Protein AF-0000000072489160 (afdb_homodimer)

Solvent-accessible surface area (backbone atoms only — not comparable to full-atom values): 32104 Å² total; per-residue (Å²): 122,70,68,63,42,52,42,68,39,40,35,91,83,63,53,58,34,46,67,68,56,38,51,50,50,35,51,47,30,49,51,54,36,52,55,55,48,51,57,51,60,66,47,34,39,35,25,34,30,40,25,47,62,93,48,87,63,71,43,80,77,40,83,30,36,43,56,68,53,59,67,43,45,64,58,51,50,50,51,40,14,48,36,49,22,49,31,52,50,44,51,51,37,47,50,34,50,51,50,51,41,50,53,48,68,63,61,44,70,71,59,49,28,61,74,71,70,46,82,79,77,75,82,75,72,73,65,79,53,56,46,69,67,52,48,56,39,67,43,52,67,66,56,41,49,46,51,41,39,32,54,28,38,26,51,50,49,42,52,28,65,36,90,86,8,43,55,36,46,29,53,52,48,42,58,48,31,72,75,46,36,63,48,78,48,74,61,79,79,68,17,35,38,36,39,46,42,73,40,41,54,66,65,59,53,52,52,48,52,52,52,50,50,50,54,30,52,55,30,46,53,56,44,51,51,55,53,47,52,42,53,51,52,32,51,54,32,40,51,49,36,51,52,54,35,51,52,47,46,51,52,51,49,51,52,49,49,53,52,50,51,52,48,54,53,50,34,52,52,50,42,53,53,59,70,65,48,10,40,51,75,55,78,90,45,43,64,57,47,52,55,41,59,47,56,62,52,53,54,57,56,57,59,66,77,108,122,71,70,63,42,52,43,65,38,41,36,90,84,62,54,57,34,46,66,68,55,36,51,50,50,37,52,47,30,51,50,54,36,50,54,54,47,50,57,49,61,65,47,35,40,36,24,34,29,40,24,46,61,93,47,88,64,72,43,79,76,40,82,30,36,45,57,68,52,59,67,42,45,64,60,52,49,50,52,40,13,49,36,48,21,48,33,51,50,45,52,50,40,47,51,34,49,51,49,50,42,49,53,49,69,63,59,43,70,72,58,50,30,61,74,72,69,49,84,80,80,74,81,78,72,73,65,78,56,57,46,68,68,51,50,56,38,67,44,52,66,65,56,40,50,47,52,43,39,32,53,28,38,26,51,50,49,41,51,29,61,34,92,86,7,42,55,35,45,28,53,53,48,41,58,50,30,71,73,45,35,62,48,77,47,72,63,79,81,68,18,35,37,36,39,46,42,72,40,41,54,66,65,59,52,53,53,49,51,51,53,49,51,51,54,31,53,54,29,46,53,55,45,51,51,54,52,46,52,41,53,50,52,30,50,52,33,41,52,50,35,52,52,53,34,51,52,47,47,50,52,52,49,54,54,49,50,52,52,50,52,52,50,53,52,51,34,52,51,49,40,53,54,59,71,65,46,10,40,51,75,55,79,90,44,42,65,57,46,52,55,42,58,48,55,60,51,52,54,59,57,59,60,68,76,106

Foldseek 3Di:
DLLVVLCVQFDPVLDFAALVRLVVLLVLLVVLLVVLVVLVVPADADWDWDDDPPDPDIDTPDDHDDPVSVVCNVVSVVLNVLSVVSSVSSVSSSVSLVVQLVVLVPDDLVNVCVVVVHDQDDQDDFDDFADLVNVLVPDDPVVNVLLVVLVVLLVVLCQQLDPPHPLVVVLVVLVVCVVVQWDWDDDDPPIDIHGHDDPDDNVVSVVVSVVSVVSNVVSVVVNVVSVVVSVVRRVVRVVVRVVVSVVSNVVSVVVVVVSVVVSVVVSVVSSVVSSSTHGDDDPVSVVSSVVSVVVVVVVVVVVPPD/DLLVVLCVQFDPVLDFAALVRLVVLLVLLVVLLVVLVVLVVPADADWDWDDDPPDPDIDTPDDHDDPVSVVCNVVSVVLNVLSVVSSVSSVSSSVSLVVQLVVLVPDDLVNVCVVVVHDQDDQDDFDDFADLVNVLVPDDPVVNVLLVVLVVLLVVLCQQLDPPHPLVVVLVVLVVCVVVQWDWDDDDPPIDIHGHDDPDDNVVSVVVSVVSVVSNVVSVVVNVVVVVVSVVRRVVRVVVRVVVSVVSNVVSVVVVVVSVVVSVVVSVVSSVVSSSTHGDDDPVSVVSSVVSVVVVVVVVVVVPPD

Sequence (612 aa):
MFMKKDMIFFSPDGEGLTSTSANHIANMAKEMIRNLDSTIANLVFYTTEVSLIGVDSRNVLQQGATDADVLSVAGKLRIIAQAKSLIAWLREAIKARERLITEAESLTLEEYVKEKGITLEKEPEAGTPITEDDYYASLSLDERNRYYELETLAAVIGEEIHPGGHFAEARASLTERFSKPHDVKGDGRDTLIYTFIPSVSETIVEDTYFSLQKQYREAQARLNSIKYDCRKAVMESEVRVKTEYAEAIKRYNAERQLLEAELAKDIRKRVKEIADYRIVIPASLKNIYDDVSRLGKKNNDTGVNQMFMKKDMIFFSPDGEGLTSTSANHIANMAKEMIRNLDSTIANLVFYTTEVSLIGVDSRNVLQQGATDADVLSVAGKLRIIAQAKSLIAWLREAIKARERLITEAESLTLEEYVKEKGITLEKEPEAGTPITEDDYYASLSLDERNRYYELETLAAVIGEEIHPGGHFAEARASLTERFSKPHDVKGDGRDTLIYTFIPSVSETIVEDTYFSLQKQYREAQARLNSIKYDCRKAVMESEVRVKTEYAEAIKRYNAERQLLEAELAKDIRKRVKEIADYRIVIPASLKNIYDDVSRLGKKNNDTGVNQ

Secondary structure (DSSP, 8-state):
-HHHHHGGGEETTS-SB-HHHHHHHHHHHHHHHHHHHHHHHT--SEEEEEEETT----EEEEPPPPHHHHHHHHHHHHHHHHHHHHHHHHHHHHHHHHHHHHHHHT--HHHHHHHHTPPPPPPPPPP-PPPHHHHHHHS-HHHHHHHHHHHHHHHHHHHHHSTT-HHHHHHHHHHHHHH--EEEESSGGG-EEEEEEE-S-HHHHHHHHHHHHHHHHHHHHHHHHHHHHHHHHHHHHHHHHHHHHHHHHHHHHHHHHHHHHHHHHHHHHHHHHHHT-EE---GGGHHHHHHHHHHHHHHHHHTT--/-HHHHHGGGEETTS-SB-HHHHHHHHHHHHHHHHHHHHHHHT--SEEEEEEETT----EEEEPPPPHHHHHHHHHHHHHHHHHHHHHHHHHHHHHHHHHHHHHHHT--HHHHHHHHTPPPPPPPPPP-PPPHHHHHHHS-HHHHHHHHHHHHHHHHHHHHHSTT-HHHHHHHHHHHHHH--EEEESSGGG-EEEEEEE-S-HHHHHHHHHHHHHHHHHHHHHHHHHHHHHHHHHHHHHHHHHHHHHHHHHHHHHHHHHHHHHHHHHHHHHHHHHHT-EE---GGGHHHHHHHHHHHHHHHHHTT--

pLDDT: mean 91.75, std 10.58, range [28.89, 98.21]

Radius of gyration: 54.44 Å; Cα contacts (8 Å, |Δi|>4): 707; chains: 2; bounding box: 58×162×108 Å

Nearest PDB structures (foldseek):
  8cpz-assembly1_E  TM=3.009E-01  e=6.303E-01  Photorhabdus luminescens
  8cq0-assembly1_B  TM=3.040E-01  e=5.646E-01  Photorhabdus luminescens
  6rwb-assembly1_C  TM=3.199E-01  e=3.762E-01  Yersinia pseudotuberculosis
  8cpz-assembly1_E  TM=3.007E-01  e=6.187E-01  Photorhabdus luminescens
  8cq0-assembly1_B  TM=3.039E-01  e=5.540E-01  Photorhabdus luminescens

Organism: NCBI:txid1796646

Structure (mmCIF, N/CA/C/O backbone):
data_AF-0000000072489160-model_v1
#
loop_
_entity.id
_entity.type
_entity.pdbx_description
1 polymer 'Uncharacterized protein'
#
loop_
_atom_site.group_PDB
_atom_site.id
_atom_site.type_symbol
_atom_site.label_atom_id
_atom_site.label_alt_id
_atom_site.label_comp_id
_atom_site.label_asym_id
_atom_site.label_entity_id
_atom_site.label_seq_id
_atom_site.pdbx_PDB_ins_code
_atom_site.Cartn_x
_atom_site.Cartn_y
_atom_site.Cartn_z
_atom_site.occupancy
_atom_site.B_iso_or_equiv
_atom_site.auth_seq_id
_atom_site.auth_comp_id
_atom_site.auth_asym_id
_atom_site.auth_atom_id
_atom_site.pdbx_PDB_model_num
ATOM 1 N N . MET A 1 1 ? -1.872 -15.662 -19.871 1 40.85 1 MET A N 1
ATOM 2 C CA . MET A 1 1 ? -0.854 -16.496 -20.502 1 40.85 1 MET A CA 1
ATOM 3 C C . MET A 1 1 ? -1.117 -17.974 -20.232 1 40.85 1 MET A C 1
ATOM 5 O O . MET A 1 1 ? -0.872 -18.82 -21.093 1 40.85 1 MET A O 1
ATOM 9 N N . PHE A 1 2 ? -1.671 -18.251 -18.976 1 48.44 2 PHE A N 1
ATOM 10 C CA . PHE A 1 2 ? -1.85 -19.638 -18.563 1 48.44 2 PHE A CA 1
ATOM 11 C C . PHE A 1 2 ? -2.89 -20.332 -19.434 1 48.44 2 PHE A C 1
ATOM 13 O O . PHE A 1 2 ? -2.761 -21.52 -19.738 1 48.44 2 PHE A O 1
ATOM 20 N N . MET A 1 3 ? -3.957 -19.593 -19.894 1 58.55 3 MET A N 1
ATOM 21 C CA . MET A 1 3 ? -5.121 -20.184 -20.547 1 58.55 3 MET A CA 1
ATOM 22 C C . MET A 1 3 ? -4.717 -20.917 -21.822 1 58.55 3 MET A C 1
ATOM 24 O O . MET A 1 3 ? -5.261 -21.978 -22.132 1 58.55 3 MET A O 1
ATOM 28 N N . LYS A 1 4 ? -3.666 -20.444 -22.381 1 61.17 4 LYS A N 1
ATOM 29 C CA . LYS A 1 4 ? -3.413 -20.947 -23.729 1 61.17 4 LYS A CA 1
ATOM 30 C C . LYS A 1 4 ? -2.758 -22.325 -23.687 1 61.17 4 LYS A C 1
ATOM 32 O O . LYS A 1 4 ? -3.058 -23.185 -24.518 1 61.17 4 LYS A O 1
ATOM 37 N N . LYS A 1 5 ? -2.061 -22.55 -22.539 1 72.44 5 LYS A N 1
ATOM 38 C CA . LYS A 1 5 ? -1.253 -23.766 -22.517 1 72.44 5 LYS A CA 1
ATOM 39 C C . LYS A 1 5 ? -2.127 -25.003 -22.331 1 72.44 5 LYS A C 1
ATOM 41 O O . LYS A 1 5 ? -1.817 -26.074 -22.858 1 72.44 5 LYS A O 1
ATOM 46 N N . ASP A 1 6 ? -3.175 -24.777 -21.628 1 80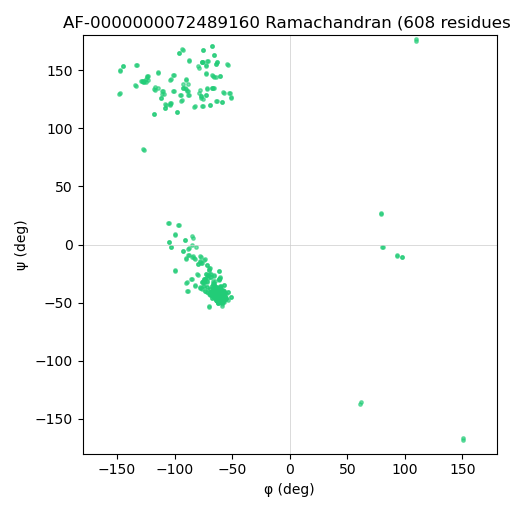.24 6 ASP A N 1
ATOM 47 C CA . ASP A 1 6 ? -4.052 -25.901 -21.314 1 80.24 6 ASP A CA 1
ATOM 48 C C . ASP A 1 6 ? -5.052 -26.149 -22.441 1 80.24 6 ASP A C 1
ATOM 50 O O . ASP A 1 6 ? -5.677 -27.21 -22.501 1 80.24 6 ASP A O 1
ATOM 54 N N . MET A 1 7 ? -4.972 -25.344 -23.451 1 87.12 7 MET A N 1
ATOM 55 C CA . MET A 1 7 ? -5.976 -25.426 -24.508 1 87.12 7 MET A CA 1
ATOM 56 C C . MET A 1 7 ? -5.607 -26.5 -25.526 1 87.12 7 MET A C 1
ATOM 58 O O . MET A 1 7 ? -6.442 -26.906 -26.337 1 87.12 7 MET A O 1
ATOM 62 N N . ILE A 1 8 ? -4.458 -27.009 -25.458 1 87.55 8 ILE A N 1
ATOM 63 C CA . ILE A 1 8 ? -3.973 -28.004 -26.408 1 87.55 8 ILE A CA 1
ATOM 64 C C . ILE A 1 8 ? -4.788 -29.288 -26.27 1 87.55 8 ILE A C 1
ATOM 66 O O . ILE A 1 8 ? -4.868 -30.084 -27.209 1 87.55 8 ILE A O 1
ATOM 70 N N . PHE A 1 9 ? -5.349 -29.549 -25.103 1 92.87 9 PHE A N 1
ATOM 71 C CA . PHE A 1 9 ? -6.076 -30.78 -24.818 1 92.87 9 PHE A CA 1
ATOM 72 C C . PHE A 1 9 ? -7.47 -30.74 -25.434 1 92.87 9 PHE A C 1
ATOM 74 O O . PHE A 1 9 ? -8.164 -31.757 -25.477 1 92.87 9 PHE A O 1
ATOM 81 N N . PHE A 1 10 ? -7.848 -29.54 -25.911 1 91.86 10 PHE A N 1
ATOM 82 C CA . PHE A 1 10 ? -9.252 -29.377 -26.27 1 91.86 10 PHE A CA 1
ATOM 83 C C . PHE A 1 10 ? -9.392 -28.943 -27.724 1 91.86 10 PHE A C 1
ATOM 85 O O . PHE A 1 10 ? -8.507 -28.279 -28.267 1 91.86 10 PHE A O 1
ATOM 92 N N . SER A 1 11 ? -10.435 -29.517 -28.372 1 83.3 11 SER A N 1
ATOM 93 C CA . SER A 1 11 ? -10.71 -29.207 -29.771 1 83.3 11 SER A CA 1
ATOM 94 C C . SER A 1 11 ? -11.623 -27.992 -29.899 1 83.3 11 SER A C 1
ATOM 96 O O . SER A 1 11 ? -12.596 -27.859 -29.153 1 83.3 11 SER A O 1
ATOM 98 N N . PRO A 1 12 ? -11.227 -27.216 -30.844 1 72.72 12 PRO A N 1
ATOM 99 C CA . PRO A 1 12 ? -12.158 -26.117 -31.11 1 72.72 12 PRO A CA 1
ATOM 100 C C . PRO A 1 12 ? -13.451 -26.585 -31.773 1 72.72 12 PRO A C 1
ATOM 102 O O . PRO A 1 12 ? -14.471 -25.894 -31.703 1 72.72 12 PRO A O 1
ATOM 105 N N . ASP A 1 13 ? -13.363 -27.761 -32.512 1 73.49 13 ASP A N 1
ATOM 106 C CA . ASP A 1 13 ? -14.443 -28.206 -33.387 1 73.49 13 ASP A CA 1
ATOM 107 C C . ASP A 1 13 ? -15.489 -29 -32.608 1 73.49 13 ASP A C 1
ATOM 109 O O . ASP A 1 13 ? -16.468 -29.479 -33.184 1 73.49 13 ASP A O 1
ATOM 113 N N . GLY A 1 14 ? -15.447 -29.099 -31.351 1 72.04 14 GLY A N 1
ATOM 114 C CA . GLY A 1 14 ? -16.467 -29.719 -30.521 1 72.04 14 GLY A CA 1
ATOM 115 C C . GLY A 1 14 ? -16.38 -31.233 -30.499 1 72.04 14 GLY A C 1
ATOM 116 O O . GLY A 1 14 ? -17.218 -31.899 -29.887 1 72.04 14 GLY A O 1
ATOM 117 N N . GLU A 1 15 ? -15.475 -31.76 -31.226 1 85.4 15 GLU A N 1
ATOM 118 C CA . GLU A 1 15 ? -15.346 -33.214 -31.213 1 85.4 15 GLU A CA 1
ATOM 119 C C . GLU A 1 15 ? -14.396 -33.675 -30.111 1 85.4 15 GLU A C 1
ATOM 121 O O . GLU A 1 15 ? -13.397 -33.01 -29.829 1 85.4 15 GLU A O 1
ATOM 126 N N . GLY A 1 16 ? -14.82 -34.676 -29.315 1 90.94 16 GLY A N 1
ATOM 127 C CA . GLY A 1 16 ? -13.97 -35.212 -28.264 1 90.94 16 GLY A CA 1
ATOM 128 C C . GLY A 1 16 ? -14.753 -35.753 -27.082 1 90.94 16 GLY A C 1
ATOM 129 O O . GLY A 1 16 ? -15.943 -36.05 -27.203 1 90.94 16 GLY A O 1
ATOM 130 N N . LEU A 1 17 ? -14.06 -35.982 -26.056 1 95.48 17 LEU A N 1
ATOM 131 C CA . LEU A 1 17 ? -14.661 -36.625 -24.893 1 95.48 17 LEU A CA 1
ATOM 132 C C . LEU A 1 17 ? -14.993 -35.597 -23.816 1 95.48 17 LEU A C 1
ATOM 134 O O . LEU A 1 17 ? -14.313 -34.576 -23.695 1 95.48 17 LEU A O 1
ATOM 138 N N . THR A 1 18 ? -16.087 -35.875 -23.112 1 94.48 18 THR A N 1
ATOM 139 C CA . THR A 1 18 ? -16.332 -35.144 -21.874 1 94.48 18 THR A CA 1
ATOM 140 C C . THR A 1 18 ? -15.425 -35.653 -20.757 1 94.48 18 THR A C 1
ATOM 142 O O . THR A 1 18 ? -14.805 -36.711 -20.887 1 94.48 18 THR A O 1
ATOM 145 N N . SER A 1 19 ? -15.355 -34.926 -19.681 1 94.36 19 SER A N 1
ATOM 146 C CA . SER A 1 19 ? -14.558 -35.373 -18.543 1 94.36 19 SER A CA 1
ATOM 147 C C . SER A 1 19 ? -15.066 -36.704 -18 1 94.36 19 SER A C 1
ATOM 149 O O . SER A 1 19 ? -14.274 -37.573 -17.63 1 94.36 19 SER A O 1
ATOM 151 N N . THR A 1 20 ? -16.346 -36.846 -17.946 1 94.87 20 THR A N 1
ATOM 152 C CA . THR A 1 20 ? -16.946 -38.082 -17.456 1 94.87 20 THR A CA 1
ATOM 153 C C . THR A 1 20 ? -16.586 -39.255 -18.362 1 94.87 20 THR A C 1
ATOM 155 O O . THR A 1 20 ? -16.162 -40.309 -17.883 1 94.87 20 THR A O 1
ATOM 158 N N . SER A 1 21 ? -16.752 -39.044 -19.65 1 95.79 21 SER A N 1
ATOM 159 C CA . SER A 1 21 ? -16.4 -40.086 -20.61 1 95.79 21 SER A CA 1
ATOM 160 C C . SER A 1 21 ? -14.907 -40.393 -20.57 1 95.79 21 SER A C 1
ATOM 162 O O . SER A 1 21 ? -14.504 -41.554 -20.669 1 95.79 21 SER A O 1
ATOM 164 N N . ALA A 1 22 ? -14.126 -39.337 -20.458 1 97.08 22 ALA A N 1
ATOM 165 C CA . ALA A 1 22 ? -12.68 -39.52 -20.37 1 97.08 22 ALA A CA 1
ATOM 166 C C . ALA A 1 22 ? -12.306 -40.36 -19.153 1 97.08 22 ALA A C 1
ATOM 168 O O . ALA A 1 22 ? -11.457 -41.25 -19.242 1 97.08 22 ALA A O 1
ATOM 169 N N . ASN A 1 23 ? -12.886 -40.105 -18.048 1 96.56 23 ASN A N 1
ATOM 170 C CA . ASN A 1 23 ? -12.651 -40.888 -16.839 1 96.56 23 ASN A CA 1
ATOM 171 C C . ASN A 1 23 ? -13.068 -42.344 -17.025 1 96.56 23 ASN A C 1
ATOM 173 O O . ASN A 1 23 ? -12.368 -43.256 -16.581 1 96.56 23 ASN A O 1
ATOM 177 N N . HIS A 1 24 ? -14.188 -42.484 -17.638 1 97.1 24 HIS A N 1
ATOM 178 C CA . HIS A 1 24 ? -14.666 -43.833 -17.916 1 97.1 24 HIS A CA 1
ATOM 179 C C . HIS A 1 24 ? -13.672 -44.605 -18.777 1 97.1 24 HIS A C 1
ATOM 181 O O . HIS A 1 24 ? -13.326 -45.746 -18.462 1 97.1 24 HIS A O 1
ATOM 187 N N . ILE A 1 25 ? -13.234 -43.973 -19.793 1 97.7 25 ILE A N 1
ATOM 188 C CA . ILE A 1 25 ? -12.266 -44.591 -20.693 1 97.7 25 ILE A CA 1
ATOM 189 C C . ILE A 1 25 ? -10.984 -44.916 -19.93 1 97.7 25 ILE A C 1
ATOM 191 O O . ILE A 1 25 ? -10.411 -45.995 -20.096 1 97.7 25 ILE A O 1
ATOM 195 N N . ALA A 1 26 ? -10.506 -43.998 -19.14 1 97.57 26 ALA A N 1
ATOM 196 C CA . ALA A 1 26 ? -9.303 -44.224 -18.344 1 97.57 26 ALA A CA 1
ATOM 197 C C . ALA A 1 26 ? -9.464 -45.443 -17.44 1 97.57 26 ALA A C 1
ATOM 199 O O . ALA A 1 26 ? -8.543 -46.252 -17.308 1 97.57 26 ALA A O 1
ATOM 200 N N . ASN A 1 27 ? -10.607 -45.647 -16.847 1 96.61 27 ASN A N 1
ATOM 201 C CA . ASN A 1 27 ? -10.879 -46.786 -15.976 1 96.61 27 ASN A CA 1
ATOM 202 C C . ASN A 1 27 ? -10.908 -48.096 -16.76 1 96.61 27 ASN A C 1
ATOM 204 O O . ASN A 1 27 ? -10.408 -49.118 -16.287 1 96.61 27 ASN A O 1
ATOM 208 N N . MET A 1 28 ? -11.513 -48.039 -17.914 1 97.41 28 MET A N 1
ATOM 209 C CA . MET A 1 28 ? -11.527 -49.225 -18.766 1 97.41 28 MET A CA 1
ATOM 210 C C . MET A 1 28 ? -10.112 -49.61 -19.186 1 97.41 28 MET A C 1
ATOM 212 O O . MET A 1 28 ? -9.773 -50.794 -19.226 1 97.41 28 MET A O 1
ATOM 216 N N . ALA A 1 29 ? -9.362 -48.602 -19.486 1 98.04 29 ALA A N 1
ATOM 217 C CA . ALA A 1 29 ? -7.966 -48.859 -19.833 1 98.04 29 ALA A CA 1
ATOM 218 C C . ALA A 1 29 ? -7.221 -49.505 -18.669 1 98.04 29 ALA A C 1
ATOM 220 O O . ALA A 1 29 ? -6.399 -50.402 -18.871 1 98.04 29 ALA A O 1
ATOM 221 N N . LYS A 1 30 ? -7.446 -49.093 -17.468 1 97.26 30 LYS A N 1
ATOM 222 C CA . LYS A 1 30 ? -6.833 -49.677 -16.279 1 97.26 30 LYS A CA 1
ATOM 223 C C . LYS A 1 30 ? -7.181 -51.158 -16.152 1 97.26 30 LYS A C 1
ATOM 225 O O . LYS A 1 30 ? -6.33 -51.972 -15.789 1 97.26 30 LYS A O 1
ATOM 230 N N . GLU A 1 31 ? -8.413 -51.495 -16.432 1 96.09 31 GLU A N 1
ATOM 231 C CA . GLU A 1 31 ? -8.836 -52.892 -16.381 1 96.09 31 GLU A CA 1
ATOM 232 C C . GLU A 1 31 ? -8.113 -53.726 -17.434 1 96.09 31 GLU A C 1
ATOM 234 O O . GLU A 1 31 ? -7.694 -54.852 -17.161 1 96.09 31 GLU A O 1
ATOM 239 N N . MET A 1 32 ? -8.073 -53.155 -18.57 1 96.3 32 MET A N 1
ATOM 240 C CA . MET A 1 32 ? -7.329 -53.82 -19.635 1 96.3 32 MET A CA 1
ATOM 241 C C . MET A 1 32 ? -5.89 -54.088 -19.208 1 96.3 32 MET A C 1
ATOM 243 O O . MET A 1 32 ? -5.371 -55.187 -19.414 1 96.3 32 MET A O 1
ATOM 247 N N . ILE A 1 33 ? -5.259 -53.104 -18.612 1 97.63 33 ILE A N 1
ATOM 248 C CA . ILE A 1 33 ? -3.884 -53.222 -18.139 1 97.63 33 ILE A CA 1
ATOM 249 C C . ILE A 1 33 ? -3.795 -54.32 -17.081 1 97.63 33 ILE A C 1
ATOM 251 O O . ILE A 1 33 ? -2.882 -55.148 -17.112 1 97.63 33 ILE A O 1
ATOM 255 N N . ARG A 1 34 ? -4.695 -54.373 -16.15 1 96.31 34 ARG A N 1
ATOM 256 C CA . ARG A 1 34 ? -4.706 -55.371 -15.086 1 96.31 34 ARG A CA 1
ATOM 257 C C . ARG A 1 34 ? -4.732 -56.784 -15.66 1 96.31 34 ARG A C 1
ATOM 259 O O . ARG A 1 34 ? -4.007 -57.664 -15.19 1 96.31 34 ARG A O 1
ATOM 266 N N . ASN A 1 35 ? -5.542 -56.968 -16.646 1 94.66 35 ASN A N 1
ATOM 267 C CA . ASN A 1 35 ? -5.655 -58.277 -17.28 1 94.66 35 ASN A CA 1
ATOM 268 C C . ASN A 1 35 ? -4.347 -58.693 -17.946 1 94.66 35 ASN A C 1
ATOM 270 O O . ASN A 1 35 ? -3.877 -59.816 -17.754 1 94.66 35 ASN A O 1
ATOM 274 N N . LEU A 1 36 ? -3.782 -57.808 -18.653 1 95.98 36 LEU A N 1
ATOM 275 C CA . LEU A 1 36 ? -2.536 -58.102 -19.354 1 95.98 36 LEU A CA 1
ATOM 276 C C . LEU A 1 36 ? -1.388 -58.285 -18.368 1 95.98 36 LEU A C 1
ATOM 278 O O . LEU A 1 36 ? -0.562 -59.186 -18.531 1 95.98 36 LEU A O 1
ATOM 282 N N . ASP A 1 37 ? -1.411 -57.481 -17.358 1 94.73 37 ASP A N 1
ATOM 283 C CA . ASP A 1 37 ? -0.394 -57.584 -16.316 1 94.73 37 ASP A CA 1
ATOM 284 C C . ASP A 1 37 ? -0.467 -58.936 -15.61 1 94.73 37 ASP A C 1
ATOM 286 O O . ASP A 1 37 ? 0.563 -59.554 -15.332 1 94.73 37 ASP A O 1
ATOM 290 N N . SER A 1 38 ? -1.63 -59.381 -15.332 1 94.39 38 SER A N 1
ATOM 291 C CA . SER A 1 38 ? -1.825 -60.674 -14.685 1 94.39 38 SER A CA 1
ATOM 292 C C . SER A 1 38 ? -1.279 -61.81 -15.544 1 94.39 38 SER A C 1
ATOM 294 O O . SER A 1 38 ? -0.663 -62.745 -15.028 1 94.39 38 SER A O 1
ATOM 296 N N . THR A 1 39 ? -1.494 -61.715 -16.796 1 93.73 39 THR A N 1
ATOM 297 C CA . THR A 1 39 ? -0.999 -62.73 -17.72 1 93.73 39 THR A CA 1
ATOM 298 C C . THR A 1 39 ? 0.526 -62.789 -17.692 1 93.73 39 THR A C 1
ATOM 300 O O . THR A 1 39 ? 1.11 -63.874 -17.672 1 93.73 39 THR A O 1
ATOM 303 N N . ILE A 1 40 ? 1.108 -61.631 -17.619 1 94.15 40 ILE A N 1
ATOM 304 C CA . ILE A 1 40 ? 2.564 -61.552 -17.629 1 94.15 40 ILE A CA 1
ATOM 305 C C . ILE A 1 40 ? 3.114 -61.991 -16.274 1 94.15 40 ILE A C 1
ATOM 307 O O . ILE A 1 40 ? 4.115 -62.71 -16.207 1 94.15 40 ILE A O 1
ATOM 311 N N . ALA A 1 41 ? 2.462 -61.7 -15.24 1 92.99 41 ALA A N 1
ATOM 312 C CA . ALA A 1 41 ? 2.893 -62.013 -13.88 1 92.99 41 ALA A CA 1
ATOM 313 C C . ALA A 1 41 ? 2.864 -63.518 -13.628 1 92.99 41 ALA A C 1
ATOM 315 O O . ALA A 1 41 ? 3.614 -64.029 -12.793 1 92.99 41 ALA A O 1
ATOM 316 N N . ASN A 1 42 ? 2.044 -64.183 -14.349 1 91.27 42 ASN A N 1
ATOM 317 C CA . ASN A 1 42 ? 1.869 -65.614 -14.123 1 91.27 42 ASN A CA 1
ATOM 318 C C . ASN A 1 42 ? 2.665 -66.442 -15.128 1 91.27 42 ASN A C 1
ATOM 320 O O . ASN A 1 42 ? 2.491 -67.659 -15.212 1 91.27 42 ASN A O 1
ATOM 324 N N . LEU A 1 43 ? 3.454 -65.789 -15.838 1 91.62 43 LEU A N 1
ATOM 325 C CA . LEU A 1 43 ? 4.27 -66.478 -16.833 1 91.62 43 LEU A CA 1
ATOM 326 C C . LEU A 1 43 ? 5.331 -67.343 -16.162 1 91.62 43 LEU A C 1
ATOM 328 O O . LEU A 1 43 ? 6.112 -66.852 -15.344 1 91.62 43 LEU A O 1
ATOM 332 N N . VAL A 1 44 ? 5.277 -68.601 -16.417 1 94.07 44 VAL A N 1
ATOM 333 C CA . VAL A 1 44 ? 6.294 -69.552 -15.98 1 94.07 44 VAL A CA 1
ATOM 334 C C . VAL A 1 44 ? 6.838 -70.317 -17.185 1 94.07 44 VAL A C 1
ATOM 336 O O . VAL A 1 44 ? 6.077 -70.716 -18.069 1 94.07 44 VAL A O 1
ATOM 339 N N . PHE A 1 45 ? 8.131 -70.587 -17.278 1 95.88 45 PHE A N 1
ATOM 340 C CA . PHE A 1 45 ? 8.756 -71.121 -18.482 1 95.88 45 PHE A CA 1
ATOM 341 C C . PHE A 1 45 ? 9.069 -72.603 -18.318 1 95.88 45 PHE A C 1
ATOM 343 O O . PHE A 1 45 ? 9.975 -73.128 -18.968 1 95.88 45 PHE A O 1
ATOM 350 N N . TYR A 1 46 ? 8.41 -73.186 -17.357 1 95.1 46 TYR A N 1
ATOM 351 C CA . TYR A 1 46 ? 8.546 -74.624 -17.152 1 95.1 46 TYR A CA 1
ATOM 352 C C . TYR A 1 46 ? 7.244 -75.227 -16.639 1 95.1 46 TYR A C 1
ATOM 354 O O . TYR A 1 46 ? 6.432 -74.534 -16.022 1 95.1 46 TYR A O 1
ATOM 362 N N . THR A 1 47 ? 7.033 -76.468 -17.007 1 94.51 47 THR A N 1
ATOM 363 C CA . THR A 1 47 ? 5.911 -77.232 -16.472 1 94.51 47 THR A CA 1
ATOM 364 C C . THR A 1 47 ? 6.321 -77.979 -15.206 1 94.51 47 THR A C 1
ATOM 366 O O . THR A 1 47 ? 7.404 -78.564 -15.147 1 94.51 47 THR A O 1
ATOM 369 N N . THR A 1 48 ? 5.514 -77.887 -14.253 1 93.49 48 THR A N 1
ATOM 370 C CA . THR A 1 48 ? 5.784 -78.57 -12.993 1 93.49 48 THR A CA 1
ATOM 371 C C . THR A 1 48 ? 4.927 -79.826 -12.865 1 93.49 48 THR A C 1
ATOM 373 O O . THR A 1 48 ? 3.698 -79.755 -12.938 1 93.49 48 THR A O 1
ATOM 376 N N . GLU A 1 49 ? 5.559 -80.851 -12.726 1 93.65 49 GLU A N 1
ATOM 377 C CA . GLU A 1 49 ? 4.896 -82.129 -12.485 1 93.65 49 GLU A CA 1
ATOM 378 C C . GLU A 1 49 ? 5.231 -82.672 -11.099 1 93.65 49 GLU A C 1
ATOM 380 O O . GLU A 1 49 ? 6.309 -82.401 -10.564 1 93.65 49 GLU A O 1
ATOM 385 N N . VAL A 1 50 ? 4.268 -83.392 -10.508 1 92.85 50 VAL A N 1
ATOM 386 C CA . VAL A 1 50 ? 4.493 -83.967 -9.186 1 92.85 50 VAL A CA 1
ATOM 387 C C . VAL A 1 50 ? 4.176 -85.46 -9.21 1 92.85 50 VAL A C 1
ATOM 389 O O . VAL A 1 50 ? 3.242 -85.892 -9.89 1 92.85 50 VAL A O 1
ATOM 392 N N . SER A 1 51 ? 4.954 -86.191 -8.552 1 90.1 51 SER A N 1
ATOM 393 C CA . SER A 1 51 ? 4.756 -87.626 -8.382 1 90.1 51 SER A CA 1
ATOM 394 C C . SER A 1 51 ? 5.202 -88.087 -6.999 1 90.1 51 SER A C 1
ATOM 396 O O . SER A 1 51 ? 5.886 -87.351 -6.285 1 90.1 51 SER A O 1
ATOM 398 N N . LEU A 1 52 ? 4.544 -89.197 -6.584 1 88.38 52 LEU A N 1
ATOM 399 C CA . LEU A 1 52 ? 5.04 -89.852 -5.379 1 88.38 52 LEU A CA 1
ATOM 400 C C . LEU A 1 52 ? 6.27 -90.699 -5.689 1 88.38 52 LEU A C 1
ATOM 402 O O . LEU A 1 52 ? 6.386 -91.257 -6.783 1 88.38 52 LEU A O 1
ATOM 406 N N . ILE A 1 53 ? 7.04 -90.826 -4.718 1 82.61 53 ILE A N 1
ATOM 407 C CA . ILE A 1 53 ? 8.22 -91.662 -4.906 1 82.61 53 ILE A CA 1
ATOM 408 C C . ILE A 1 53 ? 7.794 -93.098 -5.201 1 82.61 53 ILE A C 1
ATOM 410 O O . ILE A 1 53 ? 6.94 -93.654 -4.506 1 82.61 53 ILE A O 1
ATOM 414 N N . GLY A 1 54 ? 8.239 -93.634 -6.323 1 79.18 54 GLY A N 1
ATOM 415 C CA . GLY A 1 54 ? 7.957 -95.02 -6.663 1 79.18 54 GLY A CA 1
ATOM 416 C C . GLY A 1 54 ? 6.718 -95.183 -7.523 1 79.18 54 GLY A C 1
ATOM 417 O O . GLY A 1 54 ? 6.358 -96.301 -7.897 1 79.18 54 GLY A O 1
ATOM 418 N N . VAL A 1 55 ? 5.996 -94.174 -7.667 1 81.7 55 VAL A N 1
ATOM 419 C CA . VAL A 1 55 ? 4.797 -94.236 -8.496 1 81.7 55 VAL A CA 1
ATOM 420 C C . VAL A 1 55 ? 5.085 -93.629 -9.868 1 81.7 55 VAL A C 1
ATOM 422 O O . VAL A 1 55 ? 5.688 -92.558 -9.965 1 81.7 55 VAL A O 1
ATOM 425 N N . ASP A 1 56 ? 4.735 -94.263 -10.995 1 78.57 56 ASP A N 1
ATOM 426 C CA . ASP A 1 56 ? 5.046 -93.83 -12.354 1 78.57 56 ASP A CA 1
ATOM 427 C C . ASP A 1 56 ? 4.084 -92.738 -12.816 1 78.57 56 ASP A C 1
ATOM 429 O O . ASP A 1 56 ? 4.399 -91.971 -13.728 1 78.57 56 ASP A O 1
ATOM 433 N N . SER A 1 57 ? 3.069 -92.634 -12.148 1 86.53 57 SER A N 1
ATOM 434 C CA . SER A 1 57 ? 2.085 -91.662 -12.611 1 86.53 57 SER A CA 1
ATOM 435 C C . SER A 1 57 ? 2.487 -90.242 -12.228 1 86.53 57 SER A C 1
ATOM 437 O O . SER A 1 57 ? 2.919 -89.997 -11.1 1 86.53 57 SER A O 1
ATOM 439 N N . ARG A 1 58 ? 2.486 -89.256 -13.164 1 88.13 58 ARG A N 1
ATOM 440 C CA . ARG A 1 58 ? 2.811 -87.849 -12.953 1 88.13 58 ARG A CA 1
ATOM 441 C C . ARG A 1 58 ? 1.59 -86.965 -13.183 1 88.13 58 ARG A C 1
ATOM 443 O O . ARG A 1 58 ? 0.818 -87.192 -14.117 1 88.13 58 ARG A O 1
ATOM 450 N N . ASN A 1 59 ? 1.426 -86.02 -12.211 1 92.61 59 ASN A N 1
ATOM 451 C CA . ASN A 1 59 ? 0.367 -85.026 -12.354 1 92.61 59 ASN A CA 1
ATOM 452 C C . ASN A 1 59 ? 0.935 -83.64 -12.646 1 92.61 59 ASN A C 1
ATOM 454 O O . ASN A 1 59 ? 1.885 -83.204 -11.993 1 92.61 59 ASN A O 1
ATOM 458 N N . VAL A 1 60 ? 0.35 -83.102 -13.677 1 92.43 60 VAL A N 1
ATOM 459 C CA . VAL A 1 60 ? 0.786 -81.751 -14.013 1 92.43 60 VAL A CA 1
ATOM 460 C C . VAL A 1 60 ? 0.193 -80.755 -13.018 1 92.43 60 VAL A C 1
ATOM 462 O O . VAL A 1 60 ? -1.028 -80.664 -12.873 1 92.43 60 VAL A O 1
ATOM 465 N N . LEU A 1 61 ? 1.073 -80.034 -12.284 1 91.41 61 LEU A N 1
ATOM 466 C CA . LEU A 1 61 ? 0.639 -79.036 -11.313 1 91.41 61 LEU A CA 1
ATOM 467 C C . LEU A 1 61 ? 0.476 -77.671 -11.972 1 91.41 61 LEU A C 1
ATOM 469 O O . LEU A 1 61 ? -0.436 -76.916 -11.629 1 91.41 61 LEU A O 1
ATOM 473 N N . GLN A 1 62 ? 1.368 -77.343 -12.853 1 91.13 62 GLN A N 1
ATOM 474 C CA . GLN A 1 62 ? 1.381 -76.053 -13.536 1 91.13 62 GLN A CA 1
ATOM 475 C C . GLN A 1 62 ? 1.943 -76.184 -14.948 1 91.13 62 GLN A C 1
ATOM 477 O O . GLN A 1 62 ? 3.008 -76.774 -15.146 1 91.13 62 GLN A O 1
ATOM 482 N N . GLN A 1 63 ? 1.1 -75.605 -15.821 1 92.77 63 GLN A N 1
ATOM 483 C CA . GLN A 1 63 ? 1.555 -75.623 -17.207 1 92.77 63 GLN A CA 1
ATOM 484 C C . GLN A 1 63 ? 2.429 -74.411 -17.515 1 92.77 63 GLN A C 1
ATOM 486 O O . GLN A 1 63 ? 2.057 -73.277 -17.206 1 92.77 63 GLN A O 1
ATOM 491 N N . GLY A 1 64 ? 3.588 -74.709 -18.078 1 93.68 64 GLY A N 1
ATOM 492 C CA . GLY A 1 64 ? 4.475 -73.629 -18.478 1 93.68 64 GLY A CA 1
ATOM 493 C C . GLY A 1 64 ? 4.028 -72.929 -19.748 1 93.68 64 GLY A C 1
ATOM 494 O O . GLY A 1 64 ? 3.231 -73.474 -20.515 1 93.68 64 GLY A O 1
ATOM 495 N N . ALA A 1 65 ? 4.505 -71.692 -19.848 1 94.96 65 ALA A N 1
ATOM 496 C CA . ALA A 1 65 ? 4.21 -70.903 -21.042 1 94.96 65 ALA A CA 1
ATOM 497 C C . ALA A 1 65 ? 4.824 -71.54 -22.285 1 94.96 65 ALA A C 1
ATOM 499 O O . ALA A 1 65 ? 5.744 -72.355 -22.183 1 94.96 65 ALA A O 1
ATOM 500 N N . THR A 1 66 ? 4.292 -71.28 -23.449 1 95.31 66 THR A N 1
ATOM 501 C CA . THR A 1 66 ? 4.834 -71.739 -24.724 1 95.31 66 THR A CA 1
ATOM 502 C C . THR A 1 66 ? 5.744 -70.679 -25.337 1 95.31 66 THR A C 1
ATOM 504 O O . THR A 1 66 ? 5.786 -69.541 -24.866 1 95.31 66 THR A O 1
ATOM 507 N N . ASP A 1 67 ? 6.506 -71.084 -26.403 1 95.8 67 ASP A N 1
ATOM 508 C CA . ASP A 1 67 ? 7.335 -70.127 -27.13 1 95.8 67 ASP A CA 1
ATOM 509 C C . ASP A 1 67 ? 6.493 -68.977 -27.678 1 95.8 67 ASP A C 1
ATOM 511 O O . ASP A 1 67 ? 6.935 -67.826 -27.686 1 95.8 67 ASP A O 1
ATOM 515 N N . ALA A 1 68 ? 5.309 -69.337 -28.045 1 95.18 68 ALA A N 1
ATOM 516 C CA . ALA A 1 68 ? 4.401 -68.323 -28.577 1 95.18 68 ALA A CA 1
ATOM 517 C C . ALA A 1 68 ? 4.021 -67.309 -27.502 1 95.18 68 ALA A C 1
ATOM 519 O O . ALA A 1 68 ? 3.896 -66.115 -27.782 1 95.18 68 ALA A O 1
ATOM 520 N N . ASP A 1 69 ? 3.934 -67.759 -26.297 1 95.19 69 ASP A N 1
ATOM 521 C CA . ASP A 1 69 ? 3.619 -66.878 -25.176 1 95.19 69 ASP A CA 1
ATOM 522 C C . ASP A 1 69 ? 4.755 -65.891 -24.918 1 95.19 69 ASP A C 1
ATOM 524 O O . ASP A 1 69 ? 4.513 -64.704 -24.687 1 95.19 69 ASP A O 1
ATOM 528 N N . VAL A 1 70 ? 5.939 -66.376 -24.959 1 96.26 70 VAL A N 1
ATOM 529 C CA . VAL A 1 70 ? 7.115 -65.55 -24.709 1 96.26 70 VAL A CA 1
ATOM 530 C C . VAL A 1 70 ? 7.244 -64.49 -25.8 1 96.26 70 VAL A C 1
ATOM 532 O O . VAL A 1 70 ? 7.472 -63.313 -25.507 1 96.26 70 VAL A O 1
ATOM 535 N N . LEU A 1 71 ? 6.979 -64.893 -27.029 1 95.24 71 LEU A N 1
ATOM 536 C CA . LEU A 1 71 ? 7.116 -63.985 -28.163 1 95.24 71 LEU A CA 1
ATOM 537 C C . LEU A 1 71 ? 6.044 -62.901 -28.124 1 95.24 71 LEU A C 1
ATOM 539 O O . LEU A 1 71 ? 6.233 -61.815 -28.677 1 95.24 71 LEU A O 1
ATOM 543 N N . SER A 1 72 ? 4.951 -63.135 -27.394 1 95.6 72 SER A N 1
ATOM 544 C CA . SER A 1 72 ? 3.838 -62.192 -27.356 1 95.6 72 SER A CA 1
ATOM 545 C C . SER A 1 72 ? 4.038 -61.144 -26.267 1 95.6 72 SER A C 1
ATOM 547 O O . SER A 1 72 ? 3.307 -60.153 -26.209 1 95.6 72 SER A O 1
ATOM 549 N N . VAL A 1 73 ? 5.054 -61.379 -25.445 1 96.46 73 VAL A N 1
ATOM 550 C CA . VAL A 1 73 ? 5.24 -60.525 -24.278 1 96.46 73 VAL A CA 1
ATOM 551 C C . VAL A 1 73 ? 5.524 -59.093 -24.725 1 96.46 73 VAL A C 1
ATOM 553 O O . VAL A 1 73 ? 4.95 -58.142 -24.188 1 96.46 73 VAL A O 1
ATOM 556 N N . ALA A 1 74 ? 6.345 -58.902 -25.725 1 95.36 74 ALA A N 1
ATOM 557 C CA . ALA A 1 74 ? 6.686 -57.568 -26.213 1 95.36 74 ALA A CA 1
ATOM 558 C C . ALA A 1 74 ? 5.44 -56.817 -26.673 1 95.36 74 ALA A C 1
ATOM 560 O O . ALA A 1 74 ? 5.282 -55.628 -26.386 1 95.36 74 ALA A O 1
ATOM 561 N N . GLY A 1 75 ? 4.614 -57.559 -27.41 1 95.82 75 GLY A N 1
ATOM 562 C CA . GLY A 1 75 ? 3.373 -56.963 -27.879 1 95.82 75 GLY A CA 1
ATOM 563 C C . GLY A 1 75 ? 2.438 -56.568 -26.751 1 95.82 75 GLY A C 1
ATOM 564 O O . GLY A 1 75 ? 1.82 -55.502 -26.794 1 95.82 75 GLY A O 1
ATOM 565 N N . LYS A 1 76 ? 2.355 -57.416 -25.758 1 97.25 76 LYS A N 1
ATOM 566 C CA . LYS A 1 76 ? 1.505 -57.122 -24.608 1 97.25 76 LYS A CA 1
ATOM 567 C C . LYS A 1 76 ? 2.013 -55.901 -23.846 1 97.25 76 LYS A C 1
ATOM 569 O O . LYS A 1 76 ? 1.226 -55.045 -23.439 1 97.25 76 LYS A O 1
ATOM 574 N N . LEU A 1 77 ? 3.287 -55.806 -23.664 1 97.97 77 LEU A N 1
ATOM 575 C CA . LEU A 1 77 ? 3.877 -54.671 -22.963 1 97.97 77 LEU A CA 1
ATOM 576 C C . LEU A 1 77 ? 3.636 -53.374 -23.728 1 97.97 77 LEU A C 1
ATOM 578 O O . LEU A 1 77 ? 3.411 -52.324 -23.123 1 97.97 77 LEU A O 1
ATOM 582 N N . ARG A 1 78 ? 3.671 -53.4 -25.032 1 96.63 78 ARG A N 1
ATOM 583 C CA . ARG A 1 78 ? 3.391 -52.224 -25.849 1 96.63 78 ARG A CA 1
ATOM 584 C C . ARG A 1 78 ? 1.955 -51.749 -25.65 1 96.63 78 ARG A C 1
ATOM 586 O O . ARG A 1 78 ? 1.703 -50.547 -25.542 1 96.63 78 ARG A O 1
ATOM 593 N N . ILE A 1 79 ? 1.059 -52.709 -25.58 1 97.17 79 ILE A N 1
ATOM 594 C CA . ILE A 1 79 ? -0.344 -52.37 -25.369 1 97.17 79 ILE A CA 1
ATOM 595 C C . ILE A 1 79 ? -0.52 -51.737 -23.99 1 97.17 79 ILE A C 1
ATOM 597 O O . ILE A 1 79 ? -1.23 -50.739 -23.845 1 97.17 79 ILE A O 1
ATOM 601 N N . ILE A 1 80 ? 0.123 -52.269 -23.02 1 98.01 80 ILE A N 1
ATOM 602 C CA . ILE A 1 80 ? 0.054 -51.727 -21.668 1 98.01 80 ILE A CA 1
ATOM 603 C C . ILE A 1 80 ? 0.59 -50.297 -21.658 1 98.01 80 ILE A C 1
ATOM 605 O O . ILE A 1 80 ? -0.027 -49.4 -21.078 1 98.01 80 ILE A O 1
ATOM 609 N N . ALA A 1 81 ? 1.715 -50.077 -22.302 1 98.02 81 ALA A N 1
ATOM 610 C CA . ALA A 1 81 ? 2.319 -48.749 -22.363 1 98.02 81 ALA A CA 1
ATOM 611 C C . ALA A 1 81 ? 1.384 -47.752 -23.041 1 98.02 81 ALA A C 1
ATOM 613 O O . ALA A 1 81 ? 1.237 -46.617 -22.58 1 98.02 81 ALA A O 1
ATOM 614 N N . GLN A 1 82 ? 0.76 -48.157 -24.147 1 97.75 82 GLN A N 1
ATOM 615 C CA . GLN A 1 82 ? -0.176 -47.293 -24.859 1 97.75 82 GLN A CA 1
ATOM 616 C C . GLN A 1 82 ? -1.383 -46.954 -23.989 1 97.75 82 GLN A C 1
ATOM 618 O O . GLN A 1 82 ? -1.832 -45.806 -23.961 1 97.75 82 GLN A O 1
ATOM 623 N N . ALA A 1 83 ? -1.862 -47.932 -23.333 1 98.21 83 ALA A N 1
ATOM 624 C CA . ALA A 1 83 ? -3.002 -47.704 -22.448 1 98.21 83 ALA A CA 1
ATOM 625 C C . ALA A 1 83 ? -2.639 -46.743 -21.32 1 98.21 83 ALA A C 1
ATOM 627 O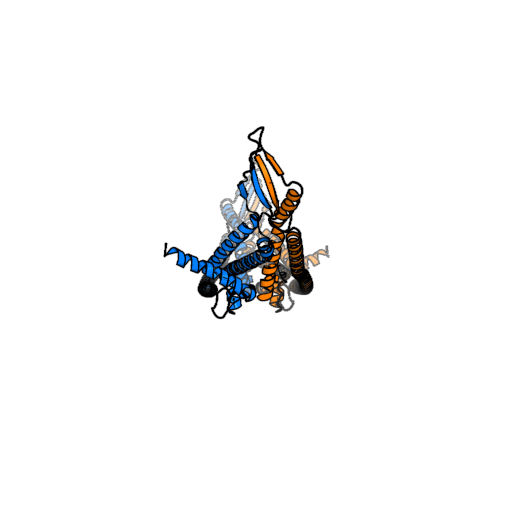 O . ALA A 1 83 ? -3.424 -45.858 -20.973 1 98.21 83 ALA A O 1
ATOM 628 N N . LYS A 1 84 ? -1.481 -46.92 -20.738 1 98.11 84 LYS A N 1
ATOM 629 C CA . LYS A 1 84 ? -1.027 -46.013 -19.687 1 98.11 84 LYS A CA 1
ATOM 630 C C . LYS A 1 84 ? -0.841 -44.597 -20.226 1 98.11 84 LYS A C 1
ATOM 632 O O . LYS A 1 84 ? -1.119 -43.62 -19.528 1 98.11 84 LYS A O 1
ATOM 637 N N . SER A 1 85 ? -0.317 -44.487 -21.439 1 97.96 85 SER A N 1
ATOM 638 C CA . SER A 1 85 ? -0.183 -43.18 -22.075 1 97.96 85 SER A CA 1
ATOM 639 C C . SER A 1 85 ? -1.544 -42.521 -22.275 1 97.96 85 SER A C 1
ATOM 641 O O . SER A 1 85 ? -1.694 -41.317 -22.057 1 97.96 85 SER A O 1
ATOM 643 N N . LEU A 1 86 ? -2.529 -43.281 -22.709 1 98.13 86 LEU A N 1
ATOM 644 C CA . LEU A 1 86 ? -3.891 -42.78 -22.862 1 98.13 86 LEU A CA 1
ATOM 645 C C . LEU A 1 86 ? -4.433 -42.265 -21.533 1 98.13 86 LEU A C 1
ATOM 647 O O . LEU A 1 86 ? -4.989 -41.166 -21.47 1 98.13 86 LEU A O 1
ATOM 651 N N . ILE A 1 87 ? -4.236 -43.064 -20.503 1 98.06 87 ILE A N 1
ATOM 652 C CA . ILE A 1 87 ? -4.679 -42.66 -19.173 1 98.06 87 ILE A CA 1
ATOM 653 C C . ILE A 1 87 ? -3.997 -41.353 -18.777 1 98.06 87 ILE A C 1
ATOM 655 O O . ILE A 1 87 ? -4.652 -40.424 -18.297 1 98.06 87 ILE A O 1
ATOM 659 N N . ALA A 1 88 ? -2.687 -41.297 -18.962 1 96.98 88 ALA A N 1
ATOM 660 C CA . ALA A 1 88 ? -1.93 -40.096 -18.621 1 96.98 88 ALA A CA 1
ATOM 661 C C . ALA A 1 88 ? -2.468 -38.878 -19.367 1 96.98 88 ALA A C 1
ATOM 663 O O . ALA A 1 88 ? -2.655 -37.812 -18.775 1 96.98 88 ALA A O 1
ATOM 664 N N . TRP A 1 89 ? -2.751 -39.032 -20.62 1 96.81 89 TRP A N 1
ATOM 665 C CA . TRP A 1 89 ? -3.269 -37.94 -21.438 1 96.81 89 TRP A CA 1
ATOM 666 C C . TRP A 1 89 ? -4.629 -37.475 -20.928 1 96.81 89 TRP A C 1
ATOM 668 O O . TRP A 1 89 ? -4.848 -36.278 -20.729 1 96.81 89 TRP A O 1
ATOM 678 N N . LEU A 1 90 ? -5.478 -38.435 -20.713 1 97.42 90 LEU A N 1
ATOM 679 C CA . LEU A 1 90 ? -6.836 -38.112 -20.291 1 97.42 90 LEU A CA 1
ATOM 680 C C . LEU A 1 90 ? -6.836 -37.465 -18.909 1 97.42 90 LEU A C 1
ATOM 682 O O . LEU A 1 90 ? -7.559 -36.494 -18.674 1 97.42 90 LEU A O 1
ATOM 686 N N . ARG A 1 91 ? -6.014 -37.978 -18.038 1 96.42 91 ARG A N 1
ATOM 687 C CA . ARG A 1 91 ? -5.944 -37.417 -16.692 1 96.42 91 ARG A CA 1
ATOM 688 C C . ARG A 1 91 ? -5.374 -36.003 -16.717 1 96.42 91 ARG A C 1
ATOM 690 O O . ARG A 1 91 ? -5.853 -35.123 -15.999 1 96.42 91 ARG A O 1
ATOM 697 N N . GLU A 1 92 ? -4.374 -35.766 -17.495 1 94.95 92 GLU A N 1
ATOM 698 C CA . GLU A 1 92 ? -3.809 -34.426 -17.625 1 94.95 92 GLU A CA 1
ATOM 699 C C . GLU A 1 92 ? -4.813 -33.462 -18.249 1 94.95 92 GLU A C 1
ATOM 701 O O . GLU A 1 92 ? -4.863 -32.286 -17.882 1 94.95 92 GLU A O 1
ATOM 706 N N . ALA A 1 93 ? -5.591 -33.949 -19.205 1 95.3 93 ALA A N 1
ATOM 707 C CA . ALA A 1 93 ? -6.623 -33.122 -19.825 1 95.3 93 ALA A CA 1
ATOM 708 C C . ALA A 1 93 ? -7.69 -32.723 -18.809 1 95.3 93 ALA A C 1
ATOM 710 O O . ALA A 1 93 ? -8.129 -31.571 -18.781 1 95.3 93 ALA A O 1
ATOM 711 N N . ILE A 1 94 ? -8.102 -33.633 -18.002 1 95.79 94 ILE A N 1
ATOM 712 C CA . ILE A 1 94 ? -9.102 -33.361 -16.976 1 95.79 94 ILE A CA 1
ATOM 713 C C . ILE A 1 94 ? -8.555 -32.34 -15.98 1 95.79 94 ILE A C 1
ATOM 715 O O . ILE A 1 94 ? -9.25 -31.391 -15.609 1 95.79 94 ILE A O 1
ATOM 719 N N . LYS A 1 95 ? -7.31 -32.582 -15.523 1 93.26 95 LYS A N 1
ATOM 720 C CA . LYS A 1 95 ? -6.661 -31.637 -14.619 1 93.26 95 LYS A CA 1
ATOM 721 C C . LYS A 1 95 ? -6.559 -30.252 -15.251 1 93.26 95 LYS A C 1
ATOM 723 O O . LYS A 1 95 ? -6.722 -29.239 -14.569 1 93.26 95 LYS A O 1
ATOM 728 N N . ALA A 1 96 ? -6.192 -30.226 -16.519 1 93.44 96 ALA A N 1
ATOM 729 C CA . ALA A 1 96 ? -6.085 -28.962 -17.243 1 93.44 96 ALA A CA 1
ATOM 730 C C . ALA A 1 96 ? -7.411 -28.207 -17.227 1 93.44 96 ALA A C 1
ATOM 732 O O . ALA A 1 96 ? -7.436 -26.988 -17.045 1 93.44 96 ALA A O 1
ATOM 733 N N . ARG A 1 97 ? -8.505 -28.898 -17.497 1 93.59 97 ARG A N 1
ATOM 734 C CA . ARG A 1 97 ? -9.818 -28.263 -17.442 1 93.59 97 ARG A CA 1
ATOM 735 C C . ARG A 1 97 ? -10.074 -27.654 -16.067 1 93.59 97 ARG A C 1
ATOM 737 O O . ARG A 1 97 ? -10.565 -26.528 -15.963 1 93.59 97 ARG A O 1
ATOM 744 N N . GLU A 1 98 ? -9.779 -28.422 -15.013 1 94.13 98 GLU A N 1
ATOM 745 C CA . GLU A 1 98 ? -9.962 -27.928 -13.652 1 94.13 98 GLU A CA 1
ATOM 746 C C . GLU A 1 98 ? -9.127 -26.676 -13.402 1 94.13 98 GLU A C 1
ATOM 748 O O . GLU A 1 98 ? -9.589 -25.734 -12.755 1 94.13 98 GLU A O 1
ATOM 753 N N . ARG A 1 99 ? -7.958 -26.718 -13.82 1 92.41 99 ARG A N 1
ATOM 754 C CA . ARG A 1 99 ? -7.089 -25.554 -13.68 1 92.41 99 ARG A CA 1
ATOM 755 C C . ARG A 1 99 ? -7.674 -24.345 -14.401 1 92.41 99 ARG A C 1
ATOM 757 O O . ARG A 1 99 ? -7.629 -23.226 -13.884 1 92.41 99 ARG A O 1
ATOM 764 N N . LEU A 1 100 ? -8.186 -24.551 -15.635 1 92.96 100 LEU A N 1
ATOM 765 C CA . LEU A 1 100 ? -8.794 -23.475 -16.409 1 92.96 100 LEU A CA 1
ATOM 766 C C . LEU A 1 100 ? -9.997 -22.891 -15.676 1 92.96 100 LEU A C 1
ATOM 768 O O . LEU A 1 100 ? -10.178 -21.672 -15.643 1 92.96 100 LEU A O 1
ATOM 772 N N . ILE A 1 101 ? -10.78 -23.749 -15.112 1 94.21 101 ILE A N 1
ATOM 773 C CA . ILE A 1 101 ? -11.956 -23.308 -14.369 1 94.21 101 ILE A CA 1
ATOM 774 C C . ILE A 1 101 ? -11.521 -22.5 -13.148 1 94.21 101 ILE A C 1
ATOM 776 O O . ILE A 1 101 ? -12.057 -21.42 -12.888 1 94.21 101 ILE A O 1
ATOM 780 N N . THR A 1 102 ? -10.549 -23.028 -12.449 1 93.94 102 THR A N 1
ATOM 781 C CA . THR A 1 102 ? -10.046 -22.341 -11.265 1 93.94 102 THR A CA 1
ATOM 782 C C . THR A 1 102 ? -9.478 -20.973 -11.634 1 93.94 102 THR A C 1
ATOM 784 O O . THR A 1 102 ? -9.685 -19.994 -10.914 1 93.94 102 THR A O 1
ATOM 787 N N . GLU A 1 103 ? -8.725 -20.888 -12.648 1 91.4 103 GLU A N 1
ATOM 788 C CA . GLU A 1 103 ? -8.17 -19.626 -13.128 1 91.4 103 GLU A CA 1
ATOM 789 C C . GLU A 1 103 ? -9.276 -18.629 -13.466 1 91.4 103 GLU A C 1
ATOM 791 O O . GLU A 1 103 ? -9.174 -17.446 -13.135 1 91.4 103 GLU A O 1
ATOM 796 N N . ALA A 1 104 ? -10.303 -19.106 -14.174 1 93.13 104 ALA A N 1
ATOM 797 C CA . ALA A 1 104 ? -11.436 -18.248 -14.511 1 93.13 104 ALA A CA 1
ATOM 798 C C . ALA A 1 104 ? -12.134 -17.742 -13.251 1 93.13 104 ALA A C 1
ATOM 800 O O . ALA A 1 104 ? -12.5 -16.567 -13.166 1 93.13 104 ALA A O 1
ATOM 801 N N . GLU A 1 105 ? -12.251 -18.622 -12.303 1 94.12 105 GLU A N 1
ATOM 802 C CA . GLU A 1 105 ? -12.951 -18.285 -11.067 1 94.12 105 GLU A CA 1
ATOM 803 C C . GLU A 1 105 ? -12.12 -17.34 -10.203 1 94.12 105 GLU A C 1
ATOM 805 O O . GLU A 1 105 ? -12.662 -16.63 -9.353 1 94.12 105 GLU A O 1
ATOM 810 N N . SER A 1 106 ? -10.858 -17.364 -10.358 1 93.81 106 SER A N 1
ATOM 811 C CA . SER A 1 106 ? -9.958 -16.583 -9.514 1 93.81 106 SER A CA 1
ATOM 812 C C . SER A 1 106 ? -9.689 -15.209 -10.117 1 93.81 106 SER A C 1
ATOM 814 O O . SER A 1 106 ? -8.852 -14.457 -9.612 1 93.81 106 SER A O 1
ATOM 816 N N . LEU A 1 107 ? -10.325 -14.902 -11.191 1 93.23 107 LEU A N 1
ATOM 817 C CA . LEU A 1 107 ? -10.159 -13.605 -11.839 1 93.23 107 LEU A CA 1
ATOM 818 C C . LEU A 1 107 ? -10.53 -12.471 -10.888 1 93.23 107 LEU A C 1
ATOM 820 O O . LEU A 1 107 ? -11.636 -12.448 -10.344 1 93.23 107 LEU A O 1
ATOM 824 N N . THR A 1 108 ? -9.572 -11.581 -10.681 1 93.89 108 THR A N 1
ATOM 825 C CA . THR A 1 108 ? -9.81 -10.46 -9.778 1 93.89 108 THR A CA 1
ATOM 826 C C . THR A 1 108 ? -10.444 -9.29 -10.525 1 93.89 108 THR A C 1
ATOM 828 O O . THR A 1 108 ? -10.389 -9.228 -11.755 1 93.89 108 THR A O 1
ATOM 831 N N . LEU A 1 109 ? -11.069 -8.467 -9.773 1 94.16 109 LEU A N 1
ATOM 832 C CA . LEU A 1 109 ? -11.681 -7.284 -10.367 1 94.16 109 LEU A CA 1
ATOM 833 C C . LEU A 1 109 ? -10.642 -6.444 -11.102 1 94.16 109 LEU A C 1
ATOM 835 O O . LEU A 1 109 ? -10.92 -5.903 -12.174 1 94.16 109 LEU A O 1
ATOM 839 N N . GLU A 1 110 ? -9.425 -6.263 -10.526 1 91.75 110 GLU A N 1
ATOM 840 C CA . GLU A 1 110 ? -8.343 -5.498 -11.138 1 91.75 110 GLU A CA 1
ATOM 841 C C . GLU A 1 110 ? -7.955 -6.079 -12.494 1 91.75 110 GLU A C 1
ATOM 843 O O . GLU A 1 110 ? -7.768 -5.339 -13.462 1 91.75 110 GLU A O 1
ATOM 848 N N . GLU A 1 111 ? -7.837 -7.368 -12.544 1 92.79 111 GLU A N 1
ATOM 849 C CA . GLU A 1 111 ? -7.497 -8.036 -13.797 1 92.79 111 GLU A CA 1
ATOM 850 C C . GLU A 1 111 ? -8.617 -7.886 -14.823 1 92.79 111 GLU A C 1
ATOM 852 O O . GLU A 1 111 ? -8.354 -7.683 -16.01 1 92.79 111 GLU A O 1
ATOM 857 N N . TYR A 1 112 ? -9.838 -8.004 -14.414 1 94.02 112 TYR A N 1
ATOM 858 C CA . TYR A 1 112 ? -11.012 -7.895 -15.273 1 94.02 112 TYR A CA 1
ATOM 859 C C . TYR A 1 112 ? -11.086 -6.519 -15.924 1 94.02 112 TYR A C 1
ATOM 861 O O . TYR A 1 112 ? -11.271 -6.409 -17.138 1 94.02 112 TYR A O 1
ATOM 869 N N . VAL A 1 113 ? -10.936 -5.5 -15.096 1 93.58 113 VAL A N 1
ATOM 870 C CA . VAL A 1 113 ? -11.062 -4.145 -15.621 1 93.58 113 VAL A CA 1
ATOM 871 C C . VAL A 1 113 ? -9.919 -3.86 -16.594 1 93.58 113 VAL A C 1
ATOM 873 O O . VAL A 1 113 ? -10.108 -3.167 -17.597 1 93.58 113 VAL A O 1
ATOM 876 N N . LYS A 1 114 ? -8.698 -4.336 -16.328 1 91.63 114 LYS A N 1
ATOM 877 C CA . LYS A 1 114 ? -7.578 -4.204 -17.255 1 91.63 114 LYS A CA 1
ATOM 878 C C . LYS A 1 114 ? -7.887 -4.876 -18.59 1 91.63 114 LYS A C 1
ATOM 880 O O . LYS A 1 114 ? -7.611 -4.314 -19.652 1 91.63 114 LYS A O 1
ATOM 885 N N . GLU A 1 115 ? -8.478 -6.064 -18.572 1 91.52 115 GLU A N 1
ATOM 886 C CA . GLU A 1 115 ? -8.855 -6.812 -19.767 1 91.52 115 GLU A CA 1
ATOM 887 C C . GLU A 1 115 ? -9.893 -6.052 -20.589 1 91.52 115 GLU A C 1
ATOM 889 O O . GLU A 1 115 ? -9.84 -6.055 -21.82 1 91.52 115 GLU A O 1
ATOM 894 N N . LYS A 1 116 ? -10.83 -5.383 -19.933 1 94.01 116 LYS A N 1
ATOM 895 C CA . LYS A 1 116 ? -11.931 -4.699 -20.606 1 94.01 116 LYS A CA 1
ATOM 896 C C . LYS A 1 116 ? -11.558 -3.259 -20.945 1 94.01 116 LYS A C 1
ATOM 898 O O . LYS A 1 116 ? -12.323 -2.554 -21.607 1 94.01 116 LYS A O 1
ATOM 903 N N . GLY A 1 117 ? -10.529 -2.793 -20.434 1 92.62 117 GLY A N 1
ATOM 904 C CA . GLY A 1 117 ? -10.12 -1.417 -20.667 1 92.62 117 GLY A CA 1
ATOM 905 C C . GLY A 1 117 ? -10.889 -0.415 -19.827 1 92.62 117 GLY A C 1
ATOM 906 O O . GLY A 1 117 ? -11.125 0.715 -20.26 1 92.62 117 GLY A O 1
ATOM 907 N N . ILE A 1 118 ? -11.361 -0.877 -18.714 1 91.08 118 ILE A N 1
ATOM 908 C CA . ILE A 1 118 ? -12.102 -0.008 -17.806 1 91.08 118 ILE A CA 1
ATOM 909 C C . ILE A 1 118 ? -11.157 0.563 -16.751 1 91.08 118 ILE A C 1
ATOM 911 O O . ILE A 1 118 ? -10.327 -0.161 -16.195 1 91.08 118 ILE A O 1
ATOM 915 N N . THR A 1 119 ? -11.174 1.796 -16.6 1 89.53 119 THR A N 1
ATOM 916 C CA . THR A 1 119 ? -10.378 2.415 -15.547 1 89.53 119 THR A CA 1
ATOM 917 C C . THR A 1 119 ? -11.113 2.362 -14.21 1 89.53 119 THR A C 1
ATOM 919 O O . THR A 1 119 ? -12.24 2.848 -14.096 1 89.53 119 THR A O 1
ATOM 922 N N . LEU A 1 120 ? -10.483 1.644 -13.211 1 86.58 120 LEU A N 1
ATOM 923 C CA . LEU A 1 120 ? -11.061 1.594 -11.873 1 86.58 120 LEU A CA 1
ATOM 924 C C . LEU A 1 120 ? -10.832 2.908 -11.132 1 86.58 120 LEU A C 1
ATOM 926 O O . LEU A 1 120 ? -9.698 3.383 -11.038 1 86.58 120 LEU A O 1
ATOM 930 N N . GLU A 1 121 ? -11.955 3.487 -10.656 1 87.17 121 GLU A N 1
ATOM 931 C CA . GLU A 1 121 ? -11.827 4.694 -9.845 1 87.17 121 GLU A CA 1
ATOM 932 C C . GLU A 1 121 ? -11.122 4.399 -8.524 1 87.17 121 GLU A C 1
ATOM 934 O O . GLU A 1 121 ? -11.304 3.327 -7.943 1 87.17 121 GLU A O 1
ATOM 939 N N . LYS A 1 122 ? -10.222 5.249 -8.207 1 90.81 122 LYS A N 1
ATOM 940 C CA . LYS A 1 122 ? -9.597 5.116 -6.895 1 90.81 122 LYS A CA 1
ATOM 941 C C . LYS A 1 122 ? -10.592 5.419 -5.778 1 90.81 122 LYS A C 1
ATOM 943 O O . LYS A 1 122 ? -11.504 6.23 -5.956 1 90.81 122 LYS A O 1
ATOM 948 N N . GLU A 1 123 ? -10.417 4.668 -4.621 1 92.16 123 GLU A N 1
ATOM 949 C CA . GLU A 1 123 ? -11.252 4.943 -3.456 1 92.16 123 GLU A CA 1
ATOM 950 C C . GLU A 1 123 ? -11.1 6.39 -2.997 1 92.16 123 GLU A C 1
ATOM 952 O O . GLU A 1 123 ? -9.981 6.892 -2.867 1 92.16 123 GLU A O 1
ATOM 957 N N . PRO A 1 124 ? -12.185 6.982 -2.801 1 94.12 124 PRO A N 1
ATOM 958 C CA . PRO A 1 124 ? -12.11 8.382 -2.377 1 94.12 124 PRO A CA 1
ATOM 959 C C . PRO A 1 124 ? -11.481 8.548 -0.995 1 94.12 124 PRO A C 1
ATOM 961 O O . PRO A 1 124 ? -11.614 7.666 -0.143 1 94.12 124 PRO A O 1
ATOM 964 N N . GLU A 1 125 ? -10.718 9.623 -0.837 1 93.03 125 GLU A N 1
ATOM 965 C CA . GLU A 1 125 ? -10.154 9.983 0.46 1 93.03 125 GLU A CA 1
ATOM 966 C C . GLU A 1 125 ? -10.922 11.139 1.095 1 93.03 125 GLU A C 1
ATOM 968 O O . GLU A 1 125 ? -11.352 12.062 0.4 1 93.03 125 GLU A O 1
ATOM 973 N N . ALA A 1 126 ? -11.032 10.969 2.419 1 92.84 126 ALA A N 1
ATOM 974 C CA . ALA A 1 126 ? -11.71 12.053 3.125 1 92.84 126 ALA A CA 1
ATOM 975 C C . ALA A 1 126 ? -10.882 13.334 3.088 1 92.84 126 ALA A C 1
ATOM 977 O O . ALA A 1 126 ? -9.658 13.295 3.236 1 92.84 126 ALA A O 1
ATOM 978 N N . GLY A 1 127 ? -11.564 14.447 2.787 1 93.26 127 GLY A N 1
ATOM 979 C CA . GLY A 1 127 ? -10.894 15.735 2.874 1 93.26 127 GLY A CA 1
ATOM 980 C C . GLY A 1 127 ? -10.53 16.123 4.294 1 93.26 127 GLY A C 1
ATOM 981 O O . GLY A 1 127 ? -10.841 15.397 5.241 1 93.26 127 GLY A O 1
ATOM 982 N N . THR A 1 128 ? -9.753 17.18 4.399 1 92.58 128 THR A N 1
ATOM 983 C CA . THR A 1 128 ? -9.373 17.709 5.704 1 92.58 128 THR A CA 1
ATOM 984 C C . THR A 1 128 ? -10.093 19.025 5.985 1 92.58 128 THR A C 1
ATOM 986 O O . THR A 1 128 ? -9.974 19.98 5.215 1 92.58 128 THR A O 1
ATOM 989 N N . PRO A 1 129 ? -10.839 18.961 7.074 1 94.97 129 PRO A N 1
ATOM 990 C CA . PRO A 1 129 ? -11.474 20.231 7.434 1 94.97 129 PRO A CA 1
ATOM 991 C C . PRO A 1 129 ? -10.46 21.321 7.773 1 94.97 129 PRO A C 1
ATOM 993 O O . PRO A 1 129 ? -9.325 21.018 8.151 1 94.97 129 PRO A O 1
ATOM 996 N N . ILE A 1 130 ? -10.953 22.591 7.62 1 94.77 130 ILE A N 1
ATOM 997 C CA . ILE A 1 130 ? -10.052 23.683 7.971 1 94.77 130 ILE A CA 1
ATOM 998 C C . ILE A 1 130 ? -9.903 23.762 9.488 1 94.77 130 ILE A C 1
ATOM 1000 O O . ILE A 1 130 ? -10.833 23.433 10.228 1 94.77 130 ILE A O 1
ATOM 1004 N N . THR A 1 131 ? -8.767 24.143 9.983 1 93.16 131 THR A N 1
ATOM 1005 C CA . THR A 1 131 ? -8.5 24.356 11.402 1 93.16 131 THR A CA 1
ATOM 1006 C C . THR A 1 131 ? -8.652 25.83 11.765 1 93.16 131 THR A C 1
ATOM 1008 O O . THR A 1 131 ? -8.795 26.68 10.884 1 93.16 131 THR A O 1
ATOM 1011 N N . GLU A 1 132 ? -8.748 26.073 13.076 1 93.59 132 GLU A N 1
ATOM 1012 C CA . GLU A 1 132 ? -8.775 27.464 13.521 1 93.59 132 GLU A CA 1
ATOM 1013 C C . GLU A 1 132 ? -7.581 28.241 12.975 1 93.59 132 GLU A C 1
ATOM 1015 O O . GLU A 1 132 ? -7.724 29.387 12.543 1 93.59 132 GLU A O 1
ATOM 1020 N N . ASP A 1 133 ? -6.47 27.599 12.992 1 88.72 133 ASP A N 1
ATOM 1021 C CA . ASP A 1 133 ? -5.263 28.227 12.462 1 88.72 133 ASP A CA 1
ATOM 1022 C C . ASP A 1 133 ? -5.426 28.565 10.982 1 88.72 133 ASP A C 1
ATOM 1024 O O . ASP A 1 133 ? -4.985 29.624 10.53 1 88.72 133 ASP A O 1
ATOM 1028 N N . ASP A 1 134 ? -6.076 27.636 10.27 1 90.06 134 ASP A N 1
ATOM 1029 C CA . ASP A 1 134 ? -6.329 27.873 8.852 1 90.06 134 ASP A CA 1
ATOM 1030 C C . ASP A 1 134 ? -7.227 29.091 8.651 1 90.06 134 ASP A C 1
ATOM 1032 O O . ASP A 1 134 ? -7.033 29.863 7.709 1 90.06 134 ASP A O 1
ATOM 1036 N N . TYR A 1 135 ? -8.228 29.155 9.479 1 93.92 135 TYR A N 1
ATOM 1037 C CA . TYR A 1 135 ? -9.15 30.281 9.39 1 93.92 135 TYR A CA 1
ATOM 1038 C C . TYR A 1 135 ? -8.415 31.603 9.578 1 93.92 135 TYR A C 1
ATOM 1040 O O . TYR A 1 135 ? -8.522 32.504 8.743 1 93.92 135 TYR A O 1
ATOM 1048 N N . TYR A 1 136 ? -7.627 31.752 10.634 1 91.31 136 TYR A N 1
ATOM 1049 C CA . TYR A 1 136 ? -6.932 33.002 10.919 1 91.31 136 TYR A CA 1
ATOM 1050 C C . TYR A 1 136 ? -5.881 33.297 9.855 1 91.31 136 TYR A C 1
ATOM 1052 O O . TYR A 1 136 ? -5.626 34.459 9.531 1 91.31 136 TYR A O 1
ATOM 1060 N N . ALA A 1 137 ? -5.355 32.194 9.345 1 87.77 137 ALA A N 1
ATOM 1061 C CA . ALA A 1 137 ? -4.368 32.353 8.28 1 87.77 137 ALA A CA 1
ATOM 1062 C C . ALA A 1 137 ? -5.022 32.856 6.997 1 87.77 137 ALA A C 1
ATOM 1064 O O . ALA A 1 137 ? -4.348 33.408 6.124 1 87.77 137 ALA A O 1
ATOM 1065 N N . SER A 1 138 ? -6.311 32.659 6.85 1 90.37 138 SER A N 1
ATOM 1066 C CA . SER A 1 138 ? -7.02 33.072 5.644 1 90.37 138 SER A CA 1
ATOM 1067 C C . SER A 1 138 ? -7.411 34.545 5.71 1 90.37 138 SER A C 1
ATOM 1069 O O . SER A 1 138 ? -7.815 35.131 4.704 1 90.37 138 SER A O 1
ATOM 1071 N N . LEU A 1 139 ? -7.295 35.167 6.879 1 90.32 139 LEU A N 1
ATOM 1072 C CA . LEU A 1 139 ? -7.66 36.569 7.053 1 90.32 139 LEU A CA 1
ATOM 1073 C C . LEU A 1 139 ? -6.639 37.484 6.385 1 90.32 139 LEU A C 1
ATOM 1075 O O . LEU A 1 139 ? -5.484 37.096 6.193 1 90.32 139 LEU A O 1
ATOM 1079 N N . SER A 1 140 ? -7.103 38.692 5.999 1 89.78 140 SER A N 1
ATOM 1080 C CA . SER A 1 140 ? -6.195 39.7 5.463 1 89.78 140 SER A CA 1
ATOM 1081 C C . SER A 1 140 ? -5.207 40.174 6.523 1 89.78 140 SER A C 1
ATOM 1083 O O . SER A 1 140 ? -5.391 39.911 7.713 1 89.78 140 SER A O 1
ATOM 1085 N N . LEU A 1 141 ? -4.144 40.81 6.078 1 89.85 141 LEU A N 1
ATOM 1086 C CA . LEU A 1 141 ? -3.12 41.342 6.97 1 89.85 141 LEU A CA 1
ATOM 1087 C C . LEU A 1 141 ? -3.746 42.201 8.064 1 89.85 141 LEU A C 1
ATOM 1089 O O . LEU A 1 141 ? -3.471 42.002 9.249 1 89.85 141 LEU A O 1
ATOM 1093 N N . ASP A 1 142 ? -4.658 43.048 7.688 1 91.17 142 ASP A N 1
ATOM 1094 C CA . ASP A 1 142 ? -5.264 43.986 8.628 1 91.17 142 ASP A CA 1
ATOM 1095 C C . ASP A 1 142 ? -6.198 43.266 9.597 1 91.17 142 ASP A C 1
ATOM 1097 O O . ASP A 1 142 ? -6.223 43.576 10.79 1 91.17 142 ASP A O 1
ATOM 1101 N N . GLU A 1 143 ? -6.95 42.312 9.028 1 92.39 143 GLU A N 1
ATOM 1102 C CA . GLU A 1 143 ? -7.895 41.584 9.869 1 92.39 143 GLU A CA 1
ATOM 1103 C C . GLU A 1 143 ? -7.168 40.709 10.887 1 92.39 143 GLU A C 1
ATOM 1105 O O . GLU A 1 143 ? -7.582 40.619 12.044 1 92.39 143 GLU A O 1
ATOM 1110 N N . ARG A 1 144 ? -6.172 40.043 10.468 1 92.58 144 ARG A N 1
ATOM 1111 C CA . ARG A 1 144 ? -5.391 39.205 11.372 1 92.58 144 ARG A CA 1
ATOM 1112 C C . ARG A 1 144 ? -4.728 40.043 12.46 1 92.58 144 ARG A C 1
ATOM 1114 O O . ARG A 1 144 ? -4.741 39.667 13.634 1 92.58 144 ARG A O 1
ATOM 1121 N N . ASN A 1 145 ? -4.115 41.116 12.007 1 93.34 145 ASN A N 1
ATOM 1122 C CA . ASN A 1 145 ? -3.51 42.03 12.97 1 93.34 145 ASN A CA 1
ATOM 1123 C C . ASN A 1 145 ? -4.542 42.569 13.957 1 93.34 145 ASN A C 1
ATOM 1125 O O . ASN A 1 145 ? -4.258 42.697 15.149 1 93.34 145 ASN A O 1
ATOM 1129 N N . ARG A 1 146 ? -5.693 42.931 13.419 1 94.93 146 ARG A N 1
ATOM 1130 C CA . ARG A 1 146 ? -6.766 43.426 14.275 1 94.93 146 ARG A CA 1
ATOM 1131 C C . ARG A 1 146 ? -7.114 42.411 15.359 1 94.93 146 ARG A C 1
ATOM 1133 O O . ARG A 1 146 ? -7.401 42.784 16.498 1 94.93 146 ARG A O 1
ATOM 1140 N N . TYR A 1 147 ? -7.17 41.158 15.011 1 95.71 147 TYR A N 1
ATOM 1141 C CA . TYR A 1 147 ? -7.428 40.104 15.985 1 95.71 147 TYR A CA 1
ATOM 1142 C C . TYR A 1 147 ? -6.416 40.152 17.123 1 95.71 147 TYR A C 1
ATOM 1144 O O . TYR A 1 147 ? -6.791 40.134 18.298 1 95.71 147 TYR A O 1
ATOM 1152 N N . TYR A 1 148 ? -5.076 40.298 16.832 1 94.98 148 TYR A N 1
ATOM 1153 C CA . TYR A 1 148 ? -4.04 40.359 17.858 1 94.98 148 TYR A CA 1
ATOM 1154 C C . TYR A 1 148 ? -4.187 41.616 18.706 1 94.98 148 TYR A C 1
ATOM 1156 O O . TYR A 1 148 ? -4.009 41.574 19.926 1 94.98 148 TYR A O 1
ATOM 1164 N N . GLU A 1 149 ? -4.52 42.673 18.07 1 96.61 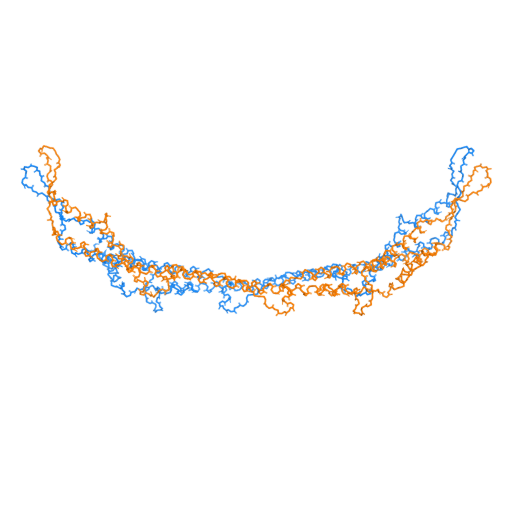149 GLU A N 1
ATOM 1165 C CA . GLU A 1 149 ? -4.698 43.94 18.773 1 96.61 149 GLU A CA 1
ATOM 1166 C C . GLU A 1 149 ? -5.831 43.851 19.791 1 96.61 149 GLU A C 1
ATOM 1168 O O . GLU A 1 149 ? -5.684 44.295 20.932 1 96.61 149 GLU A O 1
ATOM 1173 N N . LEU A 1 150 ? -6.907 43.277 19.301 1 97.18 150 LEU A N 1
ATOM 1174 C CA . LEU A 1 150 ? -8.059 43.147 20.187 1 97.18 150 LEU A CA 1
ATOM 1175 C C . LEU A 1 150 ? -7.757 42.187 21.333 1 97.18 150 LEU A C 1
ATOM 1177 O O . LEU A 1 150 ? -8.145 42.436 22.476 1 97.18 150 LEU A O 1
ATOM 1181 N N . GLU A 1 151 ? -7.08 41.076 21.019 1 96.61 151 GLU A N 1
ATOM 1182 C CA . GLU A 1 151 ? -6.721 40.096 22.039 1 96.61 151 GLU A CA 1
ATOM 1183 C C . GLU A 1 151 ? -5.839 40.719 23.117 1 96.61 151 GLU A C 1
ATOM 1185 O O . GLU A 1 151 ? -6.085 40.535 24.311 1 96.61 151 GLU A O 1
ATOM 1190 N N . THR A 1 152 ? -4.865 41.483 22.742 1 97.29 152 THR A N 1
ATOM 1191 C CA . THR A 1 152 ? -3.929 42.079 23.689 1 97.29 152 THR A CA 1
ATOM 1192 C C . THR A 1 152 ? -4.592 43.215 24.463 1 97.29 152 THR A C 1
ATOM 1194 O O . THR A 1 152 ? -4.366 43.369 25.665 1 97.29 152 THR A O 1
ATOM 1197 N N . LEU A 1 153 ? -5.394 44.01 23.768 1 97.53 153 LEU A N 1
ATOM 1198 C CA . LEU A 1 153 ? -6.097 45.101 24.434 1 97.53 153 LEU A CA 1
ATOM 1199 C C . LEU A 1 153 ? -7.018 44.569 25.526 1 97.53 153 LEU A C 1
ATOM 1201 O O . LEU A 1 153 ? -6.983 45.047 26.662 1 97.53 153 LEU A O 1
ATOM 1205 N N . ALA A 1 154 ? -7.815 43.583 25.15 1 97.62 154 ALA A N 1
ATOM 1206 C CA . ALA A 1 154 ? -8.723 42.979 26.122 1 97.62 154 ALA A CA 1
ATOM 1207 C C . ALA A 1 154 ? -7.953 42.384 27.297 1 97.62 154 ALA A C 1
ATOM 1209 O O . ALA A 1 154 ? -8.342 42.557 28.454 1 97.62 154 ALA A O 1
ATOM 1210 N N . ALA A 1 155 ? -6.877 41.72 27.027 1 96.91 155 ALA A N 1
ATOM 1211 C CA . ALA A 1 155 ? -6.091 41.067 28.07 1 96.91 155 ALA A CA 1
ATOM 1212 C C . ALA A 1 155 ? -5.455 42.094 29.003 1 96.91 155 ALA A C 1
ATOM 1214 O O . ALA A 1 155 ? -5.48 41.931 30.225 1 96.91 155 ALA A O 1
ATOM 1215 N N . VAL A 1 156 ? -4.924 43.188 28.481 1 97.77 156 VAL A N 1
ATOM 1216 C CA . VAL A 1 156 ? -4.192 44.189 29.249 1 97.77 156 VAL A CA 1
ATOM 1217 C C . VAL A 1 156 ? -5.154 44.947 30.16 1 97.77 156 VAL A C 1
ATOM 1219 O O . VAL A 1 156 ? -4.909 45.077 31.361 1 97.77 156 VAL A O 1
ATOM 1222 N N . ILE A 1 157 ? -6.228 45.501 29.619 1 97.91 157 ILE A N 1
ATOM 1223 C CA . ILE A 1 157 ? -7.19 46.252 30.418 1 97.91 157 ILE A CA 1
ATOM 1224 C C . ILE A 1 157 ? -7.842 45.328 31.444 1 97.91 157 ILE A C 1
ATOM 1226 O O . ILE A 1 157 ? -7.998 45.697 32.61 1 97.91 157 ILE A O 1
ATOM 1230 N N . GLY A 1 158 ? -8.195 44.122 30.978 1 96.93 158 GLY A N 1
ATOM 1231 C CA . GLY A 1 158 ? -8.809 43.156 31.875 1 96.93 158 GLY A CA 1
ATOM 1232 C C . GLY A 1 158 ? -7.949 42.831 33.082 1 96.93 158 GLY A C 1
ATOM 1233 O O . GLY A 1 158 ? -8.457 42.717 34.199 1 96.93 158 GLY A O 1
ATOM 1234 N N . GLU A 1 159 ? -6.688 42.697 32.891 1 95.97 159 GLU A N 1
ATOM 1235 C CA . GLU A 1 159 ? -5.752 42.376 33.965 1 95.97 159 GLU A CA 1
ATOM 1236 C C . GLU A 1 159 ? -5.749 43.462 35.037 1 95.97 159 GLU A C 1
ATOM 1238 O O . GLU A 1 159 ? -5.505 43.181 36.212 1 95.97 159 GLU A O 1
ATOM 1243 N N . GLU A 1 160 ? -6.027 44.75 34.717 1 96.89 160 GLU A N 1
ATOM 1244 C CA . GLU A 1 160 ? -5.945 45.883 35.634 1 96.89 160 GLU A CA 1
ATOM 1245 C C . GLU A 1 160 ? -7.271 46.106 36.355 1 96.89 160 GLU A C 1
ATOM 1247 O O . GLU A 1 160 ? -7.291 46.522 37.516 1 96.89 160 GLU A O 1
ATOM 1252 N N . ILE A 1 161 ? -8.381 45.827 35.711 1 96.54 161 ILE A N 1
ATOM 1253 C CA . ILE A 1 161 ? -9.664 46.236 36.275 1 96.54 161 ILE A CA 1
ATOM 1254 C C . ILE A 1 161 ? -10.319 45.05 36.979 1 96.54 161 ILE A C 1
ATOM 1256 O O . ILE A 1 161 ? -11.268 45.224 37.748 1 96.54 161 ILE A O 1
ATOM 1260 N N . HIS A 1 162 ? -9.949 43.81 36.617 1 95.73 162 HIS A N 1
ATOM 1261 C CA . HIS A 1 162 ? -10.5 42.642 37.295 1 95.73 162 HIS A CA 1
ATOM 1262 C C . HIS A 1 162 ? -9.952 42.518 38.713 1 95.73 162 HIS A C 1
ATOM 1264 O O . HIS A 1 162 ? -8.918 43.107 39.036 1 95.73 162 HIS A O 1
ATOM 1270 N N . PRO A 1 163 ? -10.689 41.821 39.519 1 93.2 163 PRO A N 1
ATOM 1271 C CA . PRO A 1 163 ? -10.177 41.6 40.873 1 93.2 163 PRO A CA 1
ATOM 1272 C C . PRO A 1 163 ? -8.76 41.03 40.883 1 93.2 163 PRO A C 1
ATOM 1274 O O . PRO A 1 163 ? -8.475 40.062 40.173 1 93.2 163 PRO A O 1
ATOM 1277 N N . GLY A 1 164 ? -7.937 41.695 41.679 1 91.9 164 GLY A N 1
ATOM 1278 C CA . GLY A 1 164 ? -6.544 41.281 41.734 1 91.9 164 GLY A CA 1
ATOM 1279 C C . GLY A 1 164 ? -5.638 42.116 40.849 1 91.9 164 GLY A C 1
ATOM 1280 O O . GLY A 1 164 ? -4.413 42 40.921 1 91.9 164 GLY A O 1
ATOM 1281 N N . GLY A 1 165 ? -6.264 42.956 39.989 1 94.48 165 GLY A N 1
ATOM 1282 C CA . GLY A 1 165 ? -5.491 43.877 39.171 1 94.48 165 GLY A CA 1
ATOM 1283 C C . GLY A 1 165 ? -4.985 45.081 39.944 1 94.48 165 GLY A C 1
ATOM 1284 O O . GLY A 1 165 ? -5.564 45.456 40.966 1 94.48 165 GLY A O 1
ATOM 1285 N N . HIS A 1 166 ? -4.02 45.658 39.496 1 95.27 166 HIS A N 1
ATOM 1286 C CA . HIS A 1 166 ? -3.364 46.726 40.241 1 95.27 166 HIS A CA 1
ATOM 1287 C C . HIS A 1 166 ? -4.283 47.933 40.4 1 95.27 166 HIS A C 1
ATOM 1289 O O . HIS A 1 166 ? -4.379 48.506 41.487 1 95.27 166 HIS A O 1
ATOM 1295 N N . PHE A 1 167 ? -4.949 48.27 39.302 1 96.56 167 PHE A N 1
ATOM 1296 C CA . PHE A 1 167 ? -5.824 49.434 39.368 1 96.56 167 PHE A CA 1
ATOM 1297 C C . PHE A 1 167 ? -7.033 49.154 40.252 1 96.56 167 PHE A C 1
ATOM 1299 O O . PHE A 1 167 ? -7.431 50.001 41.054 1 96.56 167 PHE A O 1
ATOM 1306 N N . ALA A 1 168 ? -7.569 48.039 40.08 1 95.2 168 ALA A N 1
ATOM 1307 C CA . ALA A 1 168 ? -8.709 47.632 40.898 1 95.2 168 ALA A CA 1
ATOM 1308 C C . ALA A 1 168 ? -8.34 47.605 42.379 1 95.2 168 ALA A C 1
ATOM 1310 O O . ALA A 1 168 ? -9.107 48.072 43.224 1 95.2 168 ALA A O 1
ATOM 1311 N N . GLU A 1 169 ? -7.198 47.127 42.731 1 95.24 169 GLU A N 1
ATOM 1312 C CA . GLU A 1 169 ? -6.751 47.044 44.119 1 95.24 169 GLU A CA 1
ATOM 1313 C C . GLU A 1 169 ? -6.476 48.43 44.694 1 95.24 169 GLU A C 1
ATOM 1315 O O . GLU A 1 169 ? -6.797 48.702 45.853 1 95.24 169 GLU A O 1
ATOM 1320 N N . ALA A 1 170 ? -5.843 49.245 43.895 1 95.92 170 ALA A N 1
ATOM 1321 C CA . ALA A 1 170 ? -5.6 50.618 44.33 1 95.92 170 ALA A CA 1
ATOM 1322 C C . ALA A 1 170 ? -6.912 51.346 44.607 1 95.92 170 ALA A C 1
ATOM 1324 O O . ALA A 1 170 ? -7.021 52.093 45.583 1 95.92 170 ALA A O 1
ATOM 1325 N N . ARG A 1 171 ? -7.853 51.109 43.729 1 94.98 171 ARG A N 1
ATOM 1326 C CA . ARG A 1 171 ? -9.18 51.693 43.89 1 94.98 171 ARG A CA 1
ATOM 1327 C C . ARG A 1 171 ? -9.84 51.206 45.176 1 94.98 171 ARG A C 1
ATOM 1329 O O . ARG A 1 171 ? -10.374 52.006 45.947 1 94.98 171 ARG A O 1
ATOM 1336 N N . ALA A 1 172 ? -9.789 49.96 45.457 1 93.95 172 ALA A N 1
ATOM 1337 C CA . ALA A 1 172 ? -10.365 49.379 46.666 1 93.95 172 ALA A CA 1
ATOM 1338 C C . ALA A 1 172 ? -9.676 49.919 47.916 1 93.95 172 ALA A C 1
ATOM 1340 O O . ALA A 1 172 ? -10.335 50.22 48.915 1 93.95 172 ALA A O 1
ATOM 1341 N N . SER A 1 173 ? -8.382 50.043 47.845 1 94.28 173 SER A N 1
ATOM 1342 C CA . SER A 1 173 ? -7.603 50.542 48.973 1 94.28 173 SER A CA 1
ATOM 1343 C C . SER A 1 173 ? -7.946 51.995 49.282 1 94.28 173 SER A C 1
ATOM 1345 O O . SER A 1 173 ? -7.972 52.398 50.447 1 94.28 173 SER A O 1
ATOM 1347 N N . LEU A 1 174 ? -8.17 52.749 48.234 1 95.05 174 LEU A N 1
ATOM 1348 C CA . LEU A 1 174 ? -8.557 54.143 48.422 1 95.05 174 LEU A CA 1
ATOM 1349 C C . LEU A 1 174 ? -9.85 54.245 49.223 1 95.05 174 LEU A C 1
ATOM 1351 O O . LEU A 1 174 ? -9.942 55.037 50.164 1 95.05 174 LEU A O 1
ATOM 1355 N N . THR A 1 175 ? -10.805 53.415 48.879 1 91.26 175 THR A N 1
ATOM 1356 C CA . THR A 1 175 ? -12.087 53.392 49.575 1 91.26 175 THR A CA 1
ATOM 1357 C C . THR A 1 175 ? -11.904 52.982 51.033 1 91.26 175 THR A C 1
ATOM 1359 O O . THR A 1 175 ? -12.523 53.56 51.929 1 91.26 175 THR A O 1
ATOM 1362 N N . GLU A 1 176 ? -11.041 52.057 51.214 1 92.37 176 GLU A N 1
ATOM 1363 C CA . GLU A 1 176 ? -10.762 51.578 52.565 1 92.37 176 GLU A CA 1
ATOM 1364 C C . GLU A 1 176 ? -10.111 52.666 53.413 1 92.37 176 GLU A C 1
ATOM 1366 O O . GLU A 1 176 ? -10.474 52.855 54.576 1 92.37 176 GLU A O 1
ATOM 1371 N N . ARG A 1 177 ? -9.201 53.425 52.893 1 91.96 177 ARG A N 1
ATOM 1372 C CA . ARG A 1 177 ? -8.439 54.433 53.624 1 91.96 177 ARG A CA 1
ATOM 1373 C C . ARG A 1 177 ? -9.298 55.657 53.924 1 91.96 177 ARG A C 1
ATOM 1375 O O . ARG A 1 177 ? -9.06 56.362 54.907 1 91.96 177 ARG A O 1
ATOM 1382 N N . PHE A 1 178 ? -10.251 55.908 53.062 1 89.8 178 PHE A N 1
ATOM 1383 C CA . PHE A 1 178 ? -11.217 56.955 53.373 1 89.8 178 PHE A CA 1
ATOM 1384 C C . PHE A 1 178 ? -11.974 56.629 54.655 1 89.8 178 PHE A C 1
ATOM 1386 O O . PHE A 1 178 ? -12.235 57.515 55.471 1 89.8 178 PHE A O 1
ATOM 1393 N N . SER A 1 179 ? -12.171 55.384 54.758 1 90.92 179 SER A N 1
ATOM 1394 C CA . SER A 1 179 ? -12.949 54.955 55.916 1 90.92 179 SER A CA 1
ATOM 1395 C C . SER A 1 179 ? -12.06 54.771 57.141 1 90.92 179 SER A C 1
ATOM 1397 O O . SER A 1 179 ? -12.517 54.927 58.275 1 90.92 179 SER A O 1
ATOM 1399 N N . LYS A 1 180 ? -10.846 54.433 56.889 1 92.66 180 LYS A N 1
ATOM 1400 C CA . LYS A 1 180 ? -9.87 54.216 57.953 1 92.66 180 LYS A CA 1
ATOM 1401 C C . LYS A 1 180 ? -8.608 55.041 57.717 1 92.66 180 LYS A C 1
ATOM 1403 O O . LYS A 1 180 ? -7.557 54.493 57.378 1 92.66 180 LYS A O 1
ATOM 1408 N N . PRO A 1 181 ? -8.627 56.245 58.068 1 93.11 181 PRO A N 1
ATOM 1409 C CA . PRO A 1 181 ? -7.532 57.148 57.707 1 93.11 181 PRO A CA 1
ATOM 1410 C C . PRO A 1 181 ? -6.291 56.947 58.575 1 93.11 181 PRO A C 1
ATOM 1412 O O . PRO A 1 181 ? -5.218 57.464 58.253 1 93.11 181 PRO A O 1
ATOM 1415 N N . HIS A 1 182 ? -6.465 56.225 59.757 1 92.81 182 HIS A N 1
ATOM 1416 C CA . HIS A 1 182 ? -5.33 56.032 60.653 1 92.81 182 HIS A CA 1
ATOM 1417 C C . HIS A 1 182 ? -5.151 54.559 61.005 1 92.81 182 HIS A C 1
ATOM 1419 O O . HIS A 1 182 ? -6.126 53.806 61.057 1 92.81 182 HIS A O 1
ATOM 1425 N N . ASP A 1 183 ? -3.918 54.172 61.05 1 91.59 183 ASP A N 1
ATOM 1426 C CA . ASP A 1 183 ? -3.557 52.87 61.601 1 91.59 183 ASP A CA 1
ATOM 1427 C C . ASP A 1 183 ? -2.494 53.009 62.688 1 91.59 183 ASP A C 1
ATOM 1429 O O . ASP A 1 183 ? -1.67 53.926 62.645 1 91.59 183 ASP A O 1
ATOM 1433 N N . VAL A 1 184 ? -2.576 52.265 63.773 1 90.83 184 VAL A N 1
ATOM 1434 C CA . VAL A 1 184 ? -1.65 52.358 64.897 1 90.83 184 VAL A CA 1
ATOM 1435 C C . VAL A 1 184 ? -0.898 51.038 65.058 1 90.83 184 VAL A C 1
ATOM 1437 O O . VAL A 1 184 ? -1.485 49.962 64.92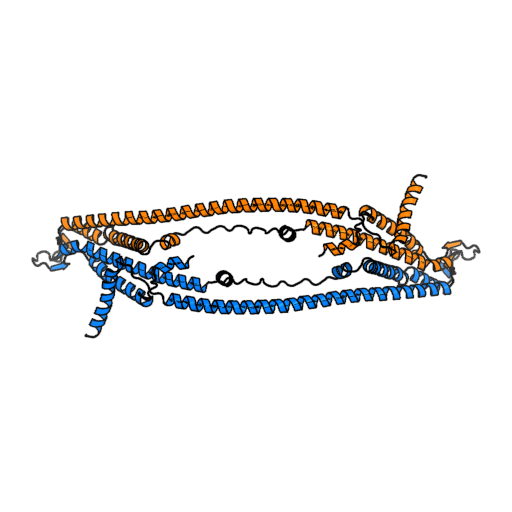1 1 90.83 184 VAL A O 1
ATOM 1440 N N . LYS A 1 185 ? 0.376 51.201 65.209 1 91.03 185 LYS A N 1
ATOM 1441 C CA . LYS A 1 185 ? 1.209 50.032 65.48 1 91.03 185 LYS A CA 1
ATOM 1442 C C . LYS A 1 185 ? 2.173 50.3 66.632 1 91.03 185 LYS A C 1
ATOM 1444 O O . LYS A 1 185 ? 2.828 51.343 66.671 1 91.03 185 LYS A O 1
ATOM 1449 N N . GLY A 1 186 ? 2.305 49.407 67.476 1 86.02 186 GLY A N 1
ATOM 1450 C CA . GLY A 1 186 ? 3.194 49.539 68.62 1 86.02 186 GLY A CA 1
ATOM 1451 C C . GLY A 1 186 ? 2.454 49.673 69.938 1 86.02 186 GLY A C 1
ATOM 1452 O O . GLY A 1 186 ? 1.239 49.475 69.997 1 86.02 186 GLY A O 1
ATOM 1453 N N . ASP A 1 187 ? 3.354 49.713 70.971 1 84.33 187 ASP A N 1
ATOM 1454 C CA . ASP A 1 187 ? 2.792 49.817 72.314 1 84.33 187 ASP A CA 1
ATOM 1455 C C . ASP A 1 187 ? 3.353 51.03 73.052 1 84.33 187 ASP A C 1
ATOM 1457 O O . ASP A 1 187 ? 4.535 51.354 72.916 1 84.33 187 ASP A O 1
ATOM 1461 N N . GLY A 1 188 ? 2.453 51.579 73.841 1 81.29 188 GLY A N 1
ATOM 1462 C CA . GLY A 1 188 ? 2.867 52.678 74.699 1 81.29 188 GLY A CA 1
ATOM 1463 C C . GLY A 1 188 ? 3.367 53.883 73.926 1 81.29 188 GLY A C 1
AT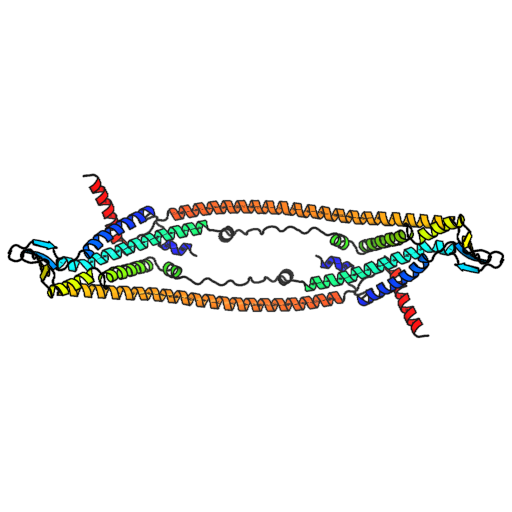OM 1464 O O . GLY A 1 188 ? 2.736 54.311 72.957 1 81.29 188 GLY A O 1
ATOM 1465 N N . ARG A 1 189 ? 4.533 54.475 74.403 1 84.42 189 ARG A N 1
ATOM 1466 C CA . ARG A 1 189 ? 5.092 55.702 73.844 1 84.42 189 ARG A CA 1
ATOM 1467 C C . ARG A 1 189 ? 5.759 55.435 72.499 1 84.42 189 ARG A C 1
ATOM 1469 O O . ARG A 1 189 ? 5.996 56.364 71.723 1 84.42 189 ARG A O 1
ATOM 1476 N N . ASP A 1 190 ? 5.966 54.242 72.21 1 84.43 190 ASP A N 1
ATOM 1477 C CA . ASP A 1 190 ? 6.643 53.859 70.975 1 84.43 190 ASP A CA 1
ATOM 1478 C C . ASP A 1 190 ? 5.635 53.509 69.882 1 84.43 190 ASP A C 1
ATOM 1480 O O . ASP A 1 190 ? 6.009 52.992 68.828 1 84.43 190 ASP A O 1
ATOM 1484 N N . THR A 1 191 ? 4.378 53.989 70.187 1 88.76 191 THR A N 1
ATOM 1485 C CA . THR A 1 191 ? 3.328 53.681 69.222 1 88.76 191 THR A CA 1
ATOM 1486 C C . THR A 1 191 ? 3.437 54.585 67.997 1 88.76 191 THR A C 1
ATOM 1488 O O . THR A 1 191 ? 3.513 55.809 68.128 1 88.76 191 THR A O 1
ATOM 1491 N N . LEU A 1 192 ? 3.458 53.885 66.735 1 91.82 192 LEU A N 1
ATOM 1492 C CA . LEU A 1 192 ? 3.471 54.606 65.467 1 91.82 192 LEU A CA 1
ATOM 1493 C C . LEU A 1 192 ? 2.054 54.809 64.943 1 91.82 192 LEU A C 1
ATOM 1495 O O . LEU A 1 192 ? 1.23 53.894 64.997 1 91.82 192 LEU A O 1
ATOM 1499 N N . ILE A 1 193 ? 1.777 56.024 64.5 1 91.99 193 ILE A N 1
ATOM 1500 C CA . ILE A 1 193 ? 0.503 56.339 63.865 1 91.99 193 ILE A CA 1
ATOM 1501 C C . ILE A 1 193 ? 0.711 56.547 62.366 1 91.99 193 ILE A C 1
ATOM 1503 O O . ILE A 1 193 ? 1.451 57.443 61.955 1 91.99 193 ILE A O 1
ATOM 1507 N N . TYR A 1 194 ? 0.035 55.647 61.658 1 93.31 194 TYR A N 1
ATOM 1508 C CA . TYR A 1 194 ? 0.015 55.803 60.208 1 93.31 194 TYR A CA 1
ATOM 1509 C C . TYR A 1 194 ? -1.218 56.578 59.76 1 93.31 194 TYR A C 1
ATOM 1511 O O . TYR A 1 194 ? -2.346 56.219 60.107 1 93.31 194 TYR A O 1
ATOM 1519 N N . THR A 1 195 ? -0.999 57.677 59.033 1 94.05 195 THR A N 1
ATOM 1520 C CA . THR A 1 195 ? -2.089 58.487 58.5 1 94.05 195 THR A CA 1
ATOM 1521 C C . THR A 1 195 ? -2.14 58.39 56.978 1 94.05 195 THR A C 1
ATOM 1523 O O . THR A 1 195 ? -1.134 58.616 56.302 1 94.05 195 THR A O 1
ATOM 1526 N N . PHE A 1 196 ? -3.287 58.031 56.47 1 93.93 196 PHE A N 1
ATOM 1527 C CA . PHE A 1 196 ? -3.513 57.897 55.036 1 93.93 196 PHE A CA 1
ATOM 1528 C C . PHE A 1 196 ? -4.303 59.084 54.499 1 93.93 196 PHE A C 1
ATOM 1530 O O . PHE A 1 196 ? -5.435 59.327 54.923 1 93.93 196 PHE A O 1
ATOM 1537 N N . ILE A 1 197 ? -3.695 59.787 53.56 1 94 197 ILE A N 1
ATOM 1538 C CA . ILE A 1 197 ? -4.33 60.975 53.001 1 94 197 ILE A CA 1
ATOM 1539 C C . ILE A 1 197 ? -4.579 60.772 51.508 1 94 197 ILE A C 1
ATOM 1541 O O . ILE A 1 197 ? -3.636 60.735 50.714 1 94 197 ILE A O 1
ATOM 1545 N N . PRO A 1 198 ? -5.875 60.677 51.144 1 93.51 198 PRO A N 1
ATOM 1546 C CA . PRO A 1 198 ? -6.151 60.54 49.712 1 93.51 198 PRO A CA 1
ATOM 1547 C C . PRO A 1 198 ? -5.44 61.597 48.87 1 93.51 198 PRO A C 1
ATOM 1549 O O . PRO A 1 198 ? -5.48 62.785 49.201 1 93.51 198 PRO A O 1
ATOM 1552 N N . SER A 1 199 ? -4.736 61.091 47.91 1 94.87 199 SER A N 1
ATOM 1553 C CA . SER A 1 199 ? -3.955 62.003 47.081 1 94.87 199 SER A CA 1
ATOM 1554 C C . SER A 1 199 ? -4.623 62.231 45.729 1 94.87 199 SER A C 1
ATOM 1556 O O . SER A 1 199 ? -4.113 62.986 44.898 1 94.87 199 SER A O 1
ATOM 1558 N N . VAL A 1 200 ? -5.776 61.55 45.492 1 95.8 200 VAL A N 1
ATOM 1559 C CA . VAL A 1 200 ? -6.496 61.655 44.227 1 95.8 200 VAL A CA 1
ATOM 1560 C C . VAL A 1 200 ? -7.985 61.863 44.496 1 95.8 200 VAL A C 1
ATOM 1562 O O . VAL A 1 200 ? -8.48 61.526 45.574 1 95.8 200 VAL A O 1
ATOM 1565 N N . SER A 1 201 ? -8.618 62.484 43.517 1 94.75 201 SER A N 1
ATOM 1566 C CA . SER A 1 201 ? -10.068 62.631 43.59 1 94.75 201 SER A CA 1
ATOM 1567 C C . SER A 1 201 ? -10.771 61.298 43.356 1 94.75 201 SER A C 1
ATOM 1569 O O . SER A 1 201 ? -10.487 60.603 42.378 1 94.75 201 SER A O 1
ATOM 1571 N N . GLU A 1 202 ? -11.719 61.038 44.185 1 92.77 202 GLU A N 1
ATOM 1572 C CA . GLU A 1 202 ? -12.495 59.81 44.034 1 92.77 202 GLU A CA 1
ATOM 1573 C C . GLU A 1 202 ? -13.243 59.79 42.704 1 92.77 202 GLU A C 1
ATOM 1575 O O . GLU A 1 202 ? -13.348 58.743 42.061 1 92.77 202 GLU A O 1
ATOM 1580 N N . THR A 1 203 ? -13.709 60.91 42.378 1 95.1 203 THR A N 1
ATOM 1581 C CA . THR A 1 203 ? -14.472 61.017 41.14 1 95.1 203 THR A CA 1
ATOM 1582 C C . THR A 1 203 ? -13.6 60.676 39.936 1 95.1 203 THR A C 1
ATOM 1584 O O . THR A 1 203 ? -14.041 59.977 39.021 1 95.1 203 THR A O 1
ATOM 1587 N N . ILE A 1 204 ? -12.356 61.067 39.977 1 96.05 204 ILE A N 1
ATOM 1588 C CA . ILE A 1 204 ? -11.44 60.822 38.869 1 96.05 204 ILE A CA 1
ATOM 1589 C C . ILE A 1 204 ? -11.093 59.336 38.804 1 96.05 204 ILE A C 1
ATOM 1591 O O . ILE A 1 204 ? -11.041 58.752 37.719 1 96.05 204 ILE A O 1
ATOM 1595 N N . VAL A 1 205 ? -10.962 58.721 39.954 1 96.46 205 VAL A N 1
ATOM 1596 C CA . VAL A 1 205 ? -10.644 57.298 40.018 1 96.46 205 VAL A CA 1
ATOM 1597 C C . VAL A 1 205 ? -11.822 56.481 39.493 1 96.46 205 VAL A C 1
ATOM 1599 O O . VAL A 1 205 ? -11.643 55.585 38.664 1 96.46 205 VAL A O 1
ATOM 1602 N N . GLU A 1 206 ? -13.012 56.808 39.926 1 96.39 206 GLU A N 1
ATOM 1603 C CA . GLU A 1 206 ? -14.208 56.088 39.498 1 96.39 206 GLU A CA 1
ATOM 1604 C C . GLU A 1 206 ? -14.456 56.269 38.004 1 96.39 206 GLU A C 1
ATOM 1606 O O . GLU A 1 206 ? -14.772 55.306 37.301 1 96.39 206 GLU A O 1
ATOM 1611 N N . ASP A 1 207 ? -14.284 57.487 37.56 1 96.51 207 ASP A N 1
ATOM 1612 C CA . ASP A 1 207 ? -14.49 57.757 36.14 1 96.51 207 ASP A CA 1
ATOM 1613 C C . ASP A 1 207 ? -13.483 56.992 35.284 1 96.51 207 ASP A C 1
ATOM 1615 O O . ASP A 1 207 ? -13.836 56.457 34.231 1 96.51 207 ASP A O 1
ATOM 1619 N N . THR A 1 208 ? -12.271 56.959 35.753 1 97.06 208 THR A N 1
ATOM 1620 C CA . THR A 1 208 ? -11.241 56.229 35.022 1 97.06 208 THR A CA 1
ATOM 1621 C C . THR A 1 208 ? -11.537 54.732 35.019 1 97.06 208 THR A C 1
ATOM 1623 O O . THR A 1 208 ? -11.439 54.077 33.98 1 97.06 208 THR A O 1
ATOM 1626 N N . TYR A 1 209 ? -11.983 54.182 36.124 1 96.83 209 TYR A N 1
ATOM 1627 C CA . TYR A 1 209 ? -12.318 52.767 36.236 1 96.83 209 TYR A CA 1
ATOM 1628 C C . TYR A 1 209 ? -13.445 52.396 35.281 1 96.83 209 TYR A C 1
ATOM 1630 O O . TYR A 1 209 ? -13.349 51.406 34.551 1 96.83 209 TYR A O 1
ATOM 1638 N N . PHE A 1 210 ? -14.448 53.167 35.211 1 96.93 210 PHE A N 1
ATOM 1639 C CA . PHE A 1 210 ? -15.603 52.844 34.381 1 96.93 210 PHE A CA 1
ATOM 1640 C C . PHE A 1 210 ? -15.283 53.051 32.905 1 96.93 210 PHE A C 1
ATOM 1642 O O . PHE A 1 210 ? -15.79 52.326 32.047 1 96.93 210 PHE A O 1
ATOM 1649 N N . SER A 1 211 ? -14.434 54.025 32.629 1 97.3 211 SER A N 1
ATOM 1650 C CA . SER A 1 211 ? -13.96 54.191 31.259 1 97.3 211 SER A CA 1
ATOM 1651 C C . SER A 1 211 ? -13.184 52.964 30.79 1 97.3 211 SER A C 1
ATOM 1653 O O . SER A 1 211 ? -13.384 52.486 29.672 1 97.3 211 SER A O 1
ATOM 1655 N N . LEU A 1 212 ? -12.351 52.435 31.656 1 97.81 212 LEU A N 1
ATOM 1656 C CA . LEU A 1 212 ? -11.588 51.231 31.346 1 97.81 212 LEU A CA 1
ATOM 1657 C C . LEU A 1 212 ? -12.512 50.028 31.185 1 97.81 212 LEU A C 1
ATOM 1659 O O . LEU A 1 212 ? -12.316 49.206 30.287 1 97.81 212 LEU A O 1
ATOM 1663 N N . GLN A 1 213 ? -13.509 49.94 32.006 1 97.45 213 GLN A N 1
ATOM 1664 C CA . GLN A 1 213 ? -14.485 48.861 31.907 1 97.45 213 GLN A CA 1
ATOM 1665 C C . GLN A 1 213 ? -15.211 48.896 30.564 1 97.45 213 GLN A C 1
ATOM 1667 O O . GLN A 1 213 ? -15.435 47.854 29.946 1 97.45 213 GLN A O 1
ATOM 1672 N N . LYS A 1 214 ? -15.573 50.057 30.189 1 97.25 214 LYS A N 1
ATOM 1673 C CA . LYS A 1 214 ? -16.249 50.212 28.905 1 97.25 214 LYS A CA 1
ATOM 1674 C C . LYS A 1 214 ? -15.345 49.783 27.752 1 97.25 214 LYS A C 1
ATOM 1676 O O . LYS A 1 214 ? -15.778 49.057 26.855 1 97.25 214 LYS A O 1
ATOM 1681 N N . GLN A 1 215 ? -14.114 50.185 27.74 1 97.01 215 GLN A N 1
ATOM 1682 C CA . GLN A 1 215 ? -13.151 49.812 26.71 1 97.01 215 GLN A CA 1
ATOM 1683 C C . GLN A 1 215 ? -12.936 48.302 26.678 1 97.01 215 GLN A C 1
ATOM 1685 O O . GLN A 1 215 ? -12.848 47.704 25.603 1 97.01 215 GLN A O 1
ATOM 1690 N N . TYR A 1 216 ? -12.866 47.645 27.807 1 97.85 216 TYR A N 1
ATOM 1691 C CA . TYR A 1 216 ? -12.702 46.2 27.921 1 97.85 216 TYR A CA 1
ATOM 1692 C C . TYR A 1 216 ? -13.882 45.467 27.296 1 97.85 216 TYR A C 1
ATOM 1694 O O . TYR A 1 216 ? -13.696 44.545 26.497 1 97.85 216 TYR A O 1
ATOM 1702 N N . ARG A 1 217 ? -15.092 45.893 27.641 1 97.83 217 ARG A N 1
ATOM 1703 C CA . ARG A 1 217 ? -16.3 45.248 27.137 1 97.83 217 ARG A CA 1
ATOM 1704 C C . ARG A 1 217 ? -16.396 45.373 25.621 1 97.83 217 ARG A C 1
ATOM 1706 O O . ARG A 1 217 ? -16.797 44.428 24.939 1 97.83 217 ARG A O 1
ATOM 1713 N N . GLU A 1 218 ? -16.042 46.489 25.115 1 97.5 218 GLU A N 1
ATOM 1714 C CA . GLU A 1 218 ? -16.066 46.703 23.671 1 97.5 218 GLU A CA 1
ATOM 1715 C C . GLU A 1 218 ? -15.045 45.817 22.964 1 97.5 218 GLU A C 1
ATOM 1717 O O . GLU A 1 218 ? -15.361 45.176 21.959 1 97.5 218 GLU A O 1
ATOM 1722 N N . ALA A 1 219 ? -13.853 45.729 23.473 1 97.34 219 ALA A N 1
ATOM 1723 C CA . ALA A 1 219 ? -12.807 44.885 22.9 1 97.34 219 ALA A CA 1
ATOM 1724 C C . ALA A 1 219 ? -13.198 43.411 22.959 1 97.34 219 ALA A C 1
ATOM 1726 O O . ALA A 1 219 ? -13.029 42.678 21.982 1 97.34 219 ALA A O 1
ATOM 1727 N N . GLN A 1 220 ? -13.794 42.943 24.02 1 97.6 220 GLN A N 1
ATOM 1728 C CA . GLN A 1 220 ? -14.21 41.557 24.205 1 97.6 220 GLN A CA 1
ATOM 1729 C C . GLN A 1 220 ? -15.339 41.188 23.246 1 97.6 220 GLN A C 1
ATOM 1731 O O . GLN A 1 220 ? -15.363 40.082 22.704 1 97.6 220 GLN A O 1
ATOM 1736 N N . ALA A 1 221 ? -16.22 42.109 23.116 1 97.62 221 ALA A N 1
ATOM 1737 C CA . ALA A 1 221 ? -17.338 41.856 22.21 1 97.62 221 ALA A CA 1
ATOM 1738 C C . ALA A 1 221 ? -16.848 41.644 20.781 1 97.62 221 ALA A C 1
ATOM 1740 O O . ALA A 1 221 ? -17.277 40.707 20.103 1 97.62 221 ALA A O 1
ATOM 1741 N N . ARG A 1 222 ? -15.974 42.472 20.287 1 97.68 222 ARG A N 1
ATOM 1742 C CA . ARG A 1 222 ? -15.413 42.355 18.945 1 97.68 222 ARG A CA 1
ATOM 1743 C C . ARG A 1 222 ? -14.585 41.082 18.806 1 97.68 222 ARG A C 1
ATOM 1745 O O . ARG A 1 222 ? -14.675 40.385 17.793 1 97.68 222 ARG A O 1
ATOM 1752 N N . LEU A 1 223 ? -13.834 40.772 19.79 1 97.47 223 LEU A N 1
ATOM 1753 C CA . LEU A 1 223 ? -13.026 39.557 19.799 1 97.47 223 LEU A CA 1
ATOM 1754 C C . LEU A 1 223 ? -13.911 38.316 19.738 1 97.47 223 LEU A C 1
ATOM 1756 O O . LEU A 1 223 ? -13.645 37.396 18.961 1 97.47 223 LEU A O 1
ATOM 1760 N N . ASN A 1 224 ? -14.928 38.218 20.521 1 96.96 224 ASN A N 1
ATOM 1761 C CA . ASN A 1 224 ? -15.855 37.092 20.549 1 96.96 224 ASN A CA 1
ATOM 1762 C C . ASN A 1 224 ? -16.549 36.904 19.203 1 96.96 224 ASN A C 1
ATOM 1764 O O . ASN A 1 224 ? -16.821 35.774 18.793 1 96.96 224 ASN A O 1
ATOM 1768 N N . SER A 1 225 ? -16.829 38.036 18.585 1 97.46 225 SER A N 1
ATOM 1769 C CA . SER A 1 225 ? -17.424 37.952 17.256 1 97.46 225 SER A CA 1
ATOM 1770 C C . SER A 1 225 ? -16.484 37.264 16.272 1 97.46 225 SER A C 1
ATOM 1772 O O . SER A 1 225 ? -16.901 36.38 15.521 1 97.46 225 SER A O 1
ATOM 1774 N N . ILE A 1 226 ? -15.253 37.597 16.293 1 96.73 226 ILE A N 1
ATOM 1775 C CA . ILE A 1 226 ? -14.254 36.997 15.416 1 96.73 226 ILE A CA 1
ATOM 1776 C C . ILE A 1 226 ? -14.113 35.51 15.737 1 96.73 226 ILE A C 1
ATOM 1778 O O . ILE A 1 226 ? -14.063 34.675 14.83 1 96.73 226 ILE A O 1
ATOM 1782 N N . LYS A 1 227 ? -14.072 35.119 16.976 1 96.9 227 LYS A N 1
ATOM 1783 C CA . LYS A 1 227 ? -13.936 33.728 17.399 1 96.9 227 LYS A CA 1
ATOM 1784 C C . LYS A 1 227 ? -15.159 32.909 16.996 1 96.9 227 LYS A C 1
ATOM 1786 O O . LYS A 1 227 ? -15.038 31.73 16.657 1 96.9 227 LYS A O 1
ATOM 1791 N N . TYR A 1 228 ? -16.276 33.566 17.096 1 97.59 228 TYR A N 1
ATOM 1792 C CA . TYR A 1 228 ? -17.501 32.903 16.664 1 97.59 228 TYR A CA 1
ATOM 1793 C C . TYR A 1 228 ? -17.454 32.589 15.173 1 97.59 228 TYR A C 1
ATOM 1795 O O . TYR A 1 228 ? -17.801 31.482 14.754 1 97.59 228 TYR A O 1
ATOM 1803 N N . ASP A 1 229 ? -17.09 33.529 14.409 1 97.15 229 ASP A N 1
ATOM 1804 C CA . ASP A 1 229 ? -16.964 33.321 12.97 1 97.15 229 ASP A CA 1
ATOM 1805 C C . ASP A 1 229 ? -15.975 32.2 12.661 1 97.15 229 ASP A C 1
ATOM 1807 O O . ASP A 1 229 ? -16.2 31.4 11.751 1 97.15 229 ASP A O 1
ATOM 1811 N N . CYS A 1 230 ? -14.944 32.119 13.366 1 96.55 230 CYS A N 1
ATOM 1812 C CA . CYS A 1 230 ? -13.957 31.055 13.221 1 96.55 230 CYS A CA 1
ATOM 1813 C C . CYS A 1 230 ? -14.575 29.694 13.519 1 96.55 230 CYS A C 1
ATOM 1815 O O . CYS A 1 230 ? -14.498 28.78 12.696 1 96.55 230 CYS A O 1
A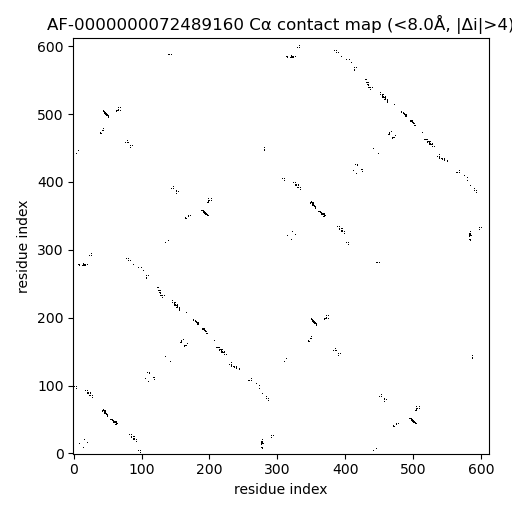TOM 1817 N N . ARG A 1 231 ? -15.26 29.552 14.632 1 97.13 231 ARG A N 1
ATOM 1818 C CA . ARG A 1 231 ? -15.881 28.291 15.023 1 97.13 231 ARG A CA 1
ATOM 1819 C C . ARG A 1 231 ? -16.92 27.851 13.997 1 97.13 231 ARG A C 1
ATOM 1821 O O . ARG A 1 231 ? -17 26.67 13.654 1 97.13 231 ARG A O 1
ATOM 1828 N N . LYS A 1 232 ? -17.646 28.818 13.592 1 97.59 232 LYS A N 1
ATOM 1829 C CA . LYS A 1 232 ? -18.668 28.526 12.592 1 97.59 232 LYS A CA 1
ATOM 1830 C C . LYS A 1 232 ? -18.041 28.021 11.295 1 97.59 232 LYS A C 1
ATOM 1832 O O . LYS A 1 232 ? -18.496 27.028 10.725 1 97.59 232 LYS A O 1
ATOM 1837 N N . ALA A 1 233 ? -17.053 28.674 10.85 1 97.19 233 ALA A N 1
ATOM 1838 C CA . ALA A 1 233 ? -16.369 28.28 9.621 1 97.19 233 ALA A CA 1
ATOM 1839 C C . ALA A 1 233 ? -15.783 26.876 9.745 1 97.19 233 ALA A C 1
ATOM 1841 O O . ALA A 1 233 ? -15.875 26.074 8.813 1 97.19 233 ALA A O 1
ATOM 1842 N N . VAL A 1 234 ? -15.213 26.516 10.823 1 96.98 234 VAL A N 1
ATOM 1843 C CA . VAL A 1 234 ? -14.61 25.209 11.066 1 96.98 234 VAL A CA 1
ATOM 1844 C C . VAL A 1 234 ? -15.693 24.133 11.07 1 96.98 234 VAL A C 1
ATOM 1846 O O . VAL A 1 234 ? -15.549 23.096 10.419 1 96.98 234 VAL A O 1
ATOM 1849 N N . MET A 1 235 ? -16.763 24.39 11.734 1 97.6 235 MET A N 1
ATOM 1850 C CA . MET A 1 235 ? -17.867 23.437 11.813 1 97.6 235 MET A CA 1
ATOM 1851 C C . MET A 1 235 ? -18.473 23.19 10.436 1 97.6 235 MET A C 1
ATOM 1853 O O . MET A 1 235 ? -18.742 22.045 10.068 1 97.6 235 MET A O 1
ATOM 1857 N N . GLU A 1 236 ? -18.701 24.259 9.769 1 97.28 236 GLU A N 1
ATOM 1858 C CA . GLU A 1 236 ? -19.262 24.13 8.427 1 97.28 236 GLU A CA 1
ATOM 1859 C C . GLU A 1 236 ? -18.332 23.336 7.514 1 97.28 236 GLU A C 1
ATOM 1861 O O . GLU A 1 236 ? -18.791 22.533 6.699 1 97.28 236 GLU A O 1
ATOM 1866 N N . SER A 1 237 ? -17.07 23.558 7.647 1 96.74 237 SER A N 1
ATOM 1867 C CA . SER A 1 237 ? -16.088 22.813 6.867 1 96.74 237 SER A CA 1
ATOM 1868 C C . SER A 1 237 ? -16.103 21.331 7.228 1 96.74 237 SER A C 1
ATOM 1870 O O . SER A 1 237 ? -16.017 20.471 6.349 1 96.74 237 SER A O 1
ATOM 1872 N N . GLU A 1 238 ? -16.223 21.005 8.445 1 96.79 238 GLU A N 1
ATOM 1873 C CA . GLU A 1 238 ? -16.301 19.622 8.907 1 96.79 238 GLU A CA 1
ATOM 1874 C C . GLU A 1 238 ? -17.512 18.909 8.312 1 96.79 238 GLU A C 1
ATOM 1876 O O . GLU A 1 238 ? -17.396 17.785 7.82 1 96.79 238 GLU A O 1
ATOM 1881 N N . VAL A 1 239 ? -18.583 19.558 8.402 1 97.43 239 VAL A N 1
ATOM 1882 C CA . VAL A 1 239 ? -19.819 18.983 7.883 1 97.43 239 VAL A CA 1
ATOM 1883 C C . VAL A 1 239 ? -19.702 18.784 6.373 1 97.43 239 VAL A C 1
ATOM 1885 O O . VAL A 1 239 ? -20.105 17.745 5.845 1 97.43 239 VAL A O 1
ATOM 1888 N N . ARG A 1 240 ? -19.195 19.834 5.764 1 97.21 240 ARG A N 1
ATOM 1889 C CA . ARG A 1 240 ? -19.04 19.762 4.315 1 97.21 240 ARG A CA 1
ATOM 1890 C C . ARG A 1 240 ? -18.155 18.585 3.917 1 97.21 240 ARG A C 1
ATOM 1892 O O . ARG A 1 240 ? -18.517 17.8 3.038 1 97.21 240 ARG A O 1
ATOM 1899 N N . VAL A 1 241 ? -17.008 18.403 4.495 1 96.25 241 VAL A N 1
ATOM 1900 C CA . VAL A 1 241 ? -16.056 17.339 4.195 1 96.25 241 VAL A CA 1
ATOM 1901 C C . VAL A 1 241 ? -16.707 15.979 4.435 1 96.25 241 VAL A C 1
ATOM 1903 O O . VAL A 1 241 ? -16.586 15.071 3.61 1 96.25 241 VAL A O 1
ATOM 1906 N N . LYS A 1 242 ? -17.378 15.82 5.524 1 96.56 242 LYS A N 1
ATOM 1907 C CA . LYS A 1 242 ? -18.04 14.563 5.862 1 96.56 242 LYS A CA 1
ATOM 1908 C C . LYS A 1 242 ? -19.114 14.214 4.836 1 96.56 242 LYS A C 1
ATOM 1910 O O . LYS A 1 242 ? -19.231 13.059 4.421 1 96.56 242 LYS A O 1
ATOM 1915 N N . THR A 1 243 ? -19.898 15.19 4.5 1 97.35 243 THR A N 1
ATOM 1916 C CA . THR A 1 243 ? -20.977 14.98 3.541 1 97.35 243 THR A CA 1
ATOM 1917 C C . THR A 1 243 ? -20.419 14.604 2.171 1 97.35 243 THR A C 1
ATOM 1919 O O . THR A 1 243 ? -20.89 13.655 1.542 1 97.35 243 THR A O 1
ATOM 1922 N N . GLU A 1 244 ? -19.439 15.396 1.763 1 96.86 244 GLU A N 1
ATOM 1923 C CA . GLU A 1 244 ? -18.817 15.124 0.471 1 96.86 244 GLU A CA 1
ATOM 1924 C C . GLU A 1 244 ? -18.19 13.733 0.443 1 96.86 244 GLU A C 1
ATOM 1926 O O . GLU A 1 244 ? -18.295 13.019 -0.557 1 96.86 244 GLU A O 1
ATOM 1931 N N . TYR A 1 245 ? -17.585 13.329 1.433 1 96.84 245 TYR A N 1
ATOM 1932 C CA . TYR A 1 245 ? -16.965 12.012 1.521 1 96.84 245 TYR A CA 1
ATOM 1933 C C . TYR A 1 245 ? -18.019 10.911 1.486 1 96.84 245 TYR A C 1
ATOM 1935 O O . TYR A 1 245 ? -17.846 9.899 0.802 1 96.84 245 TYR A O 1
ATOM 1943 N N . ALA A 1 246 ? -19.065 11.097 2.239 1 96.84 246 ALA A N 1
ATOM 1944 C CA . ALA A 1 246 ? -20.148 10.117 2.277 1 96.84 246 ALA A CA 1
ATOM 1945 C C . ALA A 1 246 ? -20.738 9.899 0.886 1 96.84 246 ALA A C 1
ATOM 1947 O O . ALA A 1 246 ? -21.003 8.762 0.49 1 96.84 246 ALA A O 1
ATOM 1948 N N . GLU A 1 247 ? -20.937 10.971 0.234 1 96.99 247 GLU A N 1
ATOM 1949 C CA . GLU A 1 247 ? -21.483 10.875 -1.117 1 96.99 247 GLU A CA 1
ATOM 1950 C C . GLU A 1 247 ? -20.494 10.204 -2.065 1 96.99 247 GLU A C 1
ATOM 1952 O O . GLU A 1 247 ? -20.88 9.362 -2.879 1 96.99 247 GLU A O 1
ATOM 1957 N N . ALA A 1 248 ? -19.262 10.605 -1.939 1 96.3 248 ALA A N 1
ATOM 1958 C CA . ALA A 1 248 ? -18.23 10.036 -2.802 1 96.3 248 ALA A CA 1
ATOM 1959 C C . ALA A 1 248 ? -18.084 8.535 -2.566 1 96.3 248 ALA A C 1
ATOM 1961 O O . ALA A 1 248 ? -17.983 7.758 -3.518 1 96.3 248 ALA A O 1
ATOM 1962 N N . ILE A 1 249 ? -18.111 8.089 -1.335 1 95.95 249 ILE A N 1
ATOM 1963 C CA . ILE A 1 249 ? -17.948 6.684 -0.977 1 95.95 249 ILE A CA 1
ATOM 1964 C C . ILE A 1 249 ? -19.159 5.886 -1.454 1 95.95 249 ILE A C 1
ATOM 1966 O O . ILE A 1 249 ? -19.022 4.745 -1.901 1 95.95 249 ILE A O 1
ATOM 1970 N N . LYS A 1 250 ? -20.305 6.441 -1.308 1 96.58 250 LYS A N 1
ATOM 1971 C CA . LYS A 1 250 ? -21.518 5.789 -1.793 1 96.58 250 LYS A CA 1
ATOM 1972 C C . LYS A 1 250 ? -21.444 5.538 -3.296 1 96.58 250 LYS A C 1
ATOM 1974 O O . LYS A 1 250 ? -21.762 4.443 -3.764 1 96.58 250 LYS A O 1
ATOM 1979 N N . ARG A 1 251 ? -21.091 6.549 -4.008 1 95.76 251 ARG A N 1
ATOM 1980 C CA . ARG A 1 251 ? -20.938 6.423 -5.453 1 95.76 251 ARG A CA 1
ATOM 1981 C C . ARG A 1 251 ? -19.878 5.384 -5.803 1 95.76 251 ARG A C 1
ATOM 1983 O O . ARG A 1 251 ? -20.091 4.543 -6.679 1 95.76 251 ARG A O 1
ATOM 1990 N N . TYR A 1 252 ? -18.777 5.463 -5.225 1 95.98 252 TYR A N 1
ATOM 1991 C CA . TYR A 1 252 ? -17.68 4.522 -5.423 1 95.98 252 TYR A CA 1
ATOM 1992 C C . TYR A 1 252 ? -18.14 3.09 -5.183 1 95.98 252 TYR A C 1
ATOM 1994 O O . TYR A 1 252 ? -17.885 2.204 -6.002 1 95.98 252 TYR A O 1
ATOM 2002 N N . ASN A 1 253 ? -18.845 2.826 -4.099 1 95.57 253 ASN A N 1
ATOM 2003 C CA . ASN A 1 253 ? -19.317 1.489 -3.754 1 95.57 253 ASN A CA 1
ATOM 2004 C C . ASN A 1 253 ? -20.343 0.98 -4.763 1 95.57 253 ASN A C 1
ATOM 2006 O O . ASN A 1 253 ? -20.351 -0.205 -5.102 1 95.57 253 ASN A O 1
ATOM 2010 N N . ALA A 1 254 ? -21.196 1.835 -5.128 1 96.07 254 ALA A N 1
ATOM 2011 C CA . ALA A 1 254 ? -22.196 1.45 -6.121 1 96.07 254 ALA A CA 1
ATOM 2012 C C . ALA A 1 254 ? -21.535 1.014 -7.425 1 96.07 254 ALA A C 1
ATOM 2014 O O . ALA A 1 254 ? -21.904 -0.01 -8.004 1 96.07 254 ALA A O 1
ATOM 2015 N N . GLU A 1 255 ? -20.579 1.811 -7.889 1 94.79 255 GLU A N 1
ATOM 2016 C CA . GLU A 1 255 ? -19.852 1.483 -9.111 1 94.79 255 GLU A CA 1
ATOM 2017 C C . GLU A 1 255 ? -19.089 0.169 -8.965 1 94.79 255 GLU A C 1
ATOM 2019 O O . GLU A 1 255 ? -19.084 -0.656 -9.88 1 94.79 255 GLU A O 1
ATOM 2024 N N . ARG A 1 256 ? -18.482 0.022 -7.851 1 95.02 256 ARG A N 1
ATOM 2025 C CA . ARG A 1 256 ? -17.736 -1.202 -7.575 1 95.02 256 ARG A CA 1
ATOM 2026 C C . ARG A 1 256 ? -18.655 -2.419 -7.589 1 95.02 256 ARG A C 1
ATOM 2028 O O . ARG A 1 256 ? -18.298 -3.467 -8.13 1 95.02 256 ARG A O 1
ATOM 2035 N N . GLN A 1 257 ? -19.768 -2.304 -7.001 1 96.02 257 GLN A N 1
ATOM 2036 C CA . GLN A 1 257 ? -20.734 -3.397 -6.953 1 96.02 257 GLN A CA 1
ATOM 2037 C C . GLN A 1 257 ? -21.2 -3.781 -8.355 1 96.02 257 GLN A C 1
ATOM 2039 O O . GLN A 1 257 ? -21.367 -4.964 -8.657 1 96.02 257 GLN A O 1
ATOM 2044 N N . LEU A 1 258 ? -21.479 -2.801 -9.104 1 96.25 258 LEU A N 1
ATOM 2045 C CA . LEU A 1 258 ? -21.887 -3.059 -10.481 1 96.25 258 LEU A CA 1
ATOM 2046 C C . LEU A 1 258 ? -20.801 -3.815 -11.238 1 96.25 258 LEU A C 1
ATOM 2048 O O . LEU A 1 258 ? -21.092 -4.769 -11.963 1 96.25 258 LEU A O 1
ATOM 2052 N N . LEU A 1 259 ? -19.558 -3.358 -11.124 1 96.03 259 LEU A N 1
ATOM 2053 C CA . LEU A 1 259 ? -18.442 -4.01 -11.8 1 96.03 259 LEU A CA 1
ATOM 2054 C C . LEU A 1 259 ? -18.268 -5.442 -11.305 1 96.03 259 LEU A C 1
ATOM 2056 O O . LEU A 1 259 ? -17.985 -6.346 -12.095 1 96.03 259 LEU A O 1
ATOM 2060 N N . GLU A 1 260 ? -18.449 -5.667 -10.013 1 96.43 260 GLU A N 1
ATOM 2061 C CA . GLU A 1 260 ? -18.353 -7.002 -9.43 1 96.43 260 GLU A CA 1
ATOM 2062 C C . GLU A 1 260 ? -19.439 -7.924 -9.979 1 96.43 260 GLU A C 1
ATOM 2064 O O . GLU A 1 260 ? -19.193 -9.108 -10.217 1 96.43 260 GLU A O 1
ATOM 2069 N N . ALA A 1 261 ? -20.601 -7.374 -10.121 1 96.96 261 ALA A N 1
ATOM 2070 C CA . ALA A 1 261 ? -21.695 -8.152 -10.698 1 96.96 261 ALA A CA 1
ATOM 2071 C C . ALA A 1 261 ? -21.38 -8.558 -12.135 1 96.96 261 ALA A C 1
ATOM 2073 O O . ALA A 1 261 ? -21.639 -9.695 -12.536 1 96.96 261 ALA A O 1
ATOM 2074 N N . GLU A 1 262 ? -20.878 -7.626 -12.897 1 96.83 262 GLU A N 1
ATOM 2075 C CA . GLU A 1 262 ? -20.488 -7.924 -14.272 1 96.83 262 GLU A CA 1
ATOM 2076 C C . GLU A 1 262 ? -19.38 -8.972 -14.317 1 96.83 262 GLU A C 1
ATOM 2078 O O . GLU A 1 262 ? -19.397 -9.865 -15.167 1 96.83 262 GLU A O 1
ATOM 2083 N N . LEU A 1 263 ? -18.405 -8.826 -13.442 1 96.82 263 LEU A N 1
ATOM 2084 C CA . LEU A 1 263 ? -17.337 -9.813 -13.328 1 96.82 263 LEU A CA 1
ATOM 2085 C C . LEU A 1 263 ? -17.906 -11.198 -13.041 1 96.82 263 LEU A C 1
ATOM 2087 O O . LEU A 1 263 ? -17.522 -12.177 -13.686 1 96.82 263 LEU A O 1
ATOM 2091 N N . ALA A 1 264 ? -18.822 -11.295 -12.078 1 97.09 264 ALA A N 1
ATOM 2092 C CA . ALA A 1 264 ? -19.432 -12.571 -11.716 1 97.09 264 ALA A CA 1
ATOM 2093 C C . ALA A 1 264 ? -20.138 -13.202 -12.913 1 97.09 264 ALA A C 1
ATOM 2095 O O . ALA A 1 264 ? -20.036 -14.411 -13.136 1 97.09 264 ALA A O 1
ATOM 2096 N N . LYS A 1 265 ? -20.873 -12.407 -13.65 1 97.21 265 LYS A N 1
ATOM 2097 C CA . LYS A 1 265 ? -21.555 -12.884 -14.85 1 97.21 265 LYS A CA 1
ATOM 2098 C C . LYS A 1 265 ? -20.556 -13.41 -15.877 1 97.21 265 LYS A C 1
ATOM 2100 O O . LYS A 1 265 ? -20.765 -14.473 -16.466 1 97.21 265 LYS A O 1
ATOM 2105 N N . ASP A 1 266 ? -19.531 -12.683 -16.086 1 96.35 266 ASP A N 1
ATOM 2106 C CA . ASP A 1 266 ? -18.51 -13.079 -17.051 1 96.35 266 ASP A CA 1
ATOM 2107 C C . ASP A 1 266 ? -17.819 -14.37 -16.621 1 96.35 266 ASP A C 1
ATOM 2109 O O . ASP A 1 266 ? -17.52 -15.228 -17.454 1 96.35 266 ASP A O 1
ATOM 2113 N N . ILE A 1 267 ? -17.509 -14.486 -15.324 1 96.74 267 ILE A N 1
ATOM 2114 C CA . ILE A 1 267 ? -16.887 -15.695 -14.796 1 96.74 267 ILE A CA 1
ATOM 2115 C C . ILE A 1 267 ? -17.792 -16.897 -15.058 1 96.74 267 ILE A C 1
ATOM 2117 O O . ILE A 1 267 ? -17.327 -17.942 -15.518 1 96.74 267 ILE A O 1
ATOM 2121 N N . ARG A 1 268 ? -19.119 -16.794 -14.806 1 97.23 268 ARG A N 1
ATOM 2122 C CA . ARG A 1 268 ? -20.068 -17.877 -15.045 1 97.23 268 ARG A CA 1
ATOM 2123 C C . ARG A 1 268 ? -20.078 -18.283 -16.515 1 97.23 268 ARG A C 1
ATOM 2125 O O . ARG A 1 268 ? -20.103 -19.473 -16.835 1 97.23 268 ARG A O 1
ATOM 2132 N N . LYS A 1 269 ? -20.074 -17.322 -17.342 1 96.71 269 LYS A N 1
ATOM 2133 C CA . LYS A 1 269 ? -20.056 -17.588 -18.778 1 96.71 269 LYS A CA 1
ATOM 2134 C C . LYS A 1 269 ? -18.783 -18.325 -19.183 1 96.71 269 LYS A C 1
ATOM 2136 O O . LYS A 1 269 ? -18.838 -19.311 -19.922 1 96.71 269 LYS A O 1
ATOM 2141 N N . ARG A 1 270 ? -17.635 -17.872 -18.721 1 95.05 270 ARG A N 1
ATOM 2142 C CA . ARG A 1 270 ? -16.353 -18.496 -19.033 1 95.05 270 ARG A CA 1
ATOM 2143 C C . ARG A 1 270 ? -16.3 -19.928 -18.511 1 95.05 270 ARG A C 1
ATOM 2145 O O . ARG A 1 270 ? -15.848 -20.834 -19.214 1 95.05 270 ARG A O 1
ATOM 2152 N N . VAL A 1 271 ? -16.741 -20.08 -17.274 1 95.11 271 VAL A N 1
ATOM 2153 C CA . VAL A 1 271 ? -16.722 -21.403 -16.657 1 95.11 271 VAL A CA 1
ATOM 2154 C C . VAL A 1 271 ? -17.604 -22.359 -17.457 1 95.11 271 VAL A C 1
ATOM 2156 O O . VAL A 1 271 ? -17.224 -23.507 -17.7 1 95.11 271 VAL A O 1
ATOM 2159 N N . LYS A 1 272 ? -18.786 -21.955 -17.924 1 94.98 272 LYS A N 1
ATOM 2160 C CA . LYS A 1 272 ? -19.683 -22.771 -18.737 1 94.98 272 LYS A CA 1
ATOM 2161 C C . LYS A 1 272 ? -19.031 -23.145 -20.066 1 94.98 272 LYS A C 1
ATOM 2163 O O . LYS A 1 272 ? -19.133 -24.29 -20.513 1 94.98 272 LYS A O 1
ATOM 2168 N N . GLU A 1 273 ? -18.392 -22.231 -20.66 1 93 273 GLU A N 1
ATOM 2169 C CA . GLU A 1 273 ? -17.692 -22.49 -21.915 1 93 273 GLU A CA 1
ATOM 2170 C C . GLU A 1 273 ? -16.613 -23.554 -21.737 1 93 273 GLU A C 1
ATOM 2172 O O . GLU A 1 273 ? -16.511 -24.483 -22.541 1 93 273 GLU A O 1
ATOM 2177 N N . ILE A 1 274 ? -15.793 -23.378 -20.686 1 92.7 274 ILE A N 1
ATOM 2178 C CA . ILE A 1 274 ? -14.705 -24.312 -20.417 1 92.7 274 ILE A CA 1
ATOM 2179 C C . ILE A 1 274 ? -15.275 -25.704 -20.148 1 92.7 274 ILE A C 1
ATOM 2181 O O . ILE A 1 274 ? -14.709 -26.708 -20.585 1 92.7 274 ILE A O 1
ATOM 2185 N N . ALA A 1 275 ? -16.396 -25.768 -19.414 1 91.09 275 ALA A N 1
ATOM 2186 C CA . ALA A 1 275 ? -17.043 -27.037 -19.091 1 91.09 275 ALA A CA 1
ATOM 2187 C C . ALA A 1 275 ? -17.489 -27.763 -20.358 1 91.09 275 ALA A C 1
ATOM 2189 O O . ALA A 1 275 ? -17.57 -28.993 -20.38 1 91.09 275 ALA A O 1
ATOM 2190 N N . ASP A 1 276 ? -17.675 -27 -21.46 1 91.26 276 ASP A N 1
ATOM 2191 C CA . ASP A 1 276 ? -18.191 -27.576 -22.698 1 91.26 276 ASP A CA 1
ATOM 2192 C C . ASP A 1 276 ? -17.052 -28.015 -23.616 1 91.26 276 ASP A C 1
ATOM 2194 O O . ASP A 1 276 ? -17.29 -28.605 -24.671 1 91.26 276 ASP A O 1
ATOM 2198 N N . TYR A 1 277 ? -15.85 -27.725 -23.237 1 92.27 277 TYR A N 1
ATOM 2199 C CA . TYR A 1 277 ? -14.713 -28.183 -24.027 1 92.27 277 TYR A CA 1
ATOM 2200 C C . TYR A 1 277 ? -14.679 -29.704 -24.103 1 92.27 277 TYR A C 1
ATOM 2202 O O . TYR A 1 277 ? -15.035 -30.389 -23.141 1 92.27 277 TYR A O 1
ATOM 2210 N N . ARG A 1 278 ? -14.235 -30.196 -25.276 1 95.2 278 ARG A N 1
ATOM 2211 C CA . ARG A 1 278 ? -14.113 -31.635 -25.487 1 95.2 278 ARG A CA 1
ATOM 2212 C C . ARG A 1 278 ? -12.649 -32.055 -25.569 1 95.2 278 ARG A C 1
ATOM 2214 O O . ARG A 1 278 ? -11.843 -31.391 -26.224 1 95.2 278 ARG A O 1
ATOM 2221 N N . ILE A 1 279 ? -12.311 -33.091 -24.839 1 95.85 279 ILE A N 1
ATOM 2222 C CA . ILE A 1 279 ? -10.94 -33.586 -24.786 1 95.85 279 ILE A CA 1
ATOM 2223 C C . ILE A 1 279 ? -10.596 -34.294 -26.095 1 95.85 279 ILE A C 1
ATOM 2225 O O . ILE A 1 279 ? -11.293 -35.223 -26.507 1 95.85 279 ILE A O 1
ATOM 2229 N N . VAL A 1 280 ? -9.514 -33.925 -26.691 1 94.58 280 VAL A N 1
ATOM 2230 C CA . VAL A 1 280 ? -9.089 -34.498 -27.964 1 94.58 280 VAL A CA 1
ATOM 2231 C C . VAL A 1 280 ? -8.207 -35.719 -27.712 1 94.58 280 VAL A C 1
ATOM 2233 O O . VAL A 1 280 ? -7.435 -35.748 -26.75 1 94.58 280 VAL A O 1
ATOM 2236 N N . ILE A 1 281 ? -8.406 -36.723 -28.573 1 94.92 281 ILE A N 1
ATOM 2237 C CA . ILE A 1 281 ? -7.534 -37.893 -28.552 1 94.92 281 ILE A CA 1
ATOM 2238 C C . ILE A 1 281 ? -6.458 -37.755 -29.626 1 94.92 281 ILE A C 1
ATOM 2240 O O . ILE A 1 281 ? -6.767 -37.678 -30.817 1 94.92 281 ILE A O 1
ATOM 2244 N N . PRO A 1 282 ? -5.206 -37.632 -29.21 1 93.96 282 PRO A N 1
ATOM 2245 C CA . PRO A 1 282 ? -4.133 -37.538 -30.203 1 93.96 282 PRO A CA 1
ATOM 2246 C C . PRO A 1 282 ? -4.153 -38.691 -31.205 1 93.96 282 PRO A C 1
ATOM 2248 O O . PRO A 1 282 ? -4.597 -39.794 -30.873 1 93.96 282 PRO A O 1
ATOM 2251 N N . ALA A 1 283 ? -3.613 -38.45 -32.371 1 93.5 283 ALA A N 1
ATOM 2252 C CA . ALA A 1 283 ? -3.628 -39.429 -33.455 1 93.5 283 ALA A CA 1
ATOM 2253 C C . ALA A 1 283 ? -2.92 -40.716 -33.042 1 93.5 283 ALA A C 1
ATOM 2255 O O . ALA A 1 283 ? -3.375 -41.815 -33.368 1 93.5 283 ALA A O 1
ATOM 2256 N N . SER A 1 284 ? -1.897 -40.594 -32.331 1 94.68 284 SER A N 1
ATOM 2257 C CA . SER A 1 284 ? -1.09 -41.75 -31.955 1 94.68 284 SER A CA 1
ATOM 2258 C C . SER A 1 284 ? -1.814 -42.621 -30.934 1 94.68 284 SER A C 1
ATOM 2260 O O . SER A 1 284 ? -1.447 -43.78 -30.728 1 94.68 284 SER A O 1
ATOM 2262 N N . LEU A 1 285 ? -2.847 -42.056 -30.279 1 96.5 285 LEU A N 1
ATOM 2263 C CA . LEU A 1 285 ? -3.547 -42.789 -29.23 1 96.5 285 LEU A CA 1
ATOM 2264 C C . LEU A 1 285 ? -4.901 -43.285 -29.725 1 96.5 285 LEU A C 1
ATOM 2266 O O . LEU A 1 285 ? -5.666 -43.88 -28.962 1 96.5 285 LEU A O 1
ATOM 2270 N N . LYS A 1 286 ? -5.243 -43.056 -30.955 1 95.95 286 LYS A N 1
ATOM 2271 C CA . LYS A 1 286 ? -6.565 -43.375 -31.485 1 95.95 286 LYS A CA 1
ATOM 2272 C C . LYS A 1 286 ? -6.813 -44.881 -31.473 1 95.95 286 LYS A C 1
ATOM 2274 O O . LYS A 1 286 ? -7.902 -45.333 -31.113 1 95.95 286 LYS A O 1
ATOM 2279 N N . ASN A 1 287 ? -5.794 -45.661 -31.86 1 95.99 287 ASN A N 1
ATOM 2280 C CA . ASN A 1 287 ? -5.954 -47.109 -31.928 1 95.99 287 ASN A CA 1
ATOM 2281 C C . ASN A 1 287 ? -6.267 -47.703 -30.558 1 95.99 287 ASN A C 1
ATOM 2283 O O . ASN A 1 287 ? -7.218 -48.475 -30.413 1 95.99 287 ASN A O 1
ATOM 2287 N N . ILE A 1 288 ? -5.433 -47.329 -29.557 1 97.32 288 ILE A N 1
ATOM 2288 C CA . ILE A 1 288 ? -5.652 -47.866 -28.218 1 97.32 288 ILE A CA 1
ATOM 2289 C C . ILE A 1 288 ? -6.979 -47.351 -27.667 1 97.32 288 ILE A C 1
ATOM 2291 O O . ILE A 1 288 ? -7.686 -48.072 -26.958 1 97.32 288 ILE A O 1
ATOM 2295 N N . TYR A 1 289 ? -7.335 -46.144 -27.996 1 97.11 289 TYR A N 1
ATOM 2296 C CA . TYR A 1 289 ? -8.622 -45.588 -27.593 1 97.11 289 TYR A CA 1
ATOM 2297 C C . TYR A 1 289 ? -9.773 -46.418 -28.147 1 97.11 289 TYR A C 1
ATOM 2299 O O . TYR A 1 289 ? -10.712 -46.752 -27.42 1 97.11 289 TYR A O 1
ATOM 2307 N N . ASP A 1 290 ? -9.7 -46.728 -29.402 1 96.15 290 ASP A N 1
ATOM 2308 C CA . ASP A 1 290 ? -10.748 -47.517 -30.042 1 96.15 290 ASP A CA 1
ATOM 2309 C C . ASP A 1 290 ? -10.854 -48.904 -29.413 1 96.15 290 ASP A C 1
ATOM 2311 O O . ASP A 1 290 ? -11.957 -49.403 -29.179 1 96.15 290 ASP A O 1
ATOM 2315 N N . ASP A 1 291 ? -9.767 -49.508 -29.16 1 95.77 291 ASP A N 1
ATOM 2316 C CA . ASP A 1 291 ? -9.744 -50.827 -28.535 1 95.77 291 ASP A CA 1
ATOM 2317 C C . ASP A 1 291 ? -10.402 -50.794 -27.157 1 95.77 291 ASP A C 1
ATOM 2319 O O . ASP A 1 291 ? -11.224 -51.655 -26.836 1 95.77 291 ASP A O 1
ATOM 2323 N N . VAL A 1 292 ? -10.06 -49.778 -26.376 1 95.96 292 VAL A N 1
ATOM 2324 C CA . VAL A 1 292 ? -10.58 -49.651 -25.018 1 95.96 292 VAL A CA 1
ATOM 2325 C C . VAL A 1 292 ? -12.073 -49.337 -25.063 1 95.96 292 VAL A C 1
ATOM 2327 O O . VAL A 1 292 ? -12.852 -49.879 -24.275 1 95.96 292 VAL A O 1
ATOM 2330 N N . SER A 1 293 ? -12.452 -48.442 -25.974 1 93.01 293 SER A N 1
ATOM 2331 C CA . SER A 1 293 ? -13.85 -48.041 -26.099 1 93.01 293 SER A CA 1
ATOM 2332 C C . SER A 1 293 ? -14.734 -49.227 -26.468 1 93.01 293 SER A C 1
ATOM 2334 O O . SER A 1 293 ? -15.905 -49.278 -26.085 1 93.01 293 SER A O 1
ATOM 2336 N N . ARG A 1 294 ? -14.175 -50.238 -27.21 1 91.13 294 ARG A N 1
ATOM 2337 C CA . ARG A 1 294 ? -14.91 -51.426 -27.635 1 91.13 294 ARG A CA 1
ATOM 2338 C C . ARG A 1 294 ? -15.096 -52.398 -26.475 1 91.13 294 ARG A C 1
ATOM 2340 O O . ARG A 1 294 ? -16.064 -53.161 -26.447 1 91.13 294 ARG A O 1
ATOM 2347 N N . LEU A 1 295 ? -14.209 -52.487 -25.561 1 85.91 295 LEU A N 1
ATOM 2348 C CA . LEU A 1 295 ? -14.335 -53.34 -24.384 1 85.91 295 LEU A CA 1
ATOM 2349 C C . LEU A 1 295 ? -15.572 -52.968 -23.573 1 85.91 295 LEU A C 1
ATOM 2351 O O . LEU A 1 295 ? -16.237 -53.841 -23.012 1 85.91 295 LEU A O 1
ATOM 2355 N N . GLY A 1 296 ? -15.855 -51.74 -23.438 1 65.61 296 GLY A N 1
ATOM 2356 C CA . GLY A 1 296 ? -17.004 -51.252 -22.692 1 65.61 296 GLY A CA 1
ATOM 2357 C C . GLY A 1 296 ? -18.329 -51.578 -23.357 1 65.61 296 GLY A C 1
ATOM 2358 O O . GLY A 1 296 ? -19.334 -51.795 -22.676 1 65.61 296 GLY A O 1
ATOM 2359 N N . LYS A 1 297 ? -18.431 -51.73 -24.697 1 65.64 297 LYS A N 1
ATOM 2360 C CA . LYS A 1 297 ? -19.665 -52.05 -25.408 1 65.64 297 LYS A CA 1
ATOM 2361 C C . LYS A 1 297 ? -19.943 -53.55 -25.381 1 65.64 297 LYS A C 1
ATOM 2363 O O . LYS A 1 297 ? -21.1 -53.971 -25.317 1 65.64 297 LYS A O 1
ATOM 2368 N N . LYS A 1 298 ? -18.921 -54.438 -25.429 1 60.33 298 LYS A N 1
ATOM 2369 C CA . LYS A 1 298 ? -19.144 -55.881 -25.391 1 60.33 298 LYS A CA 1
ATOM 2370 C C . LYS A 1 298 ? -19.682 -56.317 -24.031 1 60.33 298 LYS A C 1
ATOM 2372 O O . LYS A 1 298 ? -20.52 -57.218 -23.95 1 60.33 298 LYS A O 1
ATOM 2377 N N . ASN A 1 299 ? -19.204 -55.648 -23.002 1 52.51 299 ASN A N 1
ATOM 2378 C CA . ASN A 1 299 ? -19.706 -56.027 -21.685 1 52.51 299 ASN A CA 1
ATOM 2379 C C . ASN A 1 299 ? -21.136 -55.541 -21.469 1 52.51 299 ASN A C 1
ATOM 2381 O O . ASN A 1 299 ? -21.87 -56.101 -20.653 1 52.51 299 ASN A O 1
ATOM 2385 N N . ASN A 1 300 ? -21.432 -54.48 -22.1 1 52.38 300 ASN A N 1
ATOM 2386 C CA . ASN A 1 300 ? -22.836 -54.091 -22.016 1 52.38 300 ASN A CA 1
ATOM 2387 C C . ASN A 1 300 ? -23.727 -55.028 -22.826 1 52.38 300 ASN A C 1
ATOM 2389 O O . ASN A 1 300 ? -24.896 -55.223 -22.492 1 52.38 300 ASN A O 1
ATOM 2393 N N . ASP A 1 301 ? -23.231 -55.557 -23.916 1 48.3 301 ASP A N 1
ATOM 2394 C CA . ASP A 1 301 ? -24.043 -56.487 -24.695 1 48.3 301 ASP A CA 1
ATOM 2395 C C . ASP A 1 301 ? -24.104 -57.857 -24.023 1 48.3 301 ASP A C 1
ATOM 2397 O O . ASP A 1 301 ? -25.121 -58.548 -24.104 1 48.3 301 ASP A O 1
ATOM 2401 N N . THR A 1 302 ? -22.999 -58.294 -23.441 1 48.08 302 THR A N 1
ATOM 2402 C CA . THR A 1 302 ? -23.054 -59.62 -22.834 1 48.08 302 THR A CA 1
ATOM 2403 C C . THR A 1 302 ? -23.777 -59.57 -21.491 1 48.08 302 THR A C 1
ATOM 2405 O O . THR A 1 302 ? -24.06 -60.61 -20.893 1 48.08 302 THR A O 1
ATOM 2408 N N . GLY A 1 303 ? -23.993 -58.42 -20.881 1 42.11 303 GLY A N 1
ATOM 2409 C CA . GLY A 1 303 ? -24.771 -58.425 -19.653 1 42.11 303 GLY A CA 1
ATOM 2410 C C . GLY A 1 303 ? -26.245 -58.704 -19.881 1 42.11 303 GLY A C 1
ATOM 2411 O O . GLY A 1 303 ? -27.025 -58.764 -18.928 1 42.11 303 GLY A O 1
ATOM 2412 N N . VAL A 1 304 ? -26.855 -58.395 -20.979 1 45.52 304 VAL A N 1
ATOM 2413 C CA . VAL A 1 304 ? -28.296 -58.598 -21.082 1 45.52 304 VAL A CA 1
ATOM 2414 C C . VAL A 1 304 ? -28.595 -60.076 -21.321 1 45.52 304 VAL A C 1
ATOM 2416 O O . VAL A 1 304 ? -29.706 -60.543 -21.057 1 45.52 304 VAL A O 1
ATOM 2419 N N . ASN A 1 305 ? -27.732 -60.801 -22.148 1 35.56 305 ASN A N 1
ATOM 2420 C CA . ASN A 1 305 ? -28.325 -62.07 -22.557 1 35.56 305 ASN A CA 1
ATOM 2421 C C . ASN A 1 305 ? -28.035 -63.176 -21.546 1 35.56 305 ASN A C 1
ATOM 2423 O O . ASN A 1 305 ? -28.349 -64.342 -21.789 1 35.56 305 ASN A O 1
ATOM 2427 N N . GLN A 1 306 ? -27.23 -62.99 -20.408 1 29.11 306 GLN A N 1
ATOM 2428 C CA . GLN A 1 306 ? -27.473 -64.119 -19.516 1 29.11 306 GLN A CA 1
ATOM 2429 C C . GLN A 1 306 ? -28.638 -63.834 -18.573 1 29.11 306 GLN A C 1
ATOM 2431 O O . GLN A 1 306 ? -28.777 -62.717 -18.069 1 29.11 306 GLN A O 1
ATOM 2436 N N . MET B 1 1 ? -0.886 24.733 -0.592 1 40.25 1 MET B N 1
ATOM 2437 C CA . MET B 1 1 ? -1.931 25.592 -0.043 1 40.25 1 MET B CA 1
ATOM 2438 C C . MET B 1 1 ? -1.433 26.333 1.193 1 40.25 1 MET B C 1
ATOM 2440 O O . MET B 1 1 ? -1.771 27.5 1.401 1 40.25 1 MET B O 1
ATOM 2444 N N . PHE B 1 2 ? -0.582 25.583 2.035 1 47.51 2 PHE B N 1
ATOM 2445 C CA . PHE B 1 2 ? -0.139 26.162 3.298 1 47.51 2 PHE B CA 1
ATOM 2446 C C . PHE B 1 2 ? 0.756 27.371 3.054 1 47.51 2 PHE B C 1
ATOM 2448 O O . PHE B 1 2 ? 0.711 28.345 3.808 1 47.51 2 PHE B O 1
ATOM 2455 N N . MET B 1 3 ? 1.603 27.364 1.949 1 58.63 3 MET B N 1
ATOM 2456 C CA . MET B 1 3 ? 2.648 28.356 1.718 1 58.63 3 MET B CA 1
ATOM 2457 C C . MET B 1 3 ? 2.054 29.755 1.596 1 58.63 3 MET B C 1
ATOM 2459 O O . MET B 1 3 ? 2.635 30.726 2.084 1 58.63 3 MET B O 1
ATOM 2463 N N . LYS B 1 4 ? 0.854 29.78 1.133 1 60.88 4 LYS B N 1
ATOM 2464 C CA . LYS B 1 4 ? 0.358 31.103 0.768 1 60.88 4 LYS B CA 1
ATOM 2465 C C . LYS B 1 4 ? -0.105 31.876 1.999 1 60.88 4 LYS B C 1
ATOM 2467 O O . LYS B 1 4 ? 0.105 33.088 2.094 1 60.88 4 LYS B O 1
ATOM 2472 N N . LYS B 1 5 ? -0.509 31.077 3.033 1 73.43 5 LYS B N 1
ATOM 2473 C CA . LYS B 1 5 ? -1.135 31.757 4.163 1 73.43 5 LYS B CA 1
ATOM 2474 C C . LYS B 1 5 ? -0.092 32.454 5.031 1 73.43 5 LYS B C 1
ATOM 2476 O O . LYS B 1 5 ? -0.36 33.513 5.603 1 73.43 5 LYS B O 1
ATOM 2481 N N . ASP B 1 6 ? 1.053 31.835 5.065 1 80.42 6 ASP B N 1
ATOM 2482 C CA . ASP B 1 6 ? 2.117 32.381 5.902 1 80.42 6 ASP B CA 1
ATOM 2483 C C . ASP B 1 6 ? 2.844 33.521 5.192 1 80.42 6 ASP B C 1
ATOM 2485 O O . ASP B 1 6 ? 3.562 34.297 5.827 1 80.42 6 ASP B O 1
ATOM 2489 N N . MET B 1 7 ? 2.428 33.768 3.987 1 86.95 7 MET B N 1
ATOM 2490 C CA . MET B 1 7 ? 3.141 34.761 3.188 1 86.95 7 MET B CA 1
ATOM 2491 C C . MET B 1 7 ? 2.654 36.17 3.51 1 86.95 7 MET B C 1
ATOM 2493 O O . MET B 1 7 ? 3.302 37.153 3.145 1 86.95 7 MET B O 1
ATOM 2497 N N . ILE B 1 8 ? 1.625 36.284 4.235 1 87.37 8 ILE B N 1
ATOM 2498 C CA . ILE B 1 8 ? 1.033 37.575 4.567 1 87.37 8 ILE B CA 1
ATOM 2499 C C . ILE B 1 8 ? 1.996 38.376 5.44 1 87.37 8 ILE B C 1
ATOM 2501 O O . ILE B 1 8 ? 1.929 39.607 5.482 1 87.37 8 ILE B O 1
ATOM 2505 N N . PHE B 1 9 ? 2.866 37.696 6.182 1 92.66 9 PHE B N 1
ATOM 2506 C CA . PHE B 1 9 ? 3.779 38.337 7.12 1 92.66 9 PHE B CA 1
ATOM 2507 C C . PHE B 1 9 ? 4.96 38.961 6.386 1 92.66 9 PHE B C 1
ATOM 2509 O O . PHE B 1 9 ? 5.74 39.71 6.977 1 92.66 9 PHE B O 1
ATOM 2516 N N . PHE B 1 10 ? 5.048 38.631 5.083 1 91.85 10 PHE B N 1
ATOM 2517 C CA . PHE B 1 10 ? 6.288 38.98 4.398 1 91.85 10 PHE B CA 1
ATOM 2518 C C . PHE B 1 10 ? 6.005 39.843 3.174 1 91.85 10 PHE B C 1
ATOM 2520 O O . PHE B 1 10 ? 4.924 39.762 2.587 1 91.85 10 PHE B O 1
ATOM 2527 N N . SER B 1 11 ? 6.951 40.79 2.945 1 83.27 11 SER B N 1
ATOM 2528 C CA . SER B 1 11 ? 6.825 41.7 1.811 1 83.27 11 SER B CA 1
ATOM 2529 C C . SER B 1 11 ? 7.549 41.157 0.584 1 83.27 11 SER B C 1
ATOM 2531 O O . SER B 1 11 ? 8.663 40.639 0.692 1 83.27 11 SER B O 1
ATOM 2533 N N . PRO B 1 12 ? 6.846 41.341 -0.474 1 72.54 12 PRO B N 1
ATOM 2534 C CA . PRO B 1 12 ? 7.56 40.976 -1.7 1 72.54 12 PRO B CA 1
ATOM 2535 C C . PRO B 1 12 ? 8.682 41.953 -2.044 1 72.54 12 PRO B C 1
ATOM 2537 O O . PRO B 1 12 ? 9.609 41.601 -2.777 1 72.54 12 PRO B O 1
ATOM 2540 N N . ASP B 1 13 ? 8.517 43.253 -1.553 1 73.7 13 ASP B N 1
ATOM 2541 C CA . ASP B 1 13 ? 9.387 44.345 -1.98 1 73.7 13 ASP B CA 1
ATOM 2542 C C . ASP B 1 13 ? 10.678 44.369 -1.165 1 73.7 13 ASP B C 1
ATOM 2544 O O . ASP B 1 13 ? 11.534 45.232 -1.373 1 73.7 13 ASP B O 1
ATOM 2548 N N . GLY B 1 14 ? 10.943 43.464 -0.335 1 72.29 14 GLY B N 1
ATOM 2549 C CA . GLY B 1 14 ? 12.202 43.33 0.38 1 72.29 14 GLY B CA 1
ATOM 2550 C C . GLY B 1 14 ? 12.303 44.245 1.586 1 72.29 14 GLY B C 1
ATOM 2551 O O . GLY B 1 14 ? 13.338 44.287 2.255 1 72.29 14 GLY B O 1
ATOM 2552 N N . GLU B 1 15 ? 11.32 45.023 1.78 1 85.57 15 GLU B N 1
ATOM 2553 C CA . GLU B 1 15 ? 11.38 45.901 2.946 1 85.57 15 GLU B CA 1
ATOM 2554 C C . GLU B 1 15 ? 10.797 45.219 4.18 1 85.57 15 GLU B C 1
ATOM 2556 O O . GLU B 1 15 ? 9.824 44.469 4.081 1 85.57 15 GLU B O 1
ATOM 2561 N N . GLY B 1 16 ? 11.519 45.285 5.307 1 91.02 16 GLY B N 1
ATOM 2562 C CA . GLY B 1 16 ? 11.029 44.702 6.546 1 91.02 16 GLY B CA 1
ATOM 2563 C C . GLY B 1 16 ? 12.141 44.227 7.462 1 91.02 16 GLY B C 1
ATOM 2564 O O . GLY B 1 16 ? 13.291 44.647 7.321 1 91.02 16 GLY B O 1
ATOM 2565 N N . LEU B 1 17 ? 11.762 43.513 8.419 1 95.34 17 LEU B N 1
ATOM 2566 C CA . LEU B 1 17 ? 12.709 43.093 9.445 1 95.34 17 LEU B CA 1
ATOM 2567 C C . LEU B 1 17 ? 13.172 41.66 9.203 1 95.34 17 LEU B C 1
ATOM 2569 O O . LEU B 1 17 ? 12.426 40.846 8.655 1 95.34 17 LEU B O 1
ATOM 2573 N N . THR B 1 18 ? 14.419 41.422 9.552 1 94.43 18 THR B N 1
ATOM 2574 C CA . THR B 1 18 ? 14.875 40.04 9.653 1 94.43 18 THR B CA 1
ATOM 2575 C C . THR B 1 18 ? 14.347 39.388 10.927 1 94.43 18 THR B C 1
ATOM 2577 O O . THR B 1 18 ? 13.842 40.073 11.818 1 94.43 18 THR B O 1
ATOM 2580 N N . SER B 1 19 ? 14.468 38.101 11.028 1 94.27 19 SER B N 1
ATOM 2581 C CA . SER B 1 19 ? 14.042 37.406 12.238 1 94.27 19 SER B CA 1
ATOM 2582 C C . SER B 1 19 ? 14.827 37.883 13.455 1 94.27 19 SER B C 1
ATOM 2584 O O . SER B 1 19 ? 14.264 38.046 14.539 1 94.27 19 SER B O 1
ATOM 2586 N N . THR B 1 20 ? 16.088 38.073 13.277 1 94.71 20 THR B N 1
ATOM 2587 C CA . THR B 1 20 ? 16.939 38.542 14.365 1 94.71 20 THR B CA 1
ATOM 2588 C C . THR B 1 20 ? 16.508 39.931 14.828 1 94.71 20 THR B C 1
ATOM 2590 O O . THR B 1 20 ? 16.352 40.171 16.027 1 94.71 20 THR B O 1
ATOM 2593 N N . SER B 1 21 ? 16.32 40.812 13.867 1 95.71 21 SER B N 1
ATOM 2594 C CA . SER B 1 21 ? 15.871 42.161 14.195 1 95.71 21 SER B CA 1
ATOM 2595 C C . SER B 1 21 ? 14.482 42.144 14.825 1 95.71 21 SER B C 1
ATOM 2597 O O . SER B 1 21 ? 14.211 42.899 15.761 1 95.71 21 SER B O 1
ATOM 2599 N N . ALA B 1 22 ? 13.634 41.299 14.279 1 96.98 22 ALA B N 1
ATOM 2600 C CA . ALA B 1 22 ? 12.288 41.174 14.83 1 96.98 22 ALA B CA 1
ATOM 2601 C C . ALA B 1 22 ? 12.331 40.715 16.285 1 96.98 22 ALA B C 1
ATOM 2603 O O . ALA B 1 22 ? 11.597 41.236 17.129 1 96.98 22 ALA B O 1
ATOM 2604 N N . ASN B 1 23 ? 13.135 39.769 16.598 1 96.47 23 ASN B N 1
ATOM 2605 C CA . ASN B 1 23 ? 13.303 39.299 17.97 1 96.47 23 ASN B CA 1
ATOM 2606 C C . ASN B 1 23 ? 13.832 40.404 18.88 1 96.47 23 ASN B C 1
ATOM 2608 O O . ASN B 1 23 ? 13.383 40.543 20.019 1 96.47 23 ASN B O 1
ATOM 2612 N N . HIS B 1 24 ? 14.764 41.109 18.346 1 97.01 24 HIS B N 1
ATOM 2613 C CA . HIS B 1 24 ? 15.318 42.225 19.104 1 97.01 24 HIS B CA 1
ATOM 2614 C C . HIS B 1 24 ? 14.241 43.251 19.44 1 97.01 24 HIS B C 1
ATOM 2616 O O . HIS B 1 24 ? 14.128 43.685 20.589 1 97.01 24 HIS B O 1
ATOM 2622 N N . ILE B 1 25 ? 13.482 43.578 18.471 1 97.58 25 ILE B N 1
ATOM 2623 C CA . ILE B 1 25 ? 12.402 44.541 18.66 1 97.58 25 ILE B CA 1
ATOM 2624 C C . ILE B 1 25 ? 11.401 44.001 19.678 1 97.58 25 ILE B C 1
ATOM 2626 O O . ILE B 1 25 ? 10.937 44.736 20.553 1 97.58 25 ILE B O 1
ATOM 2630 N N . ALA B 1 26 ? 11.033 42.763 19.55 1 97.5 26 ALA B N 1
ATOM 2631 C CA . ALA B 1 26 ? 10.105 42.144 20.493 1 97.5 26 ALA B CA 1
ATOM 2632 C C . ALA B 1 26 ? 10.634 42.231 21.921 1 97.5 26 ALA B C 1
ATOM 2634 O O . ALA B 1 26 ? 9.879 42.521 22.853 1 97.5 26 ALA B O 1
ATOM 2635 N N . ASN B 1 27 ? 11.91 42.049 22.149 1 96.5 27 ASN B N 1
ATOM 2636 C CA . ASN B 1 27 ? 12.527 42.127 23.468 1 96.5 27 ASN B CA 1
ATOM 2637 C C . ASN B 1 27 ? 12.516 43.553 24.01 1 96.5 27 ASN B C 1
ATOM 2639 O O . ASN B 1 27 ? 12.283 43.768 25.201 1 96.5 27 ASN B O 1
ATOM 2643 N N . MET B 1 28 ? 12.794 44.473 23.128 1 97.32 28 MET B N 1
ATOM 2644 C CA . MET B 1 28 ? 12.734 45.873 23.536 1 97.32 28 MET B CA 1
ATOM 2645 C C . MET B 1 28 ? 11.317 46.262 23.942 1 97.32 28 MET B C 1
ATOM 2647 O O . MET B 1 28 ? 11.123 46.991 24.917 1 97.32 28 MET B O 1
ATOM 2651 N N . ALA B 1 29 ? 10.406 45.769 23.18 1 97.98 29 ALA B N 1
ATOM 2652 C CA . ALA B 1 29 ? 9.01 46.024 23.523 1 97.98 29 ALA B CA 1
ATOM 2653 C C . ALA B 1 29 ? 8.666 45.441 24.891 1 97.98 29 ALA B C 1
ATOM 2655 O O . ALA B 1 29 ? 7.936 46.058 25.67 1 97.98 29 ALA B O 1
ATOM 2656 N N . LYS B 1 30 ? 9.141 44.286 25.229 1 97.17 30 LYS B N 1
ATOM 2657 C CA . LYS B 1 30 ? 8.922 43.661 26.53 1 97.17 30 LYS B CA 1
ATOM 2658 C C . LYS B 1 30 ? 9.469 44.531 27.658 1 97.17 30 LYS B C 1
ATOM 2660 O O . LYS B 1 30 ? 8.843 44.657 28.712 1 97.17 30 LYS B O 1
ATOM 2665 N N . GLU B 1 31 ? 10.618 45.106 27.447 1 95.89 31 GLU B N 1
ATOM 2666 C CA . GLU B 1 31 ? 11.208 45.991 28.446 1 95.89 31 GLU B CA 1
ATOM 2667 C C . GLU B 1 31 ? 10.351 47.236 28.656 1 95.89 31 GLU B C 1
ATOM 2669 O O . GLU B 1 31 ? 10.162 47.682 29.789 1 95.89 31 GLU B O 1
ATOM 2674 N N . MET B 1 32 ? 9.951 47.746 27.564 1 96.12 32 MET B N 1
ATOM 2675 C CA . MET B 1 32 ? 9.05 48.893 27.642 1 96.12 32 MET B CA 1
ATOM 2676 C C . MET B 1 32 ? 7.809 48.554 28.462 1 96.12 32 MET B C 1
ATOM 2678 O O . MET B 1 32 ? 7.39 49.339 29.314 1 96.12 32 MET B O 1
ATOM 2682 N N . ILE B 1 33 ? 7.238 47.4 28.209 1 97.55 33 ILE B N 1
ATOM 2683 C CA . ILE B 1 33 ? 6.052 46.94 28.923 1 97.55 33 ILE B CA 1
ATOM 2684 C C . ILE B 1 33 ? 6.367 46.802 30.411 1 97.55 33 ILE B C 1
ATOM 2686 O O . ILE B 1 33 ? 5.581 47.228 31.26 1 97.55 33 ILE B O 1
ATOM 2690 N N . ARG B 1 34 ? 7.469 46.238 30.778 1 96.2 34 ARG B N 1
ATOM 2691 C CA . ARG B 1 34 ? 7.87 46.046 32.168 1 96.2 34 ARG B CA 1
ATOM 2692 C C . ARG B 1 34 ? 7.917 47.375 32.914 1 96.2 34 ARG B C 1
ATOM 2694 O O . ARG B 1 34 ? 7.452 47.472 34.051 1 96.2 34 ARG B O 1
ATOM 2701 N N . ASN B 1 35 ? 8.461 48.361 32.266 1 94.49 35 ASN B N 1
ATOM 2702 C CA . ASN B 1 35 ? 8.565 49.684 32.874 1 94.49 35 ASN B CA 1
ATOM 2703 C C . ASN B 1 35 ? 7.189 50.29 33.134 1 94.49 35 ASN B C 1
ATOM 2705 O O . ASN B 1 35 ? 6.923 50.79 34.228 1 94.49 35 ASN B O 1
ATOM 2709 N N . LEU B 1 36 ? 6.369 50.187 32.174 1 95.9 36 LEU B N 1
ATOM 2710 C CA . LEU B 1 36 ? 5.029 50.75 32.303 1 95.9 36 LEU B CA 1
ATOM 2711 C C . LEU B 1 36 ? 4.202 49.96 33.311 1 95.9 36 LEU B C 1
ATOM 2713 O O . LEU B 1 36 ? 3.475 50.545 34.118 1 95.9 36 LEU B O 1
ATOM 2717 N N . ASP B 1 37 ? 4.39 48.675 33.279 1 94.51 37 ASP B N 1
ATOM 2718 C CA . ASP B 1 37 ? 3.693 47.809 34.225 1 94.51 37 ASP B CA 1
ATOM 2719 C C . ASP B 1 37 ? 4.103 48.123 35.662 1 94.51 37 ASP B C 1
ATOM 2721 O O . ASP B 1 37 ? 3.261 48.153 36.561 1 94.51 37 ASP B O 1
ATOM 2725 N N . SER B 1 38 ? 5.344 48.341 35.872 1 94.24 38 SER B N 1
ATOM 2726 C CA . SER B 1 38 ? 5.851 48.678 37.199 1 94.24 38 SER B CA 1
ATOM 2727 C C . SER B 1 38 ? 5.241 49.98 37.709 1 94.24 38 SER B C 1
ATOM 2729 O O . SER B 1 38 ? 4.903 50.092 38.889 1 94.24 38 SER B O 1
ATOM 2731 N N . THR B 1 39 ? 5.107 50.912 36.85 1 93.66 39 THR B N 1
ATOM 2732 C CA . THR B 1 39 ? 4.514 52.193 37.217 1 93.66 39 THR B CA 1
ATOM 2733 C C . THR B 1 39 ? 3.065 52.011 37.659 1 93.66 39 THR B C 1
ATOM 2735 O O . THR B 1 39 ? 2.633 52.608 38.648 1 93.66 39 THR B O 1
ATOM 2738 N N . ILE B 1 40 ? 2.394 51.16 36.957 1 94.06 40 ILE B N 1
ATOM 2739 C CA . ILE B 1 40 ? 0.984 50.933 37.252 1 94.06 40 ILE B CA 1
ATOM 2740 C C . ILE B 1 40 ? 0.85 50.093 38.521 1 94.06 40 ILE B C 1
ATOM 2742 O O . ILE B 1 40 ? -0.007 50.364 39.364 1 94.06 40 ILE B O 1
ATOM 2746 N N . ALA B 1 41 ? 1.716 49.204 38.731 1 92.8 41 ALA B N 1
ATOM 2747 C CA . ALA B 1 41 ? 1.679 48.295 39.874 1 92.8 41 ALA B CA 1
ATOM 2748 C C . ALA B 1 41 ? 1.948 49.041 41.178 1 92.8 41 ALA B C 1
ATOM 2750 O O . ALA B 1 41 ? 1.496 48.621 42.245 1 92.8 41 ALA B O 1
ATOM 2751 N N . ASN B 1 42 ? 2.626 50.106 41.067 1 91.05 42 ASN B N 1
ATOM 2752 C CA . ASN B 1 42 ? 3.018 50.846 42.262 1 91.05 42 ASN B CA 1
ATOM 2753 C C . ASN B 1 42 ? 2.1 52.04 42.509 1 91.05 42 ASN B C 1
ATOM 2755 O O . ASN B 1 42 ? 2.393 52.889 43.353 1 91.05 42 ASN B O 1
ATOM 2759 N N . LEU B 1 43 ? 1.1 52.093 41.778 1 91.59 43 LEU B N 1
ATOM 2760 C CA . LEU B 1 43 ? 0.149 53.19 41.921 1 91.59 43 LEU B CA 1
ATOM 2761 C C . LEU B 1 43 ? -0.611 53.082 43.239 1 91.59 43 LEU B C 1
ATOM 2763 O O . LEU B 1 43 ? -1.221 52.049 43.526 1 91.59 43 LEU B O 1
ATOM 2767 N N . VAL B 1 44 ? -0.486 54.065 44.059 1 94.1 44 VAL B N 1
ATOM 2768 C CA . VAL B 1 44 ? -1.251 54.191 45.296 1 94.1 44 VAL B CA 1
ATOM 2769 C C . VAL B 1 44 ? -1.985 55.529 45.315 1 94.1 44 VAL B C 1
ATOM 2771 O O . VAL B 1 44 ? -1.436 56.552 44.9 1 94.1 44 VAL B O 1
ATOM 2774 N N . PHE B 1 45 ? -3.197 55.628 45.815 1 95.9 45 PHE B N 1
ATOM 2775 C CA . PHE B 1 45 ? -4.038 56.812 45.684 1 95.9 45 PHE B CA 1
ATOM 2776 C C . PHE B 1 45 ? -4.108 57.576 47.001 1 95.9 45 PHE B C 1
ATOM 2778 O O . PHE B 1 45 ? -5.078 58.291 47.259 1 95.9 45 PHE B O 1
ATOM 2785 N N . TYR B 1 46 ? -3.157 57.28 47.836 1 95.13 46 TYR B N 1
ATOM 2786 C CA . TYR B 1 46 ? -3.055 58.006 49.097 1 95.13 46 TYR B CA 1
ATOM 2787 C C . TYR B 1 46 ? -1.601 58.146 49.53 1 95.13 46 TYR B C 1
ATOM 2789 O O . TYR B 1 46 ? -0.752 57.338 49.146 1 95.13 46 TYR B O 1
ATOM 2797 N N . THR B 1 47 ? -1.345 59.225 50.229 1 94.53 47 THR B N 1
ATOM 2798 C CA . THR B 1 47 ? -0.04 59.424 50.85 1 94.53 47 THR B CA 1
ATOM 2799 C C . THR B 1 47 ? -0.026 58.865 52.27 1 94.53 47 THR B C 1
ATOM 2801 O O . THR B 1 47 ? -0.981 59.052 53.026 1 94.53 47 THR B O 1
ATOM 2804 N N . THR B 1 48 ? 0.982 58.183 52.551 1 93.51 48 THR B N 1
ATOM 2805 C CA . THR B 1 48 ? 1.121 57.607 53.884 1 93.51 48 THR B CA 1
ATOM 2806 C C . THR B 1 48 ? 2.131 58.396 54.712 1 93.51 48 THR B C 1
ATOM 2808 O O . THR B 1 48 ? 3.288 58.543 54.313 1 93.51 48 THR B O 1
ATOM 2811 N N . GLU B 1 49 ? 1.682 58.849 55.745 1 93.66 49 GLU B N 1
ATOM 2812 C CA . GLU B 1 49 ? 2.537 59.54 56.706 1 93.66 49 GLU B CA 1
ATOM 2813 C C . GLU B 1 49 ? 2.625 58.769 58.02 1 93.66 49 GLU B C 1
ATOM 2815 O O . GLU B 1 49 ? 1.692 58.053 58.389 1 93.66 49 GLU B O 1
ATOM 2820 N N . VAL B 1 50 ? 3.782 58.868 58.678 1 92.78 50 VAL B N 1
ATOM 2821 C CA . VAL B 1 50 ? 3.963 58.181 59.952 1 92.78 50 VAL B CA 1
ATOM 2822 C C . VAL B 1 50 ? 4.45 59.171 61.008 1 92.78 50 VAL B C 1
ATOM 2824 O O . VAL B 1 50 ? 5.238 60.071 60.709 1 92.78 50 VAL B O 1
ATOM 2827 N N . SER B 1 51 ? 3.951 59.028 62.138 1 90.19 51 SER B N 1
ATOM 2828 C CA . SER B 1 51 ? 4.364 59.819 63.293 1 90.19 51 SER B CA 1
ATOM 2829 C C . SER B 1 51 ? 4.33 58.989 64.572 1 90.19 51 SER B C 1
ATOM 2831 O O . SER B 1 51 ? 3.733 57.911 64.603 1 90.19 51 SER B O 1
ATOM 2833 N N . LEU B 1 52 ? 5.186 59.434 65.503 1 88.38 52 LEU B N 1
ATOM 2834 C CA . LEU B 1 52 ? 5.091 58.858 66.84 1 88.38 52 LEU B CA 1
ATOM 2835 C C . LEU B 1 52 ? 3.948 59.492 67.625 1 88.38 52 LEU B C 1
ATOM 2837 O O . LEU B 1 52 ? 3.646 60.674 67.444 1 88.38 52 LEU B O 1
ATOM 2841 N N . ILE B 1 53 ? 3.47 58.741 68.517 1 82.51 53 ILE B N 1
ATOM 2842 C CA . ILE B 1 53 ? 2.397 59.278 69.347 1 82.51 53 ILE B CA 1
ATOM 2843 C C . ILE B 1 53 ? 2.921 60.452 70.171 1 82.51 53 ILE B C 1
ATOM 2845 O O . ILE B 1 53 ? 3.983 60.359 70.791 1 82.51 53 ILE B O 1
ATOM 2849 N N . GLY B 1 54 ? 2.285 61.597 70.023 1 78.99 54 GLY B N 1
ATOM 2850 C CA . GLY B 1 54 ? 2.652 62.758 70.819 1 78.99 54 GLY B CA 1
ATOM 2851 C C . GLY B 1 54 ? 3.661 63.659 70.132 1 78.99 54 GLY B C 1
ATOM 2852 O O . GLY B 1 54 ? 4.064 64.684 70.685 1 78.99 54 GLY B O 1
ATOM 2853 N N . VAL B 1 55 ? 4.176 63.228 69.08 1 81.56 55 VAL B N 1
ATOM 2854 C CA . VAL B 1 55 ? 5.137 64.041 68.342 1 81.56 55 VAL B CA 1
ATOM 2855 C C . VAL B 1 55 ? 4.452 64.692 67.143 1 81.56 55 VAL B C 1
ATOM 2857 O O . VAL B 1 55 ? 3.707 64.034 66.413 1 81.56 55 VAL B O 1
ATOM 2860 N N . ASP B 1 56 ? 4.603 65.984 66.888 1 78.98 56 ASP B N 1
ATOM 2861 C CA . ASP B 1 56 ? 3.92 66.732 65.837 1 78.98 56 ASP B CA 1
ATOM 2862 C C . ASP B 1 56 ? 4.59 66.512 64.483 1 78.98 56 ASP B C 1
ATOM 2864 O O . ASP B 1 56 ? 3.984 66.759 63.438 1 78.98 56 ASP B O 1
ATOM 2868 N N . SER B 1 57 ? 5.705 66.056 64.558 1 86.23 57 SER B N 1
ATOM 2869 C CA . SER B 1 57 ? 6.412 65.918 63.289 1 86.23 57 SER B CA 1
ATOM 2870 C C . SER B 1 57 ? 5.928 64.695 62.517 1 86.23 57 SER B C 1
ATOM 2872 O O . SER B 1 57 ? 5.729 63.626 63.098 1 86.23 57 SER B O 1
ATOM 2874 N N . ARG B 1 58 ? 5.623 64.813 61.184 1 87.7 58 ARG B N 1
ATOM 2875 C CA . ARG B 1 58 ? 5.174 63.74 60.303 1 87.7 58 ARG B CA 1
ATOM 2876 C C . ARG B 1 58 ? 6.182 63.491 59.186 1 87.7 58 ARG B C 1
ATOM 2878 O O . ARG B 1 58 ? 6.743 64.436 58.627 1 87.7 58 ARG B O 1
ATOM 2885 N N . ASN B 1 59 ? 6.414 62.151 58.973 1 92.55 59 ASN B N 1
ATOM 2886 C CA . ASN B 1 59 ? 7.272 61.751 57.862 1 92.55 59 ASN B CA 1
ATOM 2887 C C . ASN B 1 59 ? 6.477 61.052 56.763 1 92.55 59 ASN B C 1
ATOM 2889 O O . ASN B 1 59 ? 5.664 60.169 57.044 1 92.55 59 ASN B O 1
ATOM 2893 N N . VAL B 1 60 ? 6.735 61.579 55.602 1 92.39 60 VAL B N 1
ATOM 2894 C CA . VAL B 1 60 ? 6.059 60.95 54.472 1 92.39 60 VAL B CA 1
ATOM 2895 C C . VAL B 1 60 ? 6.748 59.632 54.126 1 92.39 60 VAL B C 1
ATOM 2897 O O . VAL B 1 60 ? 7.944 59.609 53.825 1 92.39 60 VAL B O 1
ATOM 2900 N N . LEU B 1 61 ? 6.009 58.514 54.213 1 91.48 61 LEU B N 1
ATOM 2901 C CA . LEU B 1 61 ? 6.542 57.194 53.893 1 91.48 61 LEU B CA 1
ATOM 2902 C C . LEU B 1 61 ? 6.359 56.878 52.413 1 91.48 61 LEU B C 1
ATOM 2904 O O . LEU B 1 61 ? 7.222 56.249 51.796 1 91.48 61 LEU B O 1
ATOM 2908 N N . GLN B 1 62 ? 5.233 57.241 51.879 1 91.14 62 GLN B N 1
ATOM 2909 C CA . GLN B 1 62 ? 4.887 56.964 50.489 1 91.14 62 GLN B CA 1
ATOM 2910 C C . GLN B 1 62 ? 4.007 58.068 49.911 1 91.14 62 GLN B C 1
ATOM 2912 O O . GLN B 1 62 ? 3.021 58.472 50.532 1 91.14 62 GLN B O 1
ATOM 2917 N N . GLN B 1 63 ? 4.529 58.473 48.719 1 92.8 63 GLN B N 1
ATOM 2918 C CA . GLN B 1 63 ? 3.742 59.498 48.043 1 92.8 63 GLN B CA 1
ATOM 2919 C C . GLN B 1 63 ? 2.675 58.873 47.149 1 92.8 63 GLN B C 1
ATOM 2921 O O . GLN B 1 63 ? 2.969 57.975 46.357 1 92.8 63 GLN B O 1
ATOM 2926 N N . GLY B 1 64 ? 1.464 59.359 47.358 1 93.69 64 GLY B N 1
ATOM 2927 C CA . GLY B 1 64 ? 0.379 58.885 46.515 1 93.69 64 GLY B CA 1
ATOM 2928 C C . GLY B 1 64 ? 0.402 59.481 45.12 1 93.69 64 GLY B C 1
ATOM 2929 O O . GLY B 1 64 ? 1.04 60.51 44.89 1 93.69 64 GLY B O 1
ATOM 2930 N N . ALA B 1 65 ? -0.238 58.732 44.232 1 95.04 65 ALA B N 1
ATOM 2931 C CA . ALA B 1 65 ? -0.348 59.193 42.851 1 95.04 65 ALA B CA 1
ATOM 2932 C C . ALA B 1 65 ? -1.168 60.477 42.765 1 95.04 65 ALA B C 1
ATOM 2934 O O . ALA B 1 65 ? -1.929 60.798 43.681 1 95.04 65 ALA B O 1
ATOM 2935 N N . THR B 1 66 ? -0.972 61.287 41.752 1 95.33 66 THR B N 1
ATOM 2936 C CA . THR B 1 66 ? -1.756 62.49 41.49 1 95.33 66 THR B CA 1
ATOM 2937 C C . THR B 1 66 ? -2.913 62.186 40.543 1 95.33 66 THR B C 1
ATOM 2939 O O . THR B 1 66 ? -2.975 61.102 39.958 1 95.33 66 THR B O 1
ATOM 2942 N N . ASP B 1 67 ? -3.864 63.154 40.423 1 95.83 67 ASP B N 1
ATOM 2943 C CA . ASP B 1 67 ? -4.958 63.009 39.468 1 95.83 67 ASP B CA 1
ATOM 2944 C C . ASP B 1 67 ? -4.427 62.815 38.049 1 95.83 67 ASP B C 1
ATOM 2946 O O . ASP B 1 67 ? -4.993 62.047 37.268 1 95.83 67 ASP B O 1
ATOM 2950 N N . ALA B 1 68 ? -3.339 63.474 37.816 1 95.18 68 ALA B N 1
ATOM 2951 C CA . ALA B 1 68 ? -2.724 63.359 36.496 1 95.18 68 ALA B CA 1
ATOM 2952 C C . ALA B 1 68 ? -2.211 61.943 36.25 1 95.18 68 ALA B C 1
ATOM 2954 O O . ALA B 1 68 ? -2.306 61.426 35.135 1 95.18 68 ALA B O 1
ATOM 2955 N N . ASP B 1 69 ? -1.767 61.322 37.294 1 95.2 69 ASP B N 1
ATOM 2956 C CA . ASP B 1 69 ? -1.289 59.946 37.192 1 95.2 69 ASP B CA 1
ATOM 2957 C C . ASP B 1 69 ? -2.433 58.99 36.866 1 95.2 69 ASP B C 1
ATOM 2959 O O . ASP B 1 69 ? -2.284 58.098 36.028 1 95.2 69 ASP B O 1
ATOM 2963 N N . VAL B 1 70 ? -3.514 59.18 37.519 1 96.18 70 VAL B N 1
ATOM 2964 C CA . VAL B 1 70 ? -4.68 58.324 37.326 1 96.18 70 VAL B CA 1
ATOM 2965 C C . VAL B 1 70 ? -5.21 58.485 35.903 1 96.18 70 VAL B C 1
ATOM 2967 O O . VAL B 1 70 ? -5.508 57.496 35.23 1 96.18 70 VAL B O 1
ATOM 2970 N N . LEU B 1 71 ? -5.213 59.708 35.421 1 95.2 71 LEU B N 1
ATOM 2971 C CA . LEU B 1 71 ? -5.744 59.994 34.093 1 95.2 71 LEU B CA 1
ATOM 2972 C C . LEU B 1 71 ? -4.837 59.419 33.01 1 95.2 71 LEU B C 1
ATOM 2974 O O . LEU B 1 71 ? -5.292 59.137 31.899 1 95.2 71 LEU B O 1
ATOM 2978 N N . SER B 1 72 ? -3.566 59.145 33.343 1 95.52 72 SER B N 1
ATOM 2979 C CA . SER B 1 72 ? -2.603 58.663 32.359 1 95.52 72 SER B CA 1
ATOM 2980 C C . SER B 1 72 ? -2.649 57.143 32.239 1 95.52 72 SER B C 1
ATOM 2982 O O . SER B 1 72 ? -2.053 56.569 31.325 1 95.52 72 SER B O 1
ATOM 2984 N N . VAL B 1 73 ? -3.394 56.533 33.164 1 96.41 73 VAL B N 1
ATOM 2985 C CA . VAL B 1 73 ? -3.381 55.075 33.234 1 96.41 73 VAL B CA 1
ATOM 2986 C C . VAL B 1 73 ? -3.943 54.49 31.941 1 96.41 73 VAL B C 1
ATOM 2988 O O . VAL B 1 73 ? -3.375 53.55 31.379 1 96.41 73 VAL B O 1
ATOM 2991 N N . ALA B 1 74 ? -5.011 55.044 31.416 1 95.47 74 ALA B N 1
ATOM 2992 C CA . ALA B 1 74 ? -5.624 54.542 30.188 1 95.47 74 ALA B CA 1
ATOM 2993 C C . ALA B 1 74 ? -4.636 54.584 29.026 1 95.47 74 ALA B C 1
ATOM 2995 O O . ALA B 1 74 ? -4.556 53.639 28.237 1 95.47 74 ALA B O 1
ATOM 2996 N N . GLY B 1 75 ? -3.929 55.724 28.951 1 95.81 75 GLY B N 1
ATOM 2997 C CA . GLY B 1 75 ? -2.93 55.866 27.904 1 95.81 75 GLY B CA 1
ATOM 2998 C C . GLY B 1 75 ? -1.794 54.868 28.023 1 95.81 75 GLY B C 1
ATOM 2999 O O . GLY B 1 75 ? -1.337 54.316 27.02 1 95.81 75 GLY B O 1
ATOM 3000 N N . LYS B 1 76 ? -1.357 54.645 29.256 1 97.22 76 LYS B N 1
ATOM 3001 C CA . LYS B 1 76 ? -0.286 53.68 29.488 1 97.22 76 LYS B CA 1
ATOM 3002 C C . LYS B 1 76 ? -0.73 52.267 29.116 1 97.22 76 LYS B C 1
ATOM 3004 O O . LYS B 1 76 ? 0.026 51.517 28.495 1 97.22 76 LYS B O 1
ATOM 3009 N N . LEU B 1 77 ? -1.914 51.907 29.462 1 97.89 77 LEU B N 1
ATOM 3010 C CA . LEU B 1 77 ? -2.44 50.584 29.145 1 97.89 77 LEU B CA 1
ATOM 3011 C C . LEU B 1 77 ? -2.56 50.394 27.637 1 97.89 77 LEU B C 1
ATOM 3013 O O . LEU B 1 77 ? -2.318 49.299 27.124 1 97.89 77 LEU B O 1
ATOM 3017 N N . ARG B 1 78 ? -2.923 51.408 26.901 1 96.6 78 ARG B N 1
ATOM 3018 C CA . ARG B 1 78 ? -3.005 51.334 25.446 1 96.6 78 ARG B CA 1
ATOM 3019 C C . ARG B 1 78 ? -1.633 51.07 24.833 1 96.6 78 ARG B C 1
ATOM 3021 O O . ARG B 1 78 ? -1.506 50.27 23.904 1 96.6 78 ARG B O 1
ATOM 3028 N N . ILE B 1 79 ? -0.642 51.739 25.388 1 97.15 79 ILE B N 1
ATOM 3029 C CA . ILE B 1 79 ? 0.718 51.539 24.897 1 97.15 79 ILE B CA 1
ATOM 3030 C C . ILE B 1 79 ? 1.159 50.103 25.168 1 97.15 79 ILE B C 1
ATOM 3032 O O . ILE B 1 79 ? 1.753 49.456 24.302 1 97.15 79 ILE B O 1
ATOM 3036 N N . ILE B 1 80 ? 0.851 49.609 26.318 1 97.97 80 ILE B N 1
ATOM 3037 C CA . ILE B 1 80 ? 1.194 48.235 26.671 1 97.97 80 ILE B CA 1
ATOM 3038 C C . ILE B 1 80 ? 0.509 47.268 25.708 1 97.97 80 ILE B C 1
ATOM 3040 O O . ILE B 1 80 ? 1.138 46.337 25.2 1 97.97 80 ILE B O 1
ATOM 3044 N N . ALA B 1 81 ? -0.755 47.496 25.441 1 97.97 81 ALA B N 1
ATOM 3045 C CA . ALA B 1 81 ? -1.509 46.636 24.532 1 97.97 81 ALA B CA 1
ATOM 3046 C C . ALA B 1 81 ? -0.901 46.653 23.132 1 97.97 81 ALA B C 1
ATOM 3048 O O . ALA B 1 81 ? -0.777 45.607 22.49 1 97.97 81 ALA B O 1
ATOM 3049 N N . GLN B 1 82 ? -0.537 47.832 22.638 1 97.71 82 GLN B N 1
ATOM 3050 C CA . GLN B 1 82 ? 0.078 47.957 21.32 1 97.71 82 GLN B CA 1
ATOM 3051 C C . GLN B 1 82 ? 1.417 47.228 21.266 1 97.71 82 GLN B C 1
ATOM 3053 O O . GLN B 1 82 ? 1.721 46.549 20.283 1 97.71 82 GLN B O 1
ATOM 3058 N N . ALA B 1 83 ? 2.16 47.391 22.288 1 98.15 83 ALA B N 1
ATOM 3059 C CA . ALA B 1 83 ? 3.451 46.709 22.344 1 98.15 83 ALA B CA 1
ATOM 3060 C C . ALA B 1 83 ? 3.271 45.194 22.352 1 98.15 83 ALA B C 1
ATOM 3062 O O . ALA B 1 83 ? 4.006 44.471 21.676 1 98.15 83 ALA B O 1
ATOM 3063 N N . LYS B 1 84 ? 2.329 44.714 23.121 1 98.03 84 LYS B N 1
ATOM 3064 C CA . LYS B 1 84 ? 2.052 43.281 23.148 1 98.03 84 LYS B CA 1
ATOM 3065 C C . LYS B 1 84 ? 1.568 42.789 21.787 1 98.03 84 LYS B C 1
ATOM 3067 O O . LYS B 1 84 ? 1.894 41.675 21.372 1 98.03 84 LYS B O 1
ATOM 3072 N N . SER B 1 85 ? 0.752 43.582 21.131 1 97.86 85 SER B N 1
ATOM 3073 C CA . SER B 1 85 ? 0.305 43.237 19.785 1 97.86 85 SER B CA 1
ATOM 3074 C C . SER B 1 85 ? 1.482 43.147 18.819 1 97.86 85 SER B C 1
ATOM 3076 O O . SER B 1 85 ? 1.536 42.244 17.981 1 97.86 85 SER B O 1
ATOM 3078 N N . LEU B 1 86 ? 2.407 44.094 18.897 1 98.05 86 LEU B N 1
ATOM 3079 C CA . LEU B 1 86 ? 3.614 44.063 18.079 1 98.05 86 LEU B CA 1
ATOM 3080 C C . LEU B 1 86 ? 4.405 42.783 18.325 1 98.05 86 LEU B C 1
ATOM 3082 O O . LEU B 1 86 ? 4.819 42.111 17.377 1 98.05 86 LEU B O 1
ATOM 3086 N N . ILE B 1 87 ? 4.578 42.464 19.6 1 98.02 87 ILE B N 1
ATOM 3087 C CA . ILE B 1 87 ? 5.289 41.242 19.957 1 98.02 87 ILE B CA 1
ATOM 3088 C C . ILE B 1 87 ? 4.576 40.034 19.353 1 98.02 87 ILE B C 1
ATOM 3090 O O . ILE B 1 87 ? 5.213 39.162 18.758 1 98.02 87 ILE B O 1
ATOM 3094 N N . ALA B 1 88 ? 3.267 39.978 19.533 1 96.88 88 ALA B N 1
ATOM 3095 C CA . ALA B 1 88 ? 2.481 38.869 18.997 1 96.88 88 ALA B CA 1
ATOM 3096 C C . ALA B 1 88 ? 2.662 38.749 17.487 1 96.88 88 ALA B C 1
ATOM 3098 O O . ALA B 1 88 ? 2.863 37.65 16.965 1 96.88 88 ALA B O 1
ATOM 3099 N N . TRP B 1 89 ? 2.627 39.855 16.797 1 96.66 89 TRP B N 1
ATOM 3100 C CA . TRP B 1 89 ? 2.784 39.866 15.347 1 96.66 89 TRP B CA 1
ATOM 3101 C C . TRP B 1 89 ? 4.16 39.347 14.944 1 96.66 89 TRP B C 1
ATOM 3103 O O . TRP B 1 89 ? 4.272 38.473 14.08 1 96.66 89 TRP B O 1
ATOM 3113 N N . LEU B 1 90 ? 5.151 39.882 15.592 1 97.32 90 LEU B N 1
ATOM 3114 C CA . LEU B 1 90 ? 6.521 39.516 15.248 1 97.32 90 LEU B CA 1
ATOM 3115 C C . LEU B 1 90 ? 6.785 38.047 15.56 1 97.32 90 LEU B C 1
ATOM 3117 O O . LEU B 1 90 ? 7.417 37.344 14.768 1 97.32 90 LEU B O 1
ATOM 3121 N N . ARG B 1 91 ? 6.274 37.597 16.68 1 96.19 91 ARG B N 1
ATOM 3122 C CA . ARG B 1 91 ? 6.472 36.2 17.053 1 96.19 91 ARG B CA 1
ATOM 3123 C C . ARG B 1 91 ? 5.744 35.269 16.09 1 96.19 91 ARG B C 1
ATOM 3125 O O . ARG B 1 91 ? 6.274 34.223 15.709 1 96.19 91 ARG B O 1
ATOM 3132 N N . GLU B 1 92 ? 4.566 35.599 15.692 1 94.77 92 GLU B N 1
ATOM 3133 C CA . GLU B 1 92 ? 3.827 34.795 14.724 1 94.77 92 GLU B CA 1
ATOM 3134 C C . GLU B 1 92 ? 4.52 34.791 13.365 1 94.77 92 GLU B C 1
ATOM 3136 O O . GLU B 1 92 ? 4.516 33.778 12.662 1 94.77 92 GLU B O 1
ATOM 3141 N N . ALA B 1 93 ? 5.079 35.927 12.977 1 95.14 93 ALA B N 1
ATOM 3142 C CA . ALA B 1 93 ? 5.816 36.008 11.719 1 95.14 93 ALA B CA 1
ATOM 3143 C C . ALA B 1 93 ? 7.043 35.1 11.742 1 95.14 93 ALA B C 1
ATOM 3145 O O . ALA B 1 93 ? 7.331 34.41 10.761 1 95.14 93 ALA B O 1
ATOM 3146 N N . ILE B 1 94 ? 7.75 35.115 12.818 1 95.68 94 ILE B N 1
ATOM 3147 C CA . ILE B 1 94 ? 8.932 34.271 12.96 1 95.68 94 ILE B CA 1
ATOM 3148 C C . ILE B 1 94 ? 8.527 32.8 12.895 1 95.68 94 ILE B C 1
ATOM 3150 O O . ILE B 1 94 ? 9.169 32.004 12.206 1 95.68 94 ILE B O 1
ATOM 3154 N N . LYS B 1 95 ? 7.484 32.44 13.658 1 93.09 95 LYS B N 1
ATOM 3155 C CA . LYS B 1 95 ? 6.969 31.074 13.621 1 93.09 95 LYS B CA 1
ATOM 3156 C C . LYS B 1 95 ? 6.545 30.684 12.208 1 93.09 95 LYS B C 1
ATOM 3158 O O . LYS B 1 95 ? 6.749 29.545 11.785 1 93.09 95 LYS B O 1
ATOM 3163 N N . ALA B 1 96 ? 5.871 31.599 11.538 1 93.35 96 ALA B N 1
ATOM 3164 C CA . ALA B 1 96 ? 5.437 31.352 10.165 1 93.35 96 ALA B CA 1
ATOM 3165 C C . ALA B 1 96 ? 6.626 31.027 9.264 1 93.35 96 ALA B C 1
ATOM 3167 O O . ALA B 1 96 ? 6.549 30.124 8.427 1 93.35 96 ALA B O 1
ATOM 3168 N N . ARG B 1 97 ? 7.693 31.822 9.364 1 93.51 97 ARG B N 1
ATOM 3169 C CA . ARG B 1 97 ? 8.892 31.537 8.582 1 93.51 97 ARG B CA 1
ATOM 3170 C C . ARG B 1 97 ? 9.401 30.126 8.855 1 93.51 97 ARG B C 1
ATOM 3172 O O . ARG B 1 97 ? 9.762 29.4 7.926 1 93.51 97 ARG B O 1
ATOM 3179 N N . GLU B 1 98 ? 9.473 29.75 10.139 1 94 98 GLU B N 1
ATOM 3180 C CA . GLU B 1 98 ? 9.927 28.413 10.51 1 94 98 GLU B CA 1
ATOM 3181 C C . GLU B 1 98 ? 9.034 27.337 9.899 1 94 98 GLU B C 1
ATOM 3183 O O . GLU B 1 98 ? 9.525 26.304 9.438 1 94 98 GLU B O 1
ATOM 3188 N N . ARG B 1 99 ? 7.807 27.554 9.974 1 92.34 99 ARG B N 1
ATOM 3189 C CA . ARG B 1 99 ? 6.869 26.613 9.373 1 92.34 99 ARG B CA 1
ATOM 3190 C C . ARG B 1 99 ? 7.109 26.483 7.872 1 92.34 99 ARG B C 1
ATOM 3192 O O . ARG B 1 99 ? 7.065 25.38 7.324 1 92.34 99 ARG B O 1
ATOM 3199 N N . LEU B 1 100 ? 7.319 27.622 7.171 1 92.92 100 LEU B N 1
ATOM 3200 C CA . LEU B 1 100 ? 7.587 27.617 5.737 1 92.92 100 LEU B CA 1
ATOM 3201 C C . LEU B 1 100 ? 8.855 26.829 5.424 1 92.92 100 LEU B C 1
ATOM 3203 O O . LEU B 1 100 ? 8.891 26.06 4.46 1 92.92 100 LEU B O 1
ATOM 3207 N N . ILE B 1 101 ? 9.842 27.033 6.24 1 94.14 101 ILE B N 1
ATOM 3208 C CA . ILE B 1 101 ? 11.103 26.325 6.043 1 94.14 101 ILE B CA 1
ATOM 3209 C C . ILE B 1 101 ? 10.89 24.827 6.245 1 94.14 101 ILE B C 1
ATOM 3211 O O . ILE B 1 101 ? 11.34 24.015 5.433 1 94.14 101 ILE B O 1
ATOM 3215 N N . THR B 1 102 ? 10.195 24.497 7.298 1 93.84 102 THR B N 1
ATOM 3216 C CA . THR B 1 102 ? 9.923 23.093 7.585 1 93.84 102 THR B CA 1
ATOM 3217 C C . THR B 1 102 ? 9.123 22.454 6.453 1 93.84 102 THR B C 1
ATOM 3219 O O . THR B 1 102 ? 9.384 21.313 6.068 1 93.84 102 THR B O 1
ATOM 3222 N N . GLU B 1 103 ? 8.134 23.091 5.978 1 91.33 103 GLU B N 1
ATOM 3223 C CA . GLU B 1 103 ? 7.333 22.603 4.86 1 91.33 103 GLU B CA 1
ATOM 3224 C C . GLU B 1 103 ? 8.195 22.376 3.621 1 91.33 103 GLU B C 1
ATOM 3226 O O . GLU B 1 103 ? 8.041 21.369 2.927 1 91.33 103 GLU B O 1
ATOM 3231 N N . ALA B 1 104 ? 9.072 23.355 3.325 1 93.11 104 ALA B N 1
ATOM 3232 C CA . ALA B 1 104 ? 9.975 23.212 2.186 1 93.11 104 ALA B CA 1
ATOM 3233 C C . ALA B 1 104 ? 10.896 22.008 2.365 1 93.11 104 ALA B C 1
ATOM 3235 O O . ALA B 1 104 ? 11.124 21.248 1.421 1 93.11 104 ALA B O 1
ATOM 3236 N N . GLU B 1 105 ? 11.347 21.838 3.578 1 94.12 105 GLU B N 1
ATOM 3237 C CA . GLU B 1 105 ? 12.283 20.757 3.871 1 94.12 105 GLU B CA 1
ATOM 3238 C C . GLU B 1 105 ? 11.583 19.401 3.855 1 94.12 105 GLU B C 1
ATOM 3240 O O . GLU B 1 105 ? 12.228 18.366 3.671 1 94.12 105 GLU B O 1
ATOM 3245 N N . SER B 1 106 ? 10.331 19.376 4.094 1 93.71 106 SER B N 1
ATOM 3246 C CA . SER B 1 106 ? 9.58 18.13 4.207 1 93.71 106 SER B CA 1
ATOM 3247 C C . SER B 1 106 ? 9.013 17.701 2.858 1 93.71 106 SER B C 1
ATOM 3249 O O . SER B 1 106 ? 8.244 16.741 2.778 1 93.71 106 SER B O 1
ATOM 3251 N N . LEU B 1 107 ? 9.329 18.426 1.837 1 93.16 107 LEU B N 1
ATOM 3252 C CA . LEU B 1 107 ? 8.858 18.093 0.496 1 93.16 107 LEU B CA 1
ATOM 3253 C C . LEU B 1 107 ? 9.313 16.695 0.092 1 93.16 107 LEU B C 1
ATOM 3255 O O . LEU B 1 107 ? 10.508 16.394 0.119 1 93.16 107 LEU B O 1
ATOM 3259 N N . THR B 1 108 ? 8.33 15.862 -0.233 1 93.88 108 THR B N 1
ATOM 3260 C CA . THR B 1 108 ? 8.645 14.492 -0.622 1 93.88 108 THR B CA 1
ATOM 3261 C C . THR B 1 108 ? 8.928 14.407 -2.119 1 93.88 108 THR B C 1
ATOM 3263 O O . THR B 1 108 ? 8.561 15.307 -2.878 1 93.88 108 THR B O 1
ATOM 3266 N N . LEU B 1 109 ? 9.624 13.384 -2.47 1 94 109 LEU B N 1
ATOM 3267 C CA . LEU B 1 109 ? 9.921 13.169 -3.882 1 94 109 LEU B CA 1
ATOM 3268 C C . LEU B 1 109 ? 8.637 13.083 -4.7 1 94 109 LEU B C 1
ATOM 3270 O O . LEU B 1 109 ? 8.572 13.603 -5.817 1 94 109 LEU B O 1
ATOM 3274 N N . GLU B 1 110 ? 7.58 12.381 -4.198 1 91.58 110 GLU B N 1
ATOM 3275 C CA . GLU B 1 110 ? 6.294 12.244 -4.875 1 91.58 110 GLU B CA 1
ATOM 3276 C C . GLU B 1 110 ? 5.657 13.606 -5.133 1 91.58 110 GLU B C 1
ATOM 3278 O O . GLU B 1 110 ? 5.145 13.862 -6.225 1 91.58 110 GLU B O 1
ATOM 3283 N N . GLU B 1 111 ? 5.694 14.445 -4.142 1 92.69 111 GLU B N 1
ATOM 3284 C CA . GLU B 1 111 ? 5.139 15.788 -4.283 1 92.69 111 GLU B CA 1
ATOM 3285 C C . GLU B 1 111 ? 5.944 16.615 -5.281 1 92.69 111 GLU B C 1
ATOM 3287 O O . GLU B 1 111 ? 5.374 17.371 -6.071 1 92.69 111 GLU B O 1
ATOM 3292 N N . TYR B 1 112 ? 7.242 16.513 -5.247 1 93.81 112 TYR B N 1
ATOM 3293 C CA . TYR B 1 112 ? 8.144 17.246 -6.129 1 93.81 112 TYR B CA 1
ATOM 3294 C C . TYR B 1 112 ? 7.885 16.893 -7.589 1 93.81 112 TYR B C 1
ATOM 3296 O O . TYR B 1 112 ? 7.751 17.781 -8.434 1 93.81 112 TYR B O 1
ATOM 3304 N N . VAL B 1 113 ? 7.816 15.607 -7.848 1 93.32 113 VAL B N 1
ATOM 3305 C CA . VAL B 1 113 ? 7.643 15.175 -9.231 1 93.32 113 VAL B CA 1
ATOM 3306 C C . VAL B 1 113 ? 6.271 15.611 -9.74 1 93.32 113 VAL B C 1
ATOM 3308 O O . VAL B 1 113 ? 6.123 15.974 -10.91 1 93.32 113 VAL B O 1
ATOM 3311 N N . LYS B 1 114 ? 5.216 15.554 -8.929 1 91.5 114 LYS B N 1
ATOM 3312 C CA . LYS B 1 114 ? 3.894 16.052 -9.299 1 91.5 114 LYS B CA 1
ATOM 3313 C C . LYS B 1 114 ? 3.942 17.538 -9.641 1 91.5 114 LYS B C 1
ATOM 3315 O O . LYS B 1 114 ? 3.347 17.972 -10.63 1 91.5 114 LYS B O 1
ATOM 3320 N N . GLU B 1 115 ? 4.659 18.34 -8.855 1 91.33 115 GLU B N 1
ATOM 3321 C CA . GLU B 1 115 ? 4.815 19.775 -9.076 1 91.33 115 GLU B CA 1
ATOM 3322 C C . GLU B 1 115 ? 5.519 20.056 -10.4 1 91.33 115 GLU B C 1
ATOM 3324 O O . GLU B 1 115 ? 5.162 20.997 -11.112 1 91.33 115 GLU B O 1
ATOM 3329 N N . LYS B 1 116 ? 6.516 19.233 -10.774 1 93.92 116 LYS B N 1
ATOM 3330 C CA . LYS B 1 116 ? 7.326 19.457 -11.968 1 93.92 116 LYS B CA 1
ATOM 3331 C C . LYS B 1 116 ? 6.716 18.767 -13.184 1 93.92 116 LYS B C 1
ATOM 3333 O O . LYS B 1 116 ? 7.203 18.928 -14.305 1 93.92 116 LYS B O 1
ATOM 3338 N N . GLY B 1 117 ? 5.793 17.946 -12.977 1 92.64 117 GLY B N 1
ATOM 3339 C CA . GLY B 1 117 ? 5.177 17.212 -14.071 1 92.64 117 GLY B CA 1
ATOM 3340 C C . GLY B 1 117 ? 6.008 16.033 -14.54 1 92.64 117 GLY B C 1
ATOM 3341 O O . GLY B 1 117 ? 6.004 15.697 -15.726 1 92.64 117 GLY B O 1
ATOM 3342 N N . ILE B 1 118 ? 6.782 15.511 -13.647 1 91.05 118 ILE B N 1
ATOM 3343 C CA . ILE B 1 118 ? 7.619 14.359 -13.968 1 91.05 118 ILE B CA 1
ATOM 3344 C C . ILE B 1 118 ? 6.905 13.073 -13.56 1 91.05 118 ILE B C 1
ATOM 3346 O O . ILE B 1 118 ? 6.324 12.995 -12.474 1 91.05 118 ILE B O 1
ATOM 3350 N N . THR B 1 119 ? 6.81 12.185 -14.427 1 89.24 119 THR B N 1
ATOM 3351 C CA . THR B 1 119 ? 6.234 10.887 -14.096 1 89.24 119 THR B CA 1
ATOM 3352 C C . THR B 1 119 ? 7.276 9.985 -13.44 1 89.24 119 THR B C 1
ATOM 3354 O O . THR B 1 119 ? 8.335 9.729 -14.018 1 89.24 119 THR B O 1
ATOM 3357 N N . LEU B 1 120 ? 6.986 9.57 -12.15 1 86.12 120 LEU B N 1
ATOM 3358 C CA . LEU B 1 120 ? 7.878 8.647 -11.455 1 86.12 120 LEU B CA 1
ATOM 3359 C C . LEU B 1 120 ? 7.687 7.222 -11.962 1 86.12 120 LEU B C 1
ATOM 3361 O O . LEU B 1 120 ? 6.565 6.712 -11.986 1 86.12 120 LEU B O 1
ATOM 3365 N N . GLU B 1 121 ? 8.816 6.621 -12.374 1 86.71 121 GLU B N 1
ATOM 3366 C CA . GLU B 1 121 ? 8.751 5.225 -12.793 1 86.71 121 GLU B CA 1
ATOM 3367 C C . GLU B 1 121 ? 8.436 4.309 -11.614 1 86.71 121 GLU B C 1
ATOM 3369 O O . GLU B 1 121 ? 8.885 4.555 -10.493 1 86.71 121 GLU B O 1
ATOM 3374 N N . LYS B 1 122 ? 7.52 3.398 -11.842 1 90.05 122 LYS B N 1
ATOM 3375 C CA . LYS B 1 122 ? 7.271 2.396 -10.81 1 90.05 122 LYS B CA 1
ATOM 3376 C C . LYS B 1 122 ? 8.475 1.475 -10.636 1 90.05 122 LYS B C 1
ATOM 3378 O O . LYS B 1 122 ? 9.207 1.214 -11.593 1 90.05 122 LYS B O 1
ATOM 3383 N N . GLU B 1 123 ? 8.692 1.058 -9.328 1 92.04 123 GLU B N 1
ATOM 3384 C CA . GLU B 1 123 ? 9.754 0.091 -9.067 1 92.04 123 GLU B CA 1
ATOM 3385 C C . GLU B 1 123 ? 9.55 -1.186 -9.878 1 92.04 123 GLU B C 1
ATOM 3387 O O . GLU B 1 123 ? 8.45 -1.741 -9.905 1 92.04 123 GLU B O 1
ATOM 3392 N N . PRO B 1 124 ? 10.59 -1.562 -10.523 1 94.23 124 PRO B N 1
ATOM 3393 C CA . PRO B 1 124 ? 10.456 -2.774 -11.335 1 94.23 124 PRO B CA 1
ATOM 3394 C C . PRO B 1 124 ? 10.173 -4.018 -10.497 1 94.23 124 PRO B C 1
ATOM 3396 O O . PRO B 1 124 ? 10.619 -4.109 -9.35 1 94.23 124 PRO B O 1
ATOM 3399 N N . GLU B 1 125 ? 9.356 -4.908 -11.042 1 93.05 125 GLU B N 1
ATOM 3400 C CA . GLU B 1 125 ? 9.09 -6.201 -10.419 1 93.05 125 GLU B CA 1
ATOM 3401 C C . GLU B 1 125 ? 9.846 -7.321 -11.128 1 93.05 125 GLU B C 1
ATOM 3403 O O . GLU B 1 125 ? 9.973 -7.312 -12.354 1 93.05 125 GLU B O 1
ATOM 3408 N N . ALA B 1 126 ? 10.315 -8.226 -10.244 1 92.78 126 ALA B N 1
ATOM 3409 C CA . ALA B 1 126 ? 11.008 -9.366 -10.837 1 92.78 126 ALA B CA 1
ATOM 3410 C C . ALA B 1 126 ? 10.044 -10.239 -11.635 1 92.78 126 ALA B C 1
ATOM 3412 O O . ALA B 1 126 ? 8.912 -10.477 -11.207 1 92.78 126 ALA B O 1
ATOM 3413 N N . GLY B 1 127 ? 10.491 -10.622 -12.835 1 93.23 127 GLY B N 1
ATOM 3414 C CA . GLY B 1 127 ? 9.706 -11.571 -13.608 1 93.23 127 GLY B CA 1
ATOM 3415 C C . GLY B 1 127 ? 9.664 -12.955 -12.989 1 93.23 127 GLY B C 1
ATOM 3416 O O . GLY B 1 127 ? 10.285 -13.196 -11.952 1 93.23 127 GLY B O 1
ATOM 3417 N N . THR B 1 128 ? 8.816 -13.787 -13.556 1 92.72 128 THR B N 1
ATOM 3418 C CA . THR B 1 128 ? 8.711 -15.171 -13.106 1 92.72 128 THR B CA 1
ATOM 3419 C C . THR B 1 128 ? 9.312 -16.122 -14.138 1 92.72 128 THR B C 1
ATOM 3421 O O . THR B 1 128 ? 8.891 -16.136 -15.296 1 92.72 128 THR B O 1
ATOM 3424 N N . PRO B 1 129 ? 10.309 -16.84 -13.629 1 94.87 129 PRO B N 1
ATOM 3425 C CA . PRO B 1 129 ? 10.849 -17.835 -14.558 1 94.87 129 PRO B CA 1
ATOM 3426 C C . PRO B 1 129 ? 9.824 -18.9 -14.944 1 94.87 129 PRO B C 1
ATOM 3428 O O . PRO B 1 129 ? 8.866 -19.137 -14.204 1 94.87 129 PRO B O 1
ATOM 3431 N N . ILE B 1 130 ? 10.108 -19.521 -16.154 1 94.65 130 ILE B N 1
ATOM 3432 C CA . ILE B 1 130 ? 9.192 -20.581 -16.562 1 94.65 130 ILE B CA 1
ATOM 3433 C C . ILE B 1 130 ? 9.419 -21.82 -15.699 1 94.65 130 ILE B C 1
ATOM 3435 O O . ILE B 1 130 ? 10.539 -22.073 -15.248 1 94.65 130 ILE B O 1
ATOM 3439 N N . THR B 1 131 ? 8.401 -22.59 -15.416 1 93.26 131 THR B N 1
ATOM 3440 C CA . THR B 1 131 ? 8.476 -23.852 -14.687 1 93.26 131 THR B CA 1
ATOM 3441 C C . THR B 1 131 ? 8.534 -25.032 -15.653 1 93.26 131 THR B C 1
ATOM 3443 O O . THR B 1 131 ? 8.348 -24.863 -16.859 1 93.26 131 THR B O 1
ATOM 3446 N N . GLU B 1 132 ? 8.919 -26.182 -15.097 1 93.62 132 GLU B N 1
ATOM 3447 C CA . GLU B 1 132 ? 8.888 -27.389 -15.918 1 93.62 132 GLU B CA 1
ATOM 3448 C C . GLU B 1 132 ? 7.511 -27.597 -16.541 1 93.62 132 GLU B C 1
ATOM 3450 O O . GLU B 1 132 ? 7.403 -27.958 -17.715 1 93.62 132 GLU B O 1
ATOM 3455 N N . ASP B 1 133 ? 6.529 -27.343 -15.756 1 88.81 133 ASP B N 1
ATOM 3456 C CA . ASP B 1 133 ? 5.162 -27.47 -16.25 1 88.81 133 ASP B CA 1
ATOM 3457 C C . ASP B 1 133 ? 4.907 -26.517 -17.415 1 88.81 133 ASP B C 1
ATOM 3459 O O . ASP B 1 133 ? 4.235 -26.876 -18.384 1 88.81 133 ASP B O 1
ATOM 3463 N N . ASP B 1 134 ? 5.46 -25.314 -17.275 1 90.11 134 ASP B N 1
ATOM 3464 C CA . ASP B 1 134 ? 5.321 -24.337 -18.351 1 90.11 134 ASP B CA 1
ATOM 3465 C C . ASP B 1 134 ? 5.983 -24.836 -19.633 1 90.11 134 ASP B C 1
ATOM 3467 O O . ASP B 1 134 ? 5.464 -24.62 -20.731 1 90.11 134 ASP B O 1
ATOM 3471 N N . TYR B 1 135 ? 7.141 -25.401 -19.44 1 93.89 135 TYR B N 1
ATOM 3472 C CA . TYR B 1 135 ? 7.867 -25.924 -20.592 1 93.89 135 TYR B CA 1
ATOM 3473 C C . TYR B 1 135 ? 7.046 -26.982 -21.319 1 93.89 135 TYR B C 1
ATOM 3475 O O . TYR B 1 135 ? 6.829 -26.885 -22.529 1 93.89 135 TYR B O 1
ATOM 3483 N N . TYR B 1 136 ? 6.548 -27.999 -20.632 1 91.29 136 TYR B N 1
ATOM 3484 C CA . TYR B 1 136 ? 5.796 -29.084 -21.254 1 91.29 136 TYR B CA 1
ATOM 3485 C C . TYR B 1 136 ? 4.488 -28.572 -21.844 1 91.29 136 TYR B C 1
ATOM 3487 O O . TYR B 1 136 ? 4.02 -29.08 -22.866 1 91.29 136 TYR B O 1
ATOM 3495 N N . ALA B 1 137 ? 3.988 -27.543 -21.156 1 87.89 137 ALA B N 1
ATOM 3496 C CA . ALA B 1 137 ? 2.755 -26.939 -21.655 1 87.89 137 ALA B CA 1
ATOM 3497 C C . ALA B 1 137 ? 3.004 -26.181 -22.956 1 87.89 137 ALA B C 1
ATOM 3499 O O . ALA B 1 137 ? 2.071 -25.928 -23.722 1 87.89 137 ALA B O 1
ATOM 3500 N N . SER B 1 138 ? 4.224 -25.783 -23.205 1 90.38 138 SER B N 1
ATOM 3501 C CA . SER B 1 138 ? 4.557 -25.026 -24.408 1 90.38 138 SER B CA 1
ATOM 3502 C C . SER B 1 138 ? 4.762 -25.95 -25.603 1 90.38 138 SER B C 1
ATOM 3504 O O . SER B 1 138 ? 4.822 -25.491 -26.746 1 90.38 138 SER B O 1
ATOM 3506 N N . LEU B 1 139 ? 4.868 -27.26 -25.369 1 90.13 139 LEU B N 1
ATOM 3507 C CA . LEU B 1 139 ? 5.088 -28.225 -26.44 1 90.13 139 LEU B CA 1
ATOM 3508 C C . LEU B 1 139 ? 3.826 -28.407 -27.276 1 90.13 139 LEU B C 1
ATOM 3510 O O . LEU B 1 139 ? 2.719 -28.143 -26.802 1 90.13 139 LEU B O 1
ATOM 3514 N N . SER B 1 140 ? 4.029 -28.827 -28.557 1 89.86 140 SER B N 1
ATOM 3515 C CA . SER B 1 140 ? 2.895 -29.154 -29.415 1 89.86 140 SER B CA 1
ATOM 3516 C C . SER B 1 140 ? 2.15 -30.382 -28.902 1 89.86 140 SER B C 1
ATOM 3518 O O . SER B 1 140 ? 2.659 -31.111 -28.048 1 89.86 140 SER B O 1
ATOM 3520 N N . LEU B 1 141 ? 0.93 -30.564 -29.38 1 90.09 141 LEU B N 1
ATOM 3521 C CA . LEU B 1 141 ? 0.103 -31.704 -29 1 90.09 141 LEU B CA 1
ATOM 3522 C C . LEU B 1 141 ? 0.869 -33.012 -29.173 1 90.09 141 LEU B C 1
ATOM 3524 O O . LEU B 1 141 ? 0.928 -33.827 -28.25 1 90.09 141 LEU B O 1
ATOM 3528 N N . ASP B 1 142 ? 1.534 -33.156 -30.275 1 91.48 142 ASP B N 1
ATOM 3529 C CA . ASP B 1 142 ? 2.231 -34.399 -30.591 1 91.48 142 ASP B CA 1
ATOM 3530 C C . ASP B 1 142 ? 3.465 -34.576 -29.71 1 91.48 142 ASP B C 1
ATOM 3532 O O . ASP B 1 142 ? 3.753 -35.684 -29.252 1 91.48 142 ASP B O 1
ATOM 3536 N N . GLU B 1 143 ? 4.167 -33.448 -29.514 1 92.5 143 GLU B N 1
ATOM 3537 C CA . GLU B 1 143 ? 5.377 -33.52 -28.702 1 92.5 143 GLU B CA 1
ATOM 3538 C C . GLU B 1 143 ? 5.046 -33.835 -27.246 1 92.5 143 GLU B C 1
ATOM 3540 O O . GLU B 1 143 ? 5.746 -34.618 -26.599 1 92.5 143 GLU B O 1
ATOM 3545 N N . ARG B 1 144 ? 4.074 -33.218 -26.74 1 92.71 144 ARG B N 1
ATOM 3546 C CA . ARG B 1 144 ? 3.659 -33.477 -25.365 1 92.71 144 ARG B CA 1
ATOM 3547 C C . ARG B 1 144 ? 3.193 -34.92 -25.197 1 92.71 144 ARG B C 1
ATOM 3549 O O . ARG B 1 144 ? 3.551 -35.584 -24.221 1 92.71 144 ARG B O 1
ATOM 3556 N N . ASN B 1 145 ? 2.362 -35.321 -26.123 1 93.58 145 ASN B N 1
ATOM 3557 C CA . ASN B 1 145 ? 1.911 -36.708 -26.099 1 93.58 145 ASN B CA 1
ATOM 3558 C C . ASN B 1 145 ? 3.083 -37.68 -26.194 1 93.58 145 ASN B C 1
ATOM 3560 O O . ASN B 1 145 ? 3.097 -38.711 -25.52 1 93.58 145 ASN B O 1
ATOM 3564 N N . ARG B 1 146 ? 3.999 -37.362 -27.088 1 95.09 146 ARG B N 1
ATOM 3565 C CA . ARG B 1 146 ? 5.183 -38.201 -27.238 1 95.09 146 ARG B CA 1
ATOM 3566 C C . ARG B 1 146 ? 5.915 -38.357 -25.91 1 95.09 146 ARG B C 1
ATOM 3568 O O . ARG B 1 146 ? 6.435 -39.432 -25.603 1 95.09 146 ARG B O 1
ATOM 3575 N N . TYR B 1 147 ? 6.047 -37.297 -25.161 1 95.85 147 TYR B N 1
ATOM 3576 C CA . TYR B 1 147 ? 6.668 -37.356 -23.843 1 95.85 147 TYR B CA 1
ATOM 3577 C C . TYR B 1 147 ? 5.977 -38.387 -22.96 1 95.85 147 TYR B C 1
ATOM 3579 O O . TYR B 1 147 ? 6.635 -39.236 -22.354 1 95.85 147 TYR B O 1
ATOM 3587 N N . TYR B 1 148 ? 4.604 -38.414 -22.905 1 95.17 148 TYR B N 1
ATOM 3588 C CA . TYR B 1 148 ? 3.861 -39.369 -22.09 1 95.17 148 TYR B CA 1
ATOM 3589 C C . TYR B 1 148 ? 4.062 -40.792 -22.598 1 95.17 148 TYR B C 1
ATOM 3591 O O . TYR B 1 148 ? 4.208 -41.726 -21.806 1 95.17 148 TYR B O 1
ATOM 3599 N N . GLU B 1 149 ? 4.089 -40.925 -23.865 1 96.77 149 GLU B N 1
ATOM 3600 C CA . GLU B 1 149 ? 4.282 -42.238 -24.474 1 96.77 149 GLU B CA 1
ATOM 3601 C C . GLU B 1 149 ? 5.636 -42.829 -24.093 1 96.77 149 GLU B C 1
ATOM 3603 O O . GLU B 1 149 ? 5.726 -44.003 -23.727 1 96.77 149 GLU B O 1
ATOM 3608 N N . LEU B 1 150 ? 6.614 -41.961 -24.222 1 97.32 150 LEU B N 1
ATOM 3609 C CA . LEU B 1 150 ? 7.957 -42.424 -23.894 1 97.32 150 LEU B CA 1
ATOM 3610 C C . LEU B 1 150 ? 8.075 -42.742 -22.407 1 97.32 150 LEU B C 1
ATOM 3612 O O . LEU B 1 150 ? 8.703 -43.732 -22.027 1 97.32 150 LEU B O 1
ATOM 3616 N N . GLU B 1 151 ? 7.492 -41.892 -21.564 1 96.7 151 GLU B N 1
ATOM 3617 C CA . GLU B 1 151 ? 7.525 -42.107 -20.121 1 96.7 151 GLU B CA 1
ATOM 3618 C C . GLU B 1 151 ? 6.871 -43.434 -19.746 1 96.7 151 GLU B C 1
ATOM 3620 O O . GLU B 1 151 ? 7.433 -44.213 -18.973 1 96.7 151 GLU B O 1
ATOM 3625 N N . THR B 1 152 ? 5.743 -43.749 -20.309 1 97.43 152 THR B N 1
ATOM 3626 C CA . THR B 1 152 ? 5.01 -44.965 -19.975 1 97.43 152 THR B CA 1
ATOM 3627 C C . THR B 1 152 ? 5.7 -46.192 -20.567 1 97.43 152 THR B C 1
ATOM 3629 O O . THR B 1 152 ? 5.768 -47.242 -19.925 1 97.43 152 THR B O 1
ATOM 3632 N N . LEU B 1 153 ? 6.189 -46.047 -21.788 1 97.6 153 LEU B N 1
ATOM 3633 C CA . LEU B 1 153 ? 6.896 -47.157 -22.416 1 97.6 153 LEU B CA 1
ATOM 3634 C C . LEU B 1 153 ? 8.12 -47.555 -21.597 1 97.6 153 LEU B C 1
ATOM 3636 O O . LEU B 1 153 ? 8.311 -48.735 -21.292 1 97.6 153 LEU B O 1
ATOM 3640 N N . ALA B 1 154 ? 8.907 -46.553 -21.254 1 97.64 154 ALA B N 1
ATOM 3641 C CA . ALA B 1 154 ? 10.096 -46.815 -20.448 1 97.64 154 ALA B CA 1
ATOM 3642 C C . ALA B 1 154 ? 9.724 -47.441 -19.107 1 97.64 154 ALA B C 1
ATOM 3644 O O . ALA B 1 154 ? 10.367 -48.393 -18.659 1 97.64 154 ALA B O 1
ATOM 3645 N N . ALA B 1 155 ? 8.715 -46.951 -18.474 1 96.98 155 ALA B N 1
ATOM 3646 C CA . ALA B 1 155 ? 8.302 -47.439 -17.161 1 96.98 155 ALA B CA 1
ATOM 3647 C C . ALA B 1 155 ? 7.798 -48.877 -17.245 1 96.98 155 ALA B C 1
ATOM 3649 O O . ALA B 1 155 ? 8.152 -49.715 -16.412 1 96.98 155 ALA B O 1
ATOM 3650 N N . VAL B 1 156 ? 7.025 -49.226 -18.271 1 97.79 156 VAL B N 1
ATOM 3651 C CA . VAL B 1 156 ? 6.39 -50.533 -18.404 1 97.79 156 VAL B CA 1
ATOM 3652 C C . VAL B 1 156 ? 7.448 -51.595 -18.696 1 97.79 156 VAL B C 1
ATOM 3654 O O . VAL B 1 156 ? 7.499 -52.629 -18.027 1 97.79 156 VAL B O 1
ATOM 3657 N N . ILE B 1 157 ? 8.261 -51.404 -19.718 1 97.97 157 ILE B N 1
ATOM 3658 C CA . ILE B 1 157 ? 9.291 -52.375 -20.07 1 97.97 157 ILE B CA 1
ATOM 3659 C C . ILE B 1 157 ? 10.287 -52.512 -18.921 1 97.97 157 ILE B C 1
ATOM 3661 O O . ILE B 1 157 ? 10.676 -53.625 -18.558 1 97.97 157 ILE B O 1
ATOM 3665 N N . GLY B 1 158 ? 10.665 -51.358 -18.358 1 97 158 GLY B N 1
ATOM 3666 C CA . GLY B 1 158 ? 11.598 -51.372 -17.242 1 97 158 GLY B CA 1
ATOM 3667 C C . GLY B 1 158 ? 11.111 -52.199 -16.067 1 97 158 GLY B C 1
ATOM 3668 O O . GLY B 1 158 ? 11.888 -52.933 -15.453 1 97 158 GLY B O 1
ATOM 3669 N N . GLU B 1 159 ? 9.869 -52.103 -15.758 1 96.06 159 GLU B N 1
ATOM 3670 C CA . GLU B 1 159 ? 9.275 -52.838 -14.645 1 96.06 159 GLU B CA 1
ATOM 3671 C C . GLU B 1 159 ? 9.398 -54.345 -14.85 1 96.06 159 GLU B C 1
ATOM 3673 O O . GLU B 1 159 ? 9.489 -55.103 -13.883 1 96.06 159 GLU B O 1
ATOM 3678 N N . GLU B 1 160 ? 9.416 -54.877 -16.097 1 96.96 160 GLU B N 1
ATOM 3679 C CA . GLU B 1 160 ? 9.421 -56.303 -16.41 1 96.96 160 GLU B CA 1
ATOM 3680 C C . GLU B 1 160 ? 10.845 -56.845 -16.495 1 96.96 160 GLU B C 1
ATOM 3682 O O . GLU B 1 160 ? 11.099 -57.997 -16.134 1 96.96 160 GLU B O 1
ATOM 3687 N N . ILE B 1 161 ? 11.79 -56.054 -16.934 1 96.63 161 ILE B N 1
ATOM 3688 C CA . ILE B 1 161 ? 13.109 -56.596 -17.244 1 96.63 161 ILE B CA 1
ATOM 3689 C C . ILE B 1 161 ? 14.065 -56.322 -16.086 1 96.63 161 ILE B C 1
ATOM 3691 O O . ILE B 1 161 ? 15.145 -56.913 -16.012 1 96.63 161 ILE B O 1
ATOM 3695 N N . HIS B 1 162 ? 13.779 -55.319 -15.248 1 95.91 162 HIS B N 1
ATOM 3696 C CA . HIS B 1 162 ? 14.623 -55.049 -14.09 1 95.91 162 HIS B CA 1
ATOM 3697 C C . HIS B 1 162 ? 14.456 -56.126 -13.023 1 95.91 162 HIS B C 1
ATOM 3699 O O . HIS B 1 162 ? 13.465 -56.86 -13.026 1 95.91 162 HIS B O 1
ATOM 3705 N N . PRO B 1 163 ? 15.45 -56.229 -12.2 1 93.44 163 PRO B N 1
ATOM 3706 C CA . PRO B 1 163 ? 15.318 -57.191 -11.104 1 93.44 163 PRO B CA 1
ATOM 3707 C C . PRO B 1 163 ? 14.029 -57.004 -10.306 1 93.44 163 PRO B C 1
ATOM 3709 O O . PRO B 1 163 ? 13.697 -55.881 -9.917 1 93.44 163 PRO B O 1
ATOM 3712 N N . GLY B 1 164 ? 13.354 -58.124 -10.131 1 92.07 164 GLY B N 1
ATOM 3713 C CA . GLY B 1 164 ? 12.08 -58.066 -9.432 1 92.07 164 GLY B CA 1
ATOM 3714 C C . GLY B 1 164 ? 10.888 -58.015 -10.369 1 92.07 164 GLY B C 1
ATOM 3715 O O . GLY B 1 164 ? 9.742 -58.132 -9.93 1 92.07 164 GLY B O 1
ATOM 3716 N N . GLY B 1 165 ? 11.158 -57.804 -11.685 1 94.63 165 GLY B N 1
ATOM 3717 C CA . GLY B 1 165 ? 10.099 -57.841 -12.681 1 94.63 165 GLY B CA 1
ATOM 3718 C C . GLY B 1 165 ? 9.656 -59.249 -13.029 1 94.63 165 GLY B C 1
ATOM 3719 O O . GLY B 1 165 ? 10.418 -60.204 -12.864 1 94.63 165 GLY B O 1
ATOM 3720 N N . HIS B 1 166 ? 8.554 -59.371 -13.491 1 95.38 166 HIS B N 1
ATOM 3721 C CA . HIS B 1 166 ? 7.976 -60.691 -13.719 1 95.38 166 HIS B CA 1
ATOM 3722 C C . HIS B 1 166 ? 8.753 -61.456 -14.784 1 95.38 166 HIS B C 1
ATOM 3724 O O . HIS B 1 166 ? 9.052 -62.64 -14.611 1 95.38 166 HIS B O 1
ATOM 3730 N N . PHE B 1 167 ? 9.074 -60.749 -15.867 1 96.64 167 PHE B N 1
ATOM 3731 C CA . PHE B 1 167 ? 9.79 -61.421 -16.945 1 96.64 167 PHE B CA 1
ATOM 3732 C C . PHE B 1 167 ? 11.204 -61.787 -16.509 1 96.64 167 PHE B C 1
ATOM 3734 O O . PHE B 1 167 ? 11.676 -62.893 -16.78 1 96.64 167 PHE B O 1
ATOM 3741 N N . ALA B 1 168 ? 11.817 -60.883 -15.876 1 95.3 168 ALA B N 1
ATOM 3742 C CA . ALA B 1 168 ? 13.164 -61.125 -15.367 1 95.3 168 ALA B CA 1
ATOM 3743 C C . ALA B 1 168 ? 13.177 -62.295 -14.386 1 95.3 168 ALA B C 1
ATOM 3745 O O . ALA B 1 168 ? 14.059 -63.154 -14.447 1 95.3 168 ALA B O 1
ATOM 3746 N N . GLU B 1 169 ? 12.22 -62.412 -13.535 1 95.29 169 GLU B N 1
ATOM 3747 C CA . GLU B 1 169 ? 12.142 -63.483 -12.546 1 95.29 169 GLU B CA 1
ATOM 3748 C C . GLU B 1 169 ? 11.854 -64.827 -13.209 1 95.29 169 GLU B C 1
ATOM 3750 O O . GLU B 1 169 ? 12.418 -65.851 -12.819 1 95.29 169 GLU B O 1
ATOM 3755 N N . ALA B 1 170 ? 10.952 -64.808 -14.139 1 96.06 170 ALA B N 1
ATOM 3756 C CA . ALA B 1 170 ? 10.659 -66.031 -14.882 1 96.06 170 ALA B CA 1
ATOM 3757 C C . ALA B 1 170 ? 11.9 -66.542 -15.608 1 96.06 170 ALA B C 1
ATOM 3759 O O . ALA B 1 170 ? 12.159 -67.748 -15.634 1 96.06 170 ALA B O 1
ATOM 3760 N N . ARG B 1 171 ? 12.61 -65.599 -16.185 1 94.99 171 ARG B N 1
ATOM 3761 C CA . ARG B 1 171 ? 13.855 -65.927 -16.873 1 94.99 171 ARG B CA 1
ATOM 3762 C C . ARG B 1 171 ? 14.869 -66.533 -15.909 1 94.99 171 ARG B C 1
ATOM 3764 O O . ARG B 1 171 ? 15.472 -67.567 -16.204 1 94.99 171 ARG B O 1
ATOM 3771 N N . ALA B 1 172 ? 15.036 -65.97 -14.775 1 94.1 172 ALA B N 1
ATOM 3772 C CA . ALA B 1 172 ? 15.962 -66.47 -13.763 1 94.1 172 ALA B CA 1
ATOM 3773 C C . ALA B 1 172 ? 15.546 -67.855 -13.274 1 94.1 172 ALA B C 1
ATOM 3775 O O . ALA B 1 172 ? 16.39 -68.736 -13.096 1 94.1 172 ALA B O 1
ATOM 3776 N N . SER B 1 173 ? 14.274 -68.042 -13.094 1 94.36 173 SER B N 1
ATOM 3777 C CA . SER B 1 173 ? 13.746 -69.318 -12.622 1 94.36 173 SER B CA 1
ATOM 3778 C C . SER B 1 173 ? 13.976 -70.424 -13.645 1 94.36 173 SER B C 1
ATOM 3780 O O . SER B 1 173 ? 14.256 -71.568 -13.279 1 94.36 173 SER B O 1
ATOM 3782 N N . LEU B 1 174 ? 13.824 -70.056 -14.893 1 95.1 174 LEU B N 1
ATOM 3783 C CA . LEU B 1 174 ? 14.071 -71.027 -15.953 1 95.1 174 LEU B CA 1
ATOM 3784 C C . LEU B 1 174 ? 15.501 -71.552 -15.888 1 95.1 174 LEU B C 1
ATOM 3786 O O . LEU B 1 174 ? 15.727 -72.762 -15.951 1 95.1 174 LEU B O 1
ATOM 3790 N N . THR B 1 175 ? 16.443 -70.64 -15.697 1 91.3 175 THR B N 1
ATOM 3791 C CA . THR B 1 175 ? 17.852 -71.006 -15.594 1 91.3 175 THR B CA 1
ATOM 3792 C C . THR B 1 175 ? 18.091 -71.896 -14.378 1 91.3 175 THR B C 1
ATOM 3794 O O . THR B 1 175 ? 18.823 -72.885 -14.46 1 91.3 175 THR B O 1
ATOM 3797 N N . GLU B 1 176 ? 17.427 -71.552 -13.331 1 92.54 176 GLU B N 1
ATOM 3798 C CA . GLU B 1 176 ? 17.557 -72.325 -12.1 1 92.54 176 GLU B CA 1
ATOM 3799 C C . GLU B 1 176 ? 17.011 -73.74 -12.277 1 92.54 176 GLU B C 1
ATOM 3801 O O . GLU B 1 176 ? 17.638 -74.71 -11.847 1 92.54 176 GLU B O 1
ATOM 3806 N N . ARG B 1 177 ? 15.916 -73.941 -12.932 1 92.03 177 ARG B N 1
ATOM 3807 C CA . ARG B 1 177 ? 15.241 -75.227 -13.083 1 92.03 177 ARG B CA 1
ATOM 3808 C C . ARG B 1 177 ? 15.983 -76.123 -14.068 1 92.03 177 ARG B C 1
ATOM 3810 O O . ARG B 1 177 ? 15.922 -77.35 -13.967 1 92.03 177 ARG B O 1
ATOM 3817 N N . PHE B 1 178 ? 16.638 -75.493 -15.022 1 89.78 178 PHE B N 1
ATOM 3818 C CA . PHE B 1 178 ? 17.513 -76.273 -15.889 1 89.78 178 PHE B CA 1
ATOM 3819 C C . PHE B 1 178 ? 18.603 -76.964 -15.079 1 89.78 178 PHE B C 1
ATOM 3821 O O . PHE B 1 178 ? 18.94 -78.12 -15.341 1 89.78 178 PHE B O 1
ATOM 3828 N N . SER B 1 179 ? 18.984 -76.233 -14.117 1 90.85 179 SER B N 1
ATOM 3829 C CA . SER B 1 179 ? 20.077 -76.757 -13.304 1 90.85 179 SER B CA 1
ATOM 3830 C C . SER B 1 179 ? 19.558 -77.693 -12.217 1 90.85 179 SER B C 1
ATOM 3832 O O . SER B 1 179 ? 20.265 -78.606 -11.787 1 90.85 179 SER B O 1
ATOM 3834 N N . LYS B 1 180 ? 18.364 -77.43 -11.796 1 92.69 180 LYS B N 1
ATOM 3835 C CA . LYS B 1 180 ? 17.723 -78.231 -10.757 1 92.69 180 LYS B CA 1
ATOM 3836 C C . LYS B 1 180 ? 16.357 -78.734 -11.215 1 92.69 180 LYS B C 1
ATOM 3838 O O . LYS B 1 180 ? 15.323 -78.244 -10.757 1 92.69 180 LYS B O 1
ATOM 3843 N N . PRO B 1 181 ? 16.346 -79.767 -11.945 1 93 181 PRO B N 1
ATOM 3844 C CA . PRO B 1 181 ? 15.099 -80.203 -12.577 1 93 181 PRO B CA 1
ATOM 3845 C C . PRO B 1 181 ? 14.152 -80.894 -11.599 1 93 181 PRO B C 1
ATOM 3847 O O . PRO B 1 181 ? 12.978 -81.106 -11.916 1 93 181 PRO B O 1
ATOM 3850 N N . HIS B 1 182 ? 14.697 -81.308 -10.399 1 92.79 182 HIS B N 1
ATOM 3851 C CA . HIS B 1 182 ? 13.858 -82.015 -9.438 1 92.79 182 HIS B CA 1
ATOM 3852 C C . HIS B 1 182 ? 13.95 -81.379 -8.054 1 92.79 182 HIS B C 1
ATOM 3854 O O . HIS B 1 182 ? 14.99 -80.828 -7.687 1 92.79 182 HIS B O 1
ATOM 3860 N N . ASP B 1 183 ? 12.827 -81.33 -7.416 1 91.7 183 ASP B N 1
ATOM 3861 C CA . ASP B 1 183 ? 12.772 -80.979 -6 1 91.7 183 ASP B CA 1
ATOM 3862 C C . ASP B 1 183 ? 12.008 -82.032 -5.202 1 91.7 183 ASP B C 1
ATOM 3864 O O . ASP B 1 183 ? 11.097 -82.676 -5.726 1 91.7 183 ASP B O 1
ATOM 3868 N N . VAL B 1 184 ? 12.427 -82.38 -4.012 1 90.81 184 VAL B N 1
ATOM 3869 C CA . VAL B 1 184 ? 11.816 -83.42 -3.191 1 90.81 184 VAL B CA 1
ATOM 3870 C C . VAL B 1 184 ? 11.292 -82.813 -1.892 1 90.81 184 VAL B C 1
ATOM 3872 O O . VAL B 1 184 ? 11.95 -81.964 -1.287 1 90.81 184 VAL B O 1
ATOM 3875 N N . LYS B 1 185 ? 10.102 -83.201 -1.61 1 91.11 185 LYS B N 1
ATOM 3876 C CA . LYS B 1 185 ? 9.509 -82.782 -0.344 1 91.11 185 LYS B CA 1
ATOM 3877 C C . LYS B 1 185 ? 8.837 -83.956 0.364 1 91.11 185 LYS B C 1
ATOM 3879 O O . LYS B 1 185 ? 8.082 -84.709 -0.254 1 91.11 185 LYS B O 1
ATOM 3884 N N . GLY B 1 186 ? 9.025 -84.053 1.591 1 85.93 186 GLY B N 1
ATOM 3885 C CA . GLY B 1 186 ? 8.435 -85.125 2.378 1 85.93 186 GLY B CA 1
ATOM 3886 C C . GLY B 1 186 ? 9.453 -86.135 2.87 1 85.93 186 GLY B C 1
ATOM 3887 O O . GLY B 1 186 ? 10.661 -85.914 2.755 1 85.93 186 GLY B O 1
ATOM 3888 N N . ASP B 1 187 ? 8.865 -87.057 3.688 1 84.05 187 ASP B N 1
ATOM 3889 C CA . ASP B 1 187 ? 9.722 -88.093 4.257 1 84.05 187 ASP B CA 1
ATOM 3890 C C . ASP B 1 187 ? 9.213 -89.487 3.894 1 84.05 187 ASP B C 1
ATOM 3892 O O . ASP B 1 187 ? 8.004 -89.72 3.85 1 84.05 187 ASP B O 1
ATOM 3896 N N . GLY B 1 188 ? 10.194 -90.333 3.711 1 80.9 188 GLY B N 1
ATOM 3897 C CA . GLY B 1 188 ? 9.872 -91.732 3.476 1 80.9 188 GLY B CA 1
ATOM 3898 C C . GLY B 1 188 ? 9.048 -91.951 2.222 1 80.9 188 GLY B C 1
ATOM 3899 O O . GLY B 1 188 ? 9.348 -91.387 1.168 1 80.9 188 GLY B O 1
ATOM 3900 N N . ARG B 1 189 ? 7.976 -92.86 2.328 1 84.22 189 ARG B N 1
ATOM 3901 C CA . ARG B 1 189 ? 7.148 -93.268 1.198 1 84.22 189 ARG B CA 1
ATOM 3902 C C . ARG B 1 189 ? 6.204 -92.146 0.777 1 84.22 189 ARG B C 1
ATOM 3904 O O . ARG B 1 189 ? 5.67 -92.161 -0.333 1 84.22 189 ARG B O 1
ATOM 3911 N N . ASP B 1 190 ? 6.076 -91.164 1.564 1 84.36 190 ASP B N 1
ATOM 3912 C CA . ASP B 1 190 ? 5.167 -90.052 1.303 1 84.36 190 ASP B CA 1
ATOM 3913 C C . ASP B 1 190 ? 5.907 -88.874 0.674 1 84.36 190 ASP B C 1
ATOM 3915 O O . ASP B 1 190 ? 5.35 -87.782 0.543 1 84.36 190 ASP B O 1
ATOM 3919 N N . THR B 1 191 ? 7.14 -89.277 0.168 1 88.91 191 THR B N 1
ATOM 3920 C CA . THR B 1 191 ? 7.949 -88.219 -0.428 1 88.91 191 THR B CA 1
ATOM 3921 C C . THR B 1 191 ? 7.432 -87.861 -1.818 1 88.91 191 THR B C 1
ATOM 3923 O O . THR B 1 191 ? 7.24 -88.74 -2.661 1 88.91 191 THR B O 1
ATOM 3926 N N . LEU B 1 192 ? 7.181 -86.441 -2.027 1 91.82 192 LEU B N 1
ATOM 3927 C CA . LEU B 1 192 ? 6.764 -85.921 -3.324 1 91.82 192 LEU B CA 1
ATOM 3928 C C . LEU B 1 192 ? 7.97 -85.468 -4.141 1 91.82 192 LEU B C 1
ATOM 3930 O O . LEU B 1 192 ? 8.882 -84.831 -3.609 1 91.82 192 LEU B O 1
ATOM 3934 N N . ILE B 1 193 ? 7.993 -85.848 -5.408 1 92.04 193 ILE B N 1
ATOM 3935 C CA . ILE B 1 193 ? 9.02 -85.4 -6.342 1 92.04 193 ILE B CA 1
ATOM 3936 C C . ILE B 1 193 ? 8.42 -84.404 -7.331 1 92.04 193 ILE B C 1
ATOM 3938 O O . ILE B 1 193 ? 7.486 -84.735 -8.066 1 92.04 193 ILE B O 1
ATOM 3942 N N . TYR B 1 194 ? 9.005 -83.219 -7.22 1 93.33 194 TYR B N 1
ATOM 3943 C CA . TYR B 1 194 ? 8.643 -82.197 -8.195 1 93.33 194 TYR B CA 1
ATOM 3944 C C . TYR B 1 194 ? 9.623 -82.186 -9.362 1 93.33 194 TYR B C 1
ATOM 3946 O O . TYR B 1 194 ? 10.835 -82.087 -9.162 1 93.33 194 TYR B O 1
ATOM 3954 N N . THR B 1 195 ? 9.09 -82.344 -10.577 1 94.12 195 THR B N 1
ATOM 3955 C CA . THR B 1 195 ? 9.906 -82.308 -11.785 1 94.12 195 THR B CA 1
ATOM 3956 C C . THR B 1 195 ? 9.589 -81.067 -12.615 1 94.12 195 THR B C 1
ATOM 3958 O O . THR B 1 195 ? 8.426 -80.8 -12.924 1 94.12 195 THR B O 1
ATOM 3961 N N . PHE B 1 196 ? 10.601 -80.31 -12.925 1 93.8 196 PHE B N 1
ATOM 3962 C CA . PHE B 1 196 ? 10.48 -79.092 -13.718 1 93.8 196 PHE B CA 1
ATOM 3963 C C . PHE B 1 196 ? 10.962 -79.325 -15.144 1 93.8 196 PHE B C 1
ATOM 3965 O O . PHE B 1 196 ? 12.126 -79.666 -15.364 1 93.8 196 PHE B O 1
ATOM 3972 N N . ILE B 1 197 ? 10.064 -79.109 -16.081 1 93.95 197 ILE B N 1
ATOM 3973 C CA . ILE B 1 197 ? 10.39 -79.343 -17.484 1 93.95 197 ILE B CA 1
ATOM 3974 C C . ILE B 1 197 ? 10.275 -78.036 -18.265 1 93.95 197 ILE B C 1
ATOM 3976 O O . ILE B 1 197 ? 9.173 -77.518 -18.462 1 93.95 197 ILE B O 1
ATOM 3980 N N . PRO B 1 198 ? 11.424 -77.532 -18.738 1 93.42 198 PRO B N 1
ATOM 3981 C CA . PRO B 1 198 ? 11.344 -76.309 -19.54 1 93.42 198 PRO B CA 1
ATOM 3982 C C . PRO B 1 198 ? 10.317 -76.409 -20.666 1 93.42 198 PRO B C 1
ATOM 3984 O 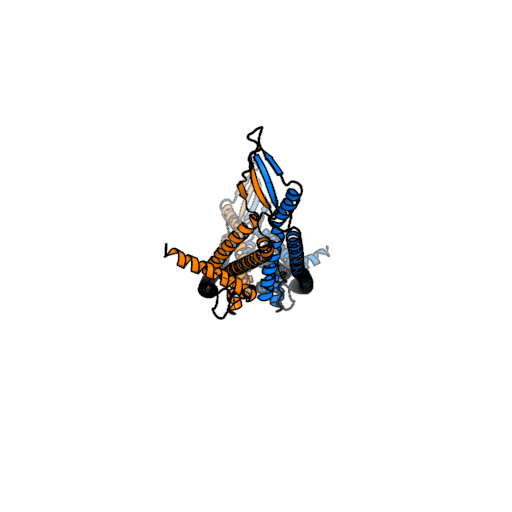O . PRO B 1 198 ? 10.296 -77.399 -21.402 1 93.42 198 PRO B O 1
ATOM 3987 N N . SER B 1 199 ? 9.462 -75.451 -20.651 1 94.93 199 SER B N 1
ATOM 3988 C CA . SER B 1 199 ? 8.39 -75.479 -21.641 1 94.93 199 SER B CA 1
ATOM 3989 C C . SER B 1 199 ? 8.662 -74.499 -22.777 1 94.93 199 SER B C 1
ATOM 3991 O O . SER B 1 199 ? 7.866 -74.387 -23.712 1 94.93 199 SER B O 1
ATOM 3993 N N . VAL B 1 200 ? 9.791 -73.738 -22.687 1 95.86 200 VAL B N 1
ATOM 3994 C CA . VAL B 1 200 ? 10.151 -72.741 -23.69 1 95.86 200 VAL B CA 1
ATOM 3995 C C . VAL B 1 200 ? 11.622 -72.898 -24.07 1 95.86 200 VAL B C 1
ATOM 3997 O O . VAL B 1 200 ? 12.411 -73.458 -23.305 1 95.86 200 VAL B O 1
ATOM 4000 N N . SER B 1 201 ? 11.911 -72.456 -25.285 1 94.74 201 SER B N 1
ATOM 4001 C CA . SER B 1 201 ? 13.303 -72.427 -25.723 1 94.74 201 SER B CA 1
ATOM 4002 C C . SER B 1 201 ? 14.084 -71.329 -25.01 1 94.74 201 SER B C 1
ATOM 4004 O O . SER B 1 201 ? 13.655 -70.174 -24.98 1 94.74 201 SER B O 1
ATOM 4006 N N . GLU B 1 202 ? 15.235 -71.694 -24.556 1 92.83 202 GLU B N 1
ATOM 4007 C CA . GLU B 1 202 ? 16.095 -70.717 -23.895 1 92.83 202 GLU B CA 1
ATOM 4008 C C . GLU B 1 202 ? 16.483 -69.589 -24.848 1 92.83 202 GLU B C 1
ATOM 4010 O O . GLU B 1 202 ? 16.535 -68.424 -24.449 1 92.83 202 GLU B O 1
ATOM 4015 N N . THR B 1 203 ? 16.703 -69.983 -26.03 1 95.14 203 THR B N 1
ATOM 4016 C CA . THR B 1 203 ? 17.112 -69.004 -27.031 1 95.14 203 THR B CA 1
ATOM 4017 C C . THR B 1 203 ? 16.015 -67.967 -27.254 1 95.14 203 THR B C 1
ATOM 4019 O O . THR B 1 203 ? 16.295 -66.77 -27.343 1 95.14 203 THR B O 1
ATOM 4022 N N . ILE B 1 204 ? 14.783 -68.387 -27.205 1 96.16 204 ILE B N 1
ATOM 4023 C CA . ILE B 1 204 ? 13.655 -67.49 -27.435 1 96.16 204 ILE B CA 1
ATOM 4024 C C . ILE B 1 204 ? 13.489 -66.553 -26.24 1 96.16 204 ILE B C 1
ATOM 4026 O O . ILE B 1 204 ? 13.234 -65.359 -26.411 1 96.16 204 ILE B O 1
ATOM 4030 N N . VAL B 1 205 ? 13.729 -67.066 -25.056 1 96.55 205 VAL B N 1
ATOM 4031 C CA . VAL B 1 205 ? 13.618 -66.265 -23.841 1 96.55 205 VAL B CA 1
ATOM 4032 C C . VAL B 1 205 ? 14.717 -65.206 -23.819 1 96.55 205 VAL B C 1
ATOM 4034 O O . VAL B 1 205 ? 14.448 -64.028 -23.572 1 96.55 205 VAL B O 1
ATOM 4037 N N . GLU B 1 206 ? 15.933 -65.601 -24.122 1 96.46 206 GLU B N 1
ATOM 4038 C CA . GLU B 1 206 ? 17.063 -64.677 -24.121 1 96.46 206 GLU B CA 1
ATOM 4039 C C . GLU B 1 206 ? 16.903 -63.608 -25.198 1 96.46 206 GLU B C 1
ATOM 4041 O O . GLU B 1 206 ? 17.139 -62.425 -24.945 1 96.46 206 GLU B O 1
ATOM 4046 N N . ASP B 1 207 ? 16.479 -64.049 -26.355 1 96.56 207 ASP B N 1
ATOM 4047 C CA . ASP B 1 207 ? 16.283 -63.099 -27.446 1 96.56 207 ASP B CA 1
ATOM 4048 C C . ASP B 1 207 ? 15.199 -62.081 -27.1 1 96.56 207 ASP B C 1
ATOM 4050 O O . ASP B 1 207 ? 15.343 -60.891 -27.387 1 96.56 207 ASP B O 1
ATOM 4054 N N . THR B 1 208 ? 14.153 -62.559 -26.493 1 97.1 208 THR B N 1
ATOM 4055 C CA . THR B 1 208 ? 13.071 -61.664 -26.097 1 97.1 208 THR B CA 1
ATOM 4056 C C . THR B 1 208 ? 13.541 -60.691 -25.02 1 97.1 208 THR B C 1
ATOM 4058 O O . THR B 1 208 ? 13.268 -59.491 -25.098 1 97.1 208 THR B O 1
ATOM 4061 N N . TYR B 1 209 ? 14.318 -61.146 -24.067 1 96.87 209 TYR B N 1
ATOM 4062 C CA . TYR B 1 209 ? 14.845 -60.307 -22.997 1 96.87 209 TYR B CA 1
ATOM 4063 C C . TYR B 1 209 ? 15.733 -59.203 -23.557 1 96.87 209 TYR B C 1
ATOM 4065 O O . TYR B 1 209 ? 15.57 -58.031 -23.21 1 96.87 209 TYR B O 1
ATOM 4073 N N . PHE B 1 210 ? 16.584 -59.514 -24.435 1 97.04 210 PHE B N 1
ATOM 4074 C CA . PHE B 1 210 ? 17.526 -58.535 -24.964 1 97.04 210 PHE B CA 1
ATOM 4075 C C . PHE B 1 210 ? 16.826 -57.567 -25.911 1 97.04 210 PHE B C 1
ATOM 4077 O O . PHE B 1 210 ? 17.189 -56.391 -25.986 1 97.04 210 PHE B O 1
ATOM 4084 N N . SER B 1 211 ? 15.814 -58.07 -26.61 1 97.29 211 SER B N 1
ATOM 4085 C CA . SER B 1 211 ? 14.994 -57.175 -27.421 1 97.29 211 SER B CA 1
ATOM 4086 C C . SER B 1 211 ? 14.284 -56.139 -26.557 1 97.29 211 SER B C 1
ATOM 4088 O O . SER B 1 211 ? 14.267 -54.952 -26.889 1 97.29 211 SER B O 1
ATOM 4090 N N . LEU B 1 212 ? 13.774 -56.57 -25.432 1 97.83 212 LEU B N 1
ATOM 4091 C CA . LEU B 1 212 ? 13.113 -55.67 -24.493 1 97.83 212 LEU B CA 1
ATOM 4092 C C . LEU B 1 212 ? 14.109 -54.682 -23.895 1 97.83 212 LEU B C 1
ATOM 4094 O O . LEU B 1 212 ? 13.798 -53.499 -23.738 1 97.83 212 LEU B O 1
ATOM 4098 N N . GLN B 1 213 ? 15.286 -55.134 -23.595 1 97.46 213 GLN B N 1
ATOM 4099 C CA . GLN B 1 213 ? 16.335 -54.267 -23.069 1 97.46 213 GLN B CA 1
ATOM 4100 C C . GLN B 1 213 ? 16.692 -53.168 -24.065 1 97.46 213 GLN B C 1
ATOM 4102 O O . GLN B 1 213 ? 16.87 -52.009 -23.682 1 97.46 213 GLN B O 1
ATOM 4107 N N . LYS B 1 214 ? 16.79 -53.562 -25.265 1 97.21 214 LYS B N 1
ATOM 4108 C CA . LYS B 1 214 ? 17.098 -52.588 -26.309 1 97.21 214 LYS B CA 1
ATOM 4109 C C . LYS B 1 214 ? 15.997 -51.538 -26.423 1 97.21 214 LYS B C 1
ATOM 4111 O O . LYS B 1 214 ? 16.278 -50.34 -26.492 1 97.21 214 LYS B O 1
ATOM 4116 N N . GLN B 1 215 ? 14.771 -51.922 -26.427 1 97.08 215 GLN B N 1
ATOM 4117 C CA . GLN B 1 215 ? 13.635 -51.009 -26.497 1 97.08 215 GLN B CA 1
ATOM 4118 C C . GLN B 1 215 ? 13.611 -50.068 -25.296 1 97.08 215 GLN B C 1
ATOM 4120 O O . GLN B 1 215 ? 13.332 -48.876 -25.44 1 97.08 215 GLN B O 1
ATOM 4125 N N . TYR B 1 216 ? 13.906 -50.531 -24.126 1 97.84 216 TYR B N 1
ATOM 4126 C CA . TYR B 1 216 ? 13.959 -49.739 -22.902 1 97.84 216 TYR B CA 1
ATOM 4127 C C . TYR B 1 216 ? 15.027 -48.656 -22.999 1 97.84 216 TYR B C 1
ATOM 4129 O O . TYR B 1 216 ? 14.76 -47.486 -22.716 1 97.84 216 TYR B O 1
ATOM 4137 N N . ARG B 1 217 ? 16.217 -49.041 -23.426 1 97.83 217 ARG B N 1
ATOM 4138 C CA . ARG B 1 217 ? 17.332 -48.105 -23.527 1 97.83 217 ARG B CA 1
ATOM 4139 C C . ARG B 1 217 ? 17.03 -47 -24.534 1 97.83 217 ARG B C 1
ATOM 4141 O O . ARG B 1 217 ? 17.361 -45.835 -24.303 1 97.83 217 ARG B O 1
ATOM 4148 N N . GLU B 1 218 ? 16.425 -47.349 -25.602 1 97.53 218 GLU B N 1
ATOM 4149 C CA . GLU B 1 218 ? 16.058 -46.365 -26.617 1 97.53 218 GLU B CA 1
ATOM 4150 C C . GLU B 1 218 ? 15.01 -45.39 -26.088 1 97.53 218 GLU B C 1
ATOM 4152 O O . GLU B 1 218 ? 15.142 -44.177 -26.259 1 97.53 218 GLU B O 1
ATOM 4157 N N . ALA B 1 219 ? 14.018 -45.87 -25.42 1 97.42 219 ALA B N 1
ATOM 4158 C CA . ALA B 1 219 ? 12.974 -45.03 -24.839 1 97.42 219 ALA B CA 1
ATOM 4159 C C . ALA B 1 219 ? 13.547 -44.107 -23.767 1 97.42 219 ALA B C 1
ATOM 4161 O O . ALA B 1 219 ? 13.229 -42.916 -23.729 1 97.42 219 ALA B O 1
ATOM 4162 N N . GLN B 1 220 ? 14.443 -44.561 -22.938 1 97.6 220 GLN B N 1
ATOM 4163 C CA . GLN B 1 220 ? 15.062 -43.785 -21.868 1 97.6 220 GLN B CA 1
ATOM 4164 C C . GLN B 1 220 ? 15.951 -42.681 -22.432 1 97.6 220 GLN B C 1
ATOM 4166 O O . GLN B 1 220 ? 15.971 -41.565 -21.909 1 97.6 220 GLN B O 1
ATOM 4171 N N . ALA B 1 221 ? 16.657 -43.059 -23.45 1 97.64 221 ALA B N 1
ATOM 4172 C CA . ALA B 1 221 ? 17.533 -42.069 -24.071 1 97.64 221 ALA B CA 1
ATOM 4173 C C . ALA B 1 221 ? 16.731 -40.894 -24.621 1 97.64 221 ALA B C 1
ATOM 4175 O O . ALA B 1 221 ? 17.085 -39.734 -24.399 1 97.64 221 ALA B O 1
ATOM 4176 N N . ARG B 1 222 ? 15.664 -41.127 -25.312 1 97.68 222 ARG B N 1
ATOM 4177 C CA . ARG B 1 222 ? 14.803 -40.088 -25.866 1 97.68 222 ARG B CA 1
ATOM 4178 C C . ARG B 1 222 ? 14.132 -39.283 -24.757 1 97.68 222 ARG B C 1
ATOM 4180 O O . ARG B 1 222 ? 14.055 -38.055 -24.834 1 97.68 222 ARG B O 1
ATOM 4187 N N . LEU B 1 223 ? 13.693 -39.938 -23.759 1 97.51 223 LEU B N 1
ATOM 4188 C CA . LEU B 1 223 ? 13.07 -39.281 -22.615 1 97.51 223 LEU B CA 1
ATOM 4189 C C . LEU B 1 223 ? 14.059 -38.354 -21.916 1 97.51 223 LEU B C 1
ATOM 4191 O O . LEU B 1 223 ? 13.726 -37.21 -21.597 1 97.51 223 LEU B O 1
ATOM 4195 N N . ASN B 1 224 ? 15.24 -38.774 -21.641 1 96.95 224 ASN B N 1
ATOM 4196 C CA . ASN B 1 224 ? 16.279 -37.982 -20.991 1 96.95 224 ASN B CA 1
ATOM 4197 C C . ASN B 1 224 ? 16.637 -36.746 -21.811 1 96.95 224 ASN B C 1
ATOM 4199 O O . ASN B 1 224 ? 16.938 -35.69 -21.251 1 96.95 224 ASN B O 1
ATOM 4203 N N . SER B 1 225 ? 16.608 -36.939 -23.111 1 97.45 225 SER B N 1
ATOM 4204 C CA . SER B 1 225 ? 16.856 -35.792 -23.978 1 97.45 225 SER B CA 1
ATOM 4205 C C . SER B 1 225 ? 15.792 -34.717 -23.791 1 97.45 225 SER B C 1
ATOM 4207 O O . SER B 1 225 ? 16.113 -33.534 -23.657 1 97.45 225 SER B O 1
ATOM 4209 N N . ILE B 1 226 ? 14.583 -35.092 -23.716 1 96.76 226 ILE B N 1
ATOM 4210 C CA . ILE B 1 226 ? 13.477 -34.16 -23.518 1 96.76 226 ILE B CA 1
ATOM 4211 C C . ILE B 1 226 ? 13.605 -33.491 -22.151 1 96.76 226 ILE B C 1
ATOM 4213 O O . ILE B 1 226 ? 13.429 -32.277 -22.028 1 96.76 226 ILE B O 1
ATOM 4217 N N . LYS B 1 227 ? 13.933 -34.202 -21.122 1 96.97 227 LYS B N 1
ATOM 4218 C CA . LYS B 1 227 ? 14.081 -33.672 -19.769 1 96.97 227 LYS B CA 1
ATOM 4219 C C . LYS B 1 227 ? 15.253 -32.7 -19.685 1 96.97 227 LYS B C 1
ATOM 4221 O O . LYS B 1 227 ? 15.197 -31.714 -18.947 1 96.97 227 LYS B O 1
ATOM 4226 N N . TYR B 1 228 ? 16.263 -33.046 -20.413 1 97.64 228 TYR B N 1
ATOM 4227 C CA . TYR B 1 228 ? 17.413 -32.15 -20.467 1 97.64 228 TYR B CA 1
ATOM 4228 C C . TYR B 1 228 ? 17.033 -30.813 -21.092 1 97.64 228 TYR B C 1
ATOM 4230 O O . TYR B 1 228 ? 17.398 -29.753 -20.577 1 97.64 228 TYR B O 1
ATOM 4238 N N . ASP B 1 229 ? 16.375 -30.856 -22.153 1 97.16 229 ASP B N 1
ATOM 4239 C CA . ASP B 1 229 ? 15.916 -29.635 -22.809 1 97.16 229 ASP B CA 1
ATOM 4240 C C . ASP B 1 229 ? 15.026 -28.813 -21.879 1 97.16 229 ASP B C 1
ATOM 4242 O O . ASP B 1 229 ? 15.114 -27.584 -21.853 1 97.16 229 ASP B O 1
ATOM 4246 N N . CYS B 1 230 ? 14.22 -29.431 -21.148 1 96.57 230 CYS B N 1
ATOM 4247 C CA . CYS B 1 230 ? 13.362 -28.774 -20.168 1 96.57 230 CYS B CA 1
ATOM 4248 C C . CYS B 1 230 ? 14.192 -28.076 -19.098 1 96.57 230 CYS B C 1
ATOM 4250 O O . CYS B 1 230 ? 14.02 -26.88 -18.855 1 96.57 230 CYS B O 1
ATOM 4252 N N . ARG B 1 231 ? 15.142 -28.75 -18.513 1 97.18 231 ARG B N 1
ATOM 4253 C CA . ARG B 1 231 ? 15.99 -28.187 -17.467 1 97.18 231 ARG B CA 1
ATOM 4254 C C . ARG B 1 231 ? 16.785 -26.995 -17.989 1 97.18 231 ARG B C 1
ATOM 4256 O O . ARG B 1 231 ? 16.921 -25.983 -17.299 1 97.18 231 ARG B O 1
ATOM 4263 N N . LYS B 1 232 ? 17.263 -27.202 -19.145 1 97.62 232 LYS B N 1
ATOM 4264 C CA . LYS B 1 232 ? 18.029 -26.124 -19.764 1 97.62 232 LYS B CA 1
ATOM 4265 C C . LYS B 1 232 ? 17.162 -24.887 -19.979 1 97.62 232 LYS B C 1
ATOM 4267 O O . LYS B 1 232 ? 17.577 -23.77 -19.665 1 97.62 232 LYS B O 1
ATOM 4272 N N . ALA B 1 233 ? 16.023 -25.078 -20.486 1 97.17 233 ALA B N 1
ATOM 4273 C CA . ALA B 1 233 ? 15.106 -23.968 -20.732 1 97.17 233 ALA B CA 1
ATOM 4274 C C . ALA B 1 233 ? 14.745 -23.256 -19.432 1 97.17 233 ALA B C 1
ATOM 4276 O O . ALA B 1 233 ? 14.696 -22.025 -19.384 1 97.17 233 ALA B O 1
ATOM 4277 N N . VAL B 1 234 ? 14.51 -23.936 -18.387 1 96.99 234 VAL B N 1
ATOM 4278 C CA . VAL B 1 234 ? 14.15 -23.379 -17.087 1 96.99 234 VAL B CA 1
ATOM 4279 C C . VAL B 1 234 ? 15.323 -22.579 -16.525 1 96.99 234 VAL B C 1
ATOM 4281 O O . VAL B 1 234 ? 15.149 -21.445 -16.071 1 96.99 234 VAL B O 1
ATOM 4284 N N . MET B 1 235 ? 16.482 -23.11 -16.609 1 97.6 235 MET B N 1
ATOM 4285 C CA . MET B 1 235 ? 17.68 -22.445 -16.105 1 97.6 235 MET B CA 1
ATOM 4286 C C . MET B 1 235 ? 17.949 -21.154 -16.872 1 97.6 235 MET B C 1
ATOM 4288 O O . MET B 1 235 ? 18.259 -20.123 -16.272 1 97.6 235 MET B O 1
ATOM 4292 N N . GLU B 1 236 ? 17.875 -21.289 -18.144 1 97.3 236 GLU B N 1
ATOM 4293 C CA . GLU B 1 236 ? 18.095 -20.106 -18.971 1 97.3 236 GLU B CA 1
ATOM 4294 C C . GLU B 1 236 ? 17.071 -19.018 -18.662 1 97.3 236 GLU B C 1
ATOM 4296 O O . GLU B 1 236 ? 17.406 -17.831 -18.638 1 97.3 236 GLU B O 1
ATOM 4301 N N . SER B 1 237 ? 15.861 -19.412 -18.436 1 96.8 237 SER B N 1
ATOM 4302 C CA . SER B 1 237 ? 14.813 -18.464 -18.071 1 96.8 237 SER B CA 1
ATOM 4303 C C . SER B 1 237 ? 15.101 -17.814 -16.722 1 96.8 237 SER B C 1
ATOM 4305 O O . SER B 1 237 ? 14.901 -16.609 -16.553 1 96.8 237 SER B O 1
ATOM 4307 N N . GLU B 1 238 ? 15.561 -18.517 -15.782 1 96.8 238 GLU B N 1
ATOM 4308 C CA . GLU B 1 238 ? 15.924 -17.998 -14.466 1 96.8 238 GLU B CA 1
ATOM 4309 C C . GLU B 1 238 ? 17.025 -16.947 -14.572 1 96.8 238 GLU B C 1
ATOM 4311 O O . GLU B 1 238 ? 16.932 -15.879 -13.963 1 96.8 238 GLU B O 1
ATOM 4316 N N . VAL B 1 239 ? 17.987 -17.3 -15.284 1 97.41 239 VAL B N 1
ATOM 4317 C CA . VAL B 1 239 ? 19.115 -16.391 -15.458 1 97.41 239 VAL B CA 1
ATOM 4318 C C . VAL B 1 239 ? 18.649 -15.117 -16.159 1 97.41 239 VAL B C 1
ATOM 4320 O O . VAL B 1 239 ? 19.033 -14.012 -15.771 1 97.41 239 VAL B O 1
ATOM 4323 N N . ARG B 1 240 ? 17.891 -15.361 -17.2 1 97.19 240 ARG B N 1
ATOM 4324 C CA . ARG B 1 240 ? 17.385 -14.217 -17.952 1 97.19 240 ARG B CA 1
ATOM 4325 C C . ARG B 1 240 ? 16.581 -13.283 -17.054 1 97.19 240 ARG B C 1
ATOM 4327 O O . ARG B 1 240 ? 16.803 -12.07 -17.055 1 97.19 240 ARG B O 1
ATOM 4334 N N . VAL B 1 241 ? 15.644 -13.751 -16.28 1 96.19 241 VAL B N 1
ATOM 4335 C CA . VAL B 1 241 ? 14.786 -12.97 -15.395 1 96.19 241 VAL B CA 1
ATOM 4336 C C . VAL B 1 241 ? 15.64 -12.227 -14.37 1 96.19 241 VAL B C 1
ATOM 4338 O O . VAL B 1 241 ? 15.429 -11.037 -14.123 1 96.19 241 VAL B O 1
ATOM 4341 N N . LYS B 1 242 ? 16.576 -12.888 -13.787 1 96.53 242 LYS B N 1
ATOM 4342 C CA . LYS B 1 242 ? 17.452 -12.284 -12.787 1 96.53 242 LYS B CA 1
ATOM 4343 C C . LYS B 1 242 ? 18.271 -11.146 -13.39 1 96.53 242 LYS B C 1
ATOM 4345 O O . LYS B 1 242 ? 18.426 -10.091 -12.772 1 96.53 242 LYS B O 1
ATOM 4350 N N . THR B 1 243 ? 18.82 -11.411 -14.537 1 97.29 243 THR B N 1
ATOM 4351 C CA . THR B 1 243 ? 19.643 -10.412 -15.209 1 97.29 243 THR B CA 1
ATOM 4352 C C . THR B 1 243 ? 18.811 -9.188 -15.581 1 97.29 243 THR B C 1
ATOM 4354 O O . THR B 1 243 ? 19.225 -8.052 -15.337 1 97.29 243 THR B O 1
ATOM 4357 N N . GLU B 1 244 ? 17.667 -9.482 -16.178 1 96.72 244 GLU B N 1
ATOM 4358 C CA . GLU B 1 244 ? 16.779 -8.391 -16.568 1 96.72 244 GLU B CA 1
ATOM 4359 C C . GLU B 1 244 ? 16.342 -7.575 -15.355 1 96.72 244 GLU B C 1
ATOM 4361 O O . GLU B 1 244 ? 16.283 -6.345 -15.416 1 96.72 244 GLU B O 1
ATOM 4366 N N . TYR B 1 245 ? 16.06 -8.148 -14.299 1 96.77 245 TYR B N 1
ATOM 4367 C CA . TYR B 1 245 ? 15.649 -7.468 -13.076 1 96.77 245 TYR B CA 1
ATOM 4368 C C . TYR B 1 245 ? 16.787 -6.625 -12.512 1 96.77 245 TYR B C 1
ATOM 4370 O O . TYR B 1 245 ? 16.574 -5.487 -12.089 1 96.77 245 TYR B O 1
ATOM 4378 N N . ALA B 1 246 ? 17.948 -7.185 -12.488 1 96.95 246 ALA B N 1
ATOM 4379 C CA . ALA B 1 246 ? 19.119 -6.473 -11.982 1 96.95 246 ALA B CA 1
ATOM 4380 C C . ALA B 1 246 ? 19.365 -5.191 -12.774 1 96.95 246 ALA B C 1
ATOM 4382 O O . ALA B 1 246 ? 19.66 -4.143 -12.194 1 96.95 246 ALA B O 1
ATOM 4383 N N . GLU B 1 247 ? 19.272 -5.344 -14.023 1 96.91 247 GLU B N 1
ATOM 4384 C CA . GLU B 1 247 ? 19.47 -4.176 -14.876 1 96.91 247 GLU B CA 1
ATOM 4385 C C . GLU B 1 247 ? 18.364 -3.145 -14.665 1 96.91 247 GLU B C 1
ATOM 4387 O O . GLU B 1 247 ? 18.633 -1.945 -14.591 1 96.91 247 GLU B O 1
ATOM 4392 N N . ALA B 1 248 ? 17.159 -3.63 -14.596 1 96.3 248 ALA B N 1
ATOM 4393 C CA . ALA B 1 248 ? 16.021 -2.736 -14.401 1 96.3 248 ALA B CA 1
ATOM 4394 C C . ALA B 1 248 ? 16.126 -1.997 -13.07 1 96.3 248 ALA B C 1
ATOM 4396 O O . ALA B 1 248 ? 15.886 -0.789 -13.002 1 96.3 248 ALA B O 1
ATOM 4397 N N . ILE B 1 249 ? 16.525 -2.662 -12.018 1 95.98 249 ILE B N 1
ATOM 4398 C CA . ILE B 1 249 ? 16.635 -2.08 -10.685 1 95.98 249 ILE B CA 1
ATOM 4399 C C . ILE B 1 249 ? 17.778 -1.067 -10.657 1 95.98 249 ILE B C 1
ATOM 4401 O O . ILE B 1 249 ? 17.676 -0.025 -10.006 1 95.98 249 ILE B O 1
ATOM 4405 N N . LYS B 1 250 ? 18.847 -1.395 -11.287 1 96.51 250 LYS B N 1
ATOM 4406 C CA . LYS B 1 250 ? 19.971 -0.467 -11.377 1 96.51 250 LYS B CA 1
ATOM 4407 C C . LYS B 1 250 ? 19.553 0.84 -12.043 1 96.51 250 LYS B C 1
ATOM 4409 O O . LYS B 1 250 ? 19.877 1.924 -11.553 1 96.51 250 LYS B O 1
ATOM 4414 N N . ARG B 1 251 ? 18.902 0.721 -13.158 1 95.68 251 ARG B N 1
ATOM 4415 C CA . ARG B 1 251 ? 18.407 1.895 -13.87 1 95.68 251 ARG B CA 1
ATOM 4416 C C . ARG B 1 251 ? 17.429 2.686 -13.009 1 95.68 251 ARG B C 1
ATOM 4418 O O . ARG B 1 251 ? 17.515 3.914 -12.93 1 95.68 251 ARG B O 1
ATOM 4425 N N . TYR B 1 252 ? 16.515 2.052 -12.44 1 95.93 252 TYR B N 1
ATOM 4426 C CA . TYR B 1 252 ? 15.528 2.66 -11.555 1 95.93 252 TYR B CA 1
ATOM 4427 C C . TYR B 1 252 ? 16.207 3.427 -10.426 1 95.93 252 TYR B C 1
ATOM 4429 O O . TYR B 1 252 ? 15.866 4.582 -10.159 1 95.93 252 TYR B O 1
ATOM 4437 N N . ASN B 1 253 ? 17.181 2.856 -9.768 1 95.52 253 ASN B N 1
ATOM 4438 C CA . ASN B 1 253 ? 17.888 3.483 -8.656 1 95.52 253 ASN B CA 1
ATOM 4439 C C . ASN B 1 253 ? 18.683 4.703 -9.114 1 95.52 253 ASN B C 1
ATOM 4441 O O . ASN B 1 253 ? 18.751 5.707 -8.404 1 95.52 253 ASN B O 1
ATOM 4445 N N . ALA B 1 254 ? 19.3 4.551 -10.2 1 95.91 254 ALA B N 1
ATOM 4446 C CA . ALA B 1 254 ? 20.058 5.677 -10.737 1 95.91 254 ALA B CA 1
ATOM 4447 C C . ALA B 1 254 ? 19.149 6.874 -11.002 1 95.91 254 ALA B C 1
ATOM 4449 O O . ALA B 1 254 ? 19.485 8.007 -10.647 1 95.91 254 ALA B O 1
ATOM 4450 N N . GLU B 1 255 ? 18.026 6.624 -11.636 1 94.68 255 GLU B N 1
ATOM 4451 C CA . GLU B 1 255 ? 17.061 7.683 -11.919 1 94.68 255 GLU B CA 1
ATOM 4452 C C . GLU B 1 255 ? 16.525 8.3 -10.631 1 94.68 255 GLU B C 1
ATOM 4454 O O . GLU B 1 255 ? 16.386 9.521 -10.532 1 94.68 255 GLU B O 1
ATOM 4459 N N . ARG B 1 256 ? 16.24 7.452 -9.705 1 94.94 256 ARG B N 1
ATOM 4460 C CA . ARG B 1 256 ? 15.741 7.912 -8.413 1 94.94 256 ARG B CA 1
ATOM 4461 C C . ARG B 1 256 ? 16.767 8.799 -7.714 1 94.94 256 ARG B C 1
ATOM 4463 O O . ARG B 1 256 ? 16.413 9.829 -7.137 1 94.94 256 ARG B O 1
ATOM 4470 N N . GLN B 1 257 ? 17.963 8.429 -7.738 1 95.89 257 GLN B N 1
ATOM 4471 C CA . GLN B 1 257 ? 19.036 9.195 -7.111 1 95.89 257 GLN B CA 1
ATOM 4472 C C . GLN B 1 257 ? 19.179 10.57 -7.756 1 95.89 257 GLN B C 1
ATOM 4474 O O . GLN B 1 257 ? 19.405 11.565 -7.065 1 95.89 257 GLN B O 1
ATOM 4479 N N . LEU B 1 258 ? 19.148 10.561 -9.025 1 96.08 258 LEU B N 1
ATOM 4480 C CA . LEU B 1 258 ? 19.228 11.831 -9.739 1 96.08 258 LEU B CA 1
ATOM 4481 C C . LEU B 1 258 ? 18.085 12.755 -9.333 1 96.08 258 LEU B C 1
ATOM 4483 O O . LEU B 1 258 ? 18.298 13.947 -9.099 1 96.08 258 LEU B O 1
ATOM 4487 N N . LEU B 1 259 ? 16.867 12.233 -9.303 1 95.91 259 LEU B N 1
ATOM 4488 C CA . LEU B 1 259 ? 15.704 13.027 -8.922 1 95.91 259 LEU B CA 1
ATOM 4489 C C . LEU B 1 259 ? 15.83 13.523 -7.486 1 95.91 259 LEU B C 1
ATOM 4491 O O . LEU B 1 259 ? 15.468 14.662 -7.184 1 95.91 259 LEU B O 1
ATOM 4495 N N . GLU B 1 260 ? 16.353 12.692 -6.597 1 96.38 260 GLU B N 1
ATOM 4496 C CA . GLU B 1 260 ? 16.567 13.07 -5.204 1 96.38 260 GLU B CA 1
ATOM 4497 C C . GLU B 1 260 ? 17.584 14.202 -5.088 1 96.38 260 GLU B C 1
ATOM 4499 O O . GLU B 1 260 ? 17.431 15.098 -4.256 1 96.38 260 GLU B O 1
ATOM 4504 N N . ALA B 1 261 ? 18.597 14.114 -5.881 1 96.84 261 ALA B N 1
ATOM 4505 C CA . ALA B 1 261 ? 19.596 15.179 -5.896 1 96.84 261 ALA B CA 1
ATOM 4506 C C . ALA B 1 261 ? 18.984 16.5 -6.353 1 96.84 261 ALA B C 1
ATOM 4508 O O . ALA B 1 261 ? 19.269 17.555 -5.78 1 96.84 261 ALA B O 1
ATOM 4509 N N . GLU B 1 262 ? 18.203 16.438 -7.391 1 96.71 262 GLU B N 1
ATOM 4510 C CA . GLU B 1 262 ? 17.52 17.634 -7.876 1 96.71 262 GLU B CA 1
ATOM 4511 C C . GLU B 1 262 ? 16.568 18.191 -6.822 1 96.71 262 GLU B C 1
ATOM 4513 O O . GLU B 1 262 ? 16.477 19.407 -6.641 1 96.71 262 GLU B O 1
ATOM 4518 N N . LEU B 1 263 ? 15.837 17.306 -6.17 1 96.79 263 LEU B N 1
ATOM 4519 C CA . LEU B 1 263 ? 14.956 17.705 -5.078 1 96.79 263 LEU B CA 1
ATOM 4520 C C . LEU B 1 263 ? 15.738 18.423 -3.984 1 96.79 263 LEU B C 1
ATOM 4522 O O . LEU B 1 263 ? 15.322 19.485 -3.513 1 96.79 263 LEU B O 1
ATOM 4526 N N . ALA B 1 264 ? 16.859 17.86 -3.573 1 97.07 264 ALA B N 1
ATOM 4527 C CA . ALA B 1 264 ? 17.689 18.456 -2.53 1 97.07 264 ALA B CA 1
ATOM 4528 C C . ALA B 1 264 ? 18.142 19.859 -2.924 1 97.07 264 ALA B C 1
ATOM 4530 O O . ALA B 1 264 ? 18.135 20.776 -2.099 1 97.07 264 ALA B O 1
ATOM 4531 N N . LYS B 1 265 ? 18.572 20.011 -4.148 1 97.08 265 LYS B N 1
ATOM 4532 C CA . LYS B 1 265 ? 18.984 21.316 -4.656 1 97.08 265 LYS B CA 1
ATOM 4533 C C . LYS B 1 265 ? 17.83 22.314 -4.609 1 97.08 265 LYS B C 1
ATOM 4535 O O . LYS B 1 265 ? 18.01 23.461 -4.194 1 97.08 265 LYS B O 1
ATOM 4540 N N . ASP B 1 266 ? 16.704 21.896 -5.044 1 96.31 266 ASP B N 1
ATOM 4541 C CA . ASP B 1 266 ? 15.527 22.759 -5.052 1 96.31 266 ASP B CA 1
ATOM 4542 C C . ASP B 1 266 ? 15.126 23.155 -3.632 1 96.31 266 ASP B C 1
ATOM 4544 O O . ASP B 1 266 ? 14.732 24.297 -3.388 1 96.31 266 ASP B O 1
ATOM 4548 N N . ILE B 1 267 ? 15.175 22.192 -2.695 1 96.62 267 ILE B N 1
ATOM 4549 C CA . ILE B 1 267 ? 14.855 22.464 -1.298 1 96.62 267 ILE B CA 1
ATOM 4550 C C . ILE B 1 267 ? 15.801 23.53 -0.75 1 96.62 267 ILE B C 1
ATOM 4552 O O . ILE B 1 267 ? 15.364 24.481 -0.098 1 96.62 267 ILE B O 1
ATOM 4556 N N . ARG B 1 268 ? 17.119 23.453 -1.014 1 97.2 268 ARG B N 1
ATOM 4557 C CA . ARG B 1 268 ? 18.101 24.431 -0.556 1 97.2 268 ARG B CA 1
ATOM 4558 C C . ARG B 1 268 ? 17.792 25.818 -1.111 1 97.2 268 ARG B C 1
ATOM 4560 O O . ARG B 1 268 ? 17.879 26.814 -0.39 1 97.2 268 ARG B O 1
ATOM 4567 N N . LYS B 1 269 ? 17.47 25.829 -2.338 1 96.7 269 LYS B N 1
ATOM 4568 C CA . LYS B 1 269 ? 17.126 27.098 -2.973 1 96.7 269 LYS B CA 1
ATOM 4569 C C . LYS B 1 269 ? 15.889 27.718 -2.328 1 96.7 269 LYS B C 1
ATOM 4571 O O . LYS B 1 269 ? 15.876 28.912 -2.02 1 96.7 269 LYS B O 1
ATOM 4576 N N . ARG B 1 270 ? 14.855 26.949 -2.119 1 95.07 270 ARG B N 1
ATOM 4577 C CA . ARG B 1 270 ? 13.62 27.426 -1.505 1 95.07 270 ARG B CA 1
ATOM 4578 C C . ARG B 1 270 ? 13.868 27.911 -0.08 1 95.07 270 ARG B C 1
ATOM 4580 O O . ARG B 1 270 ? 13.368 28.965 0.318 1 95.07 270 ARG B O 1
ATOM 4587 N N . VAL B 1 271 ? 14.615 27.105 0.661 1 95.17 271 VAL B N 1
ATOM 4588 C CA . VAL B 1 271 ? 14.91 27.454 2.047 1 95.17 271 VAL B CA 1
ATOM 4589 C C . VAL B 1 271 ? 15.671 28.777 2.096 1 95.17 271 VAL B C 1
ATOM 4591 O O . VAL B 1 271 ? 15.38 29.638 2.93 1 95.17 271 VAL B O 1
ATOM 4594 N N . LYS B 1 272 ? 16.644 29.03 1.214 1 94.98 272 LYS B N 1
ATOM 4595 C CA . LYS B 1 272 ? 17.401 30.276 1.143 1 94.98 272 LYS B CA 1
ATOM 4596 C C . LYS B 1 272 ? 16.491 31.455 0.811 1 94.98 272 LYS B C 1
ATOM 4598 O O . LYS B 1 272 ? 16.616 32.529 1.402 1 94.98 272 LYS B O 1
ATOM 4603 N N . GLU B 1 273 ? 15.608 31.251 -0.082 1 92.99 273 GLU B N 1
ATOM 4604 C CA . GLU B 1 273 ? 14.657 32.296 -0.449 1 92.99 273 GLU B CA 1
ATOM 4605 C C . GLU B 1 273 ? 13.791 32.696 0.743 1 92.99 273 GLU B C 1
ATOM 4607 O O . GLU B 1 273 ? 13.603 33.885 1.008 1 92.99 273 GLU B O 1
ATOM 4612 N N . ILE B 1 274 ? 13.26 31.692 1.431 1 92.76 274 ILE B N 1
ATOM 4613 C CA . ILE B 1 274 ? 12.394 31.939 2.579 1 92.76 274 ILE B CA 1
ATOM 4614 C C . ILE B 1 274 ? 13.177 32.67 3.668 1 92.76 274 ILE B C 1
ATOM 4616 O O . ILE B 1 274 ? 12.646 33.568 4.326 1 92.76 274 ILE B O 1
ATOM 4620 N N . ALA B 1 275 ? 14.446 32.274 3.868 1 91.12 275 ALA B N 1
ATOM 4621 C CA . ALA B 1 275 ? 15.303 32.897 4.873 1 91.12 275 ALA B CA 1
ATOM 4622 C C . ALA B 1 275 ? 15.505 34.381 4.578 1 91.12 275 ALA B C 1
ATOM 4624 O O . ALA B 1 275 ? 15.716 35.18 5.494 1 91.12 275 ALA B O 1
ATOM 4625 N N . ASP B 1 276 ? 15.32 34.775 3.298 1 91.25 276 ASP B N 1
ATOM 4626 C CA . ASP B 1 276 ? 15.581 36.151 2.886 1 91.25 276 ASP B CA 1
ATOM 4627 C C . ASP B 1 276 ? 14.313 36.998 2.963 1 91.25 276 ASP B C 1
ATOM 4629 O O . ASP B 1 276 ? 14.355 38.21 2.742 1 91.25 276 ASP B O 1
ATOM 4633 N N . TYR B 1 277 ? 13.203 36.383 3.25 1 92.16 277 TYR B N 1
ATOM 4634 C CA . TYR B 1 277 ? 11.969 37.142 3.415 1 92.16 277 TYR B CA 1
ATOM 4635 C C . TYR B 1 277 ? 12.095 38.149 4.553 1 92.16 277 TYR B C 1
ATOM 4637 O O . TYR B 1 277 ? 12.76 37.88 5.556 1 92.16 277 TYR B O 1
ATOM 4645 N N . ARG B 1 278 ? 11.434 39.309 4.369 1 95.16 278 ARG B N 1
ATOM 4646 C CA . ARG B 1 278 ? 11.436 40.358 5.385 1 95.16 278 ARG B CA 1
ATOM 4647 C C . ARG B 1 278 ? 10.059 40.505 6.023 1 95.16 278 ARG B C 1
ATOM 4649 O O . ARG B 1 278 ? 9.042 40.501 5.326 1 95.16 278 ARG B O 1
ATOM 4656 N N . ILE B 1 279 ? 10.036 40.543 7.327 1 95.79 279 ILE B N 1
ATOM 4657 C CA . ILE B 1 279 ? 8.791 40.646 8.08 1 95.79 279 ILE B CA 1
ATOM 4658 C C . ILE B 1 279 ? 8.221 42.056 7.944 1 95.79 279 ILE B C 1
ATOM 4660 O O . ILE B 1 279 ? 8.902 43.04 8.245 1 95.79 279 ILE B O 1
ATOM 4664 N N . VAL B 1 280 ? 6.992 42.157 7.584 1 94.51 280 VAL B N 1
ATOM 4665 C CA . VAL B 1 280 ? 6.336 43.446 7.388 1 94.51 280 VAL B CA 1
ATOM 4666 C C . VAL B 1 280 ? 5.701 43.907 8.697 1 94.51 280 VAL B C 1
ATOM 4668 O O . VAL B 1 280 ? 5.209 43.089 9.478 1 94.51 280 VAL B O 1
ATOM 4671 N N . ILE B 1 281 ? 5.789 45.216 8.915 1 94.87 281 ILE B N 1
ATOM 4672 C CA . ILE B 1 281 ? 5.102 45.826 10.048 1 94.87 281 ILE B CA 1
ATOM 4673 C C . ILE B 1 281 ? 3.781 46.435 9.584 1 94.87 281 ILE B C 1
ATOM 4675 O O . ILE B 1 281 ? 3.769 47.346 8.753 1 94.87 281 ILE B O 1
ATOM 4679 N N . PRO B 1 282 ? 2.665 45.895 10.043 1 93.9 282 PRO B N 1
ATOM 4680 C CA . PRO B 1 282 ? 1.374 46.471 9.66 1 93.9 282 PRO B CA 1
ATOM 4681 C C . PRO B 1 282 ? 1.281 47.965 9.961 1 93.9 282 PRO B C 1
ATOM 4683 O O . PRO B 1 282 ? 1.922 48.451 10.896 1 93.9 282 PRO B O 1
ATOM 4686 N N . ALA B 1 283 ? 0.428 48.643 9.243 1 93.29 283 ALA B N 1
ATOM 4687 C CA . ALA B 1 283 ? 0.287 50.091 9.363 1 93.29 283 ALA B CA 1
ATOM 4688 C C . ALA B 1 283 ? -0.136 50.487 10.775 1 93.29 283 ALA B C 1
ATOM 4690 O O . ALA B 1 283 ? 0.345 51.484 11.317 1 93.29 283 ALA B O 1
ATOM 4691 N N . SER B 1 284 ? -0.953 49.722 11.345 1 94.44 284 SER B N 1
ATOM 4692 C CA . SER B 1 284 ? -1.496 50.051 12.658 1 94.44 284 SER B CA 1
ATOM 4693 C C . SER B 1 284 ? -0.439 49.9 13.747 1 94.44 284 SER B C 1
ATOM 4695 O O . SER B 1 284 ? -0.601 50.419 14.854 1 94.44 284 SER B O 1
ATOM 4697 N N . LEU B 1 285 ? 0.66 49.168 13.426 1 96.41 285 LEU B N 1
ATOM 4698 C CA . LEU B 1 285 ? 1.686 48.908 14.43 1 96.41 285 LEU B CA 1
ATOM 4699 C C . LEU B 1 285 ? 2.92 49.768 14.182 1 96.41 285 LEU B C 1
ATOM 4701 O O . LEU B 1 285 ? 3.921 49.644 14.892 1 96.41 285 LEU B O 1
ATOM 4705 N N . LYS B 1 286 ? 2.9 50.618 13.198 1 95.88 286 LYS B N 1
ATOM 4706 C CA . LYS B 1 286 ? 4.074 51.39 12.8 1 95.88 286 LYS B CA 1
ATOM 4707 C C . LYS B 1 286 ? 4.498 52.353 13.905 1 95.88 286 LYS B C 1
ATOM 4709 O O . LYS B 1 286 ? 5.69 52.492 14.19 1 95.88 286 LYS B O 1
ATOM 4714 N N . ASN B 1 287 ? 3.524 53.007 14.531 1 95.86 287 ASN B N 1
ATOM 4715 C CA . ASN B 1 287 ? 3.838 53.987 15.566 1 95.86 287 ASN B CA 1
ATOM 4716 C C . ASN B 1 287 ? 4.552 53.343 16.751 1 95.86 287 ASN B C 1
ATOM 4718 O O . ASN B 1 287 ? 5.595 53.828 17.191 1 95.86 287 ASN B O 1
ATOM 4722 N N . ILE B 1 288 ? 3.947 52.24 17.258 1 97.25 288 ILE B N 1
ATOM 4723 C CA . ILE B 1 288 ? 4.56 51.576 18.403 1 97.25 288 ILE B CA 1
ATOM 4724 C C . ILE B 1 288 ? 5.912 50.992 17.999 1 97.25 288 ILE B C 1
ATOM 4726 O O . ILE B 1 288 ? 6.852 50.978 18.797 1 97.25 288 ILE B O 1
ATOM 4730 N N . TYR B 1 289 ? 6.033 50.533 16.799 1 97.07 289 TYR B N 1
ATOM 4731 C CA . TYR B 1 289 ? 7.304 50.032 16.286 1 97.07 289 TYR B CA 1
ATOM 4732 C C . TYR B 1 289 ? 8.37 51.121 16.313 1 97.07 289 TYR B C 1
ATOM 4734 O O . TYR B 1 289 ? 9.495 50.886 16.761 1 97.07 289 TYR B O 1
ATOM 4742 N N . ASP B 1 290 ? 8.021 52.279 15.826 1 96.08 290 ASP B N 1
ATOM 4743 C CA . ASP B 1 290 ? 8.961 53.396 15.795 1 96.08 290 ASP B CA 1
ATOM 4744 C C . ASP B 1 290 ? 9.389 53.792 17.207 1 96.08 290 ASP B C 1
ATOM 4746 O O . ASP B 1 290 ? 10.567 54.06 17.452 1 96.08 290 ASP B O 1
ATOM 4750 N N . ASP B 1 291 ? 8.476 53.829 18.105 1 95.64 291 ASP B N 1
ATOM 4751 C CA . ASP B 1 291 ? 8.77 54.171 19.493 1 95.64 291 ASP B CA 1
ATOM 4752 C C . ASP B 1 291 ? 9.744 53.171 20.111 1 95.64 291 ASP B C 1
ATOM 4754 O O . ASP B 1 291 ? 10.719 53.563 20.756 1 95.64 291 ASP B O 1
ATOM 4758 N N . VAL B 1 292 ? 9.48 51.895 19.857 1 95.84 292 VAL B N 1
ATOM 4759 C CA . VAL B 1 292 ? 10.304 50.834 20.428 1 95.84 292 VAL B CA 1
ATOM 4760 C C . VAL B 1 292 ? 11.689 50.853 19.785 1 95.84 292 VAL B C 1
ATOM 4762 O O . VAL B 1 292 ? 12.7 50.673 20.468 1 95.84 292 VAL B O 1
ATOM 4765 N N . SER B 1 293 ? 11.714 51.039 18.478 1 93 293 SER B N 1
ATOM 4766 C CA . SER B 1 293 ? 12.976 51.055 17.746 1 93 293 SER B CA 1
ATOM 4767 C C . SER B 1 293 ? 13.876 52.191 18.222 1 93 293 SER B C 1
ATOM 4769 O O . SER B 1 293 ? 15.103 52.069 18.199 1 93 293 SER B O 1
ATOM 4771 N N . ARG B 1 294 ? 13.279 53.327 18.684 1 91.04 294 ARG B N 1
ATOM 4772 C CA . ARG B 1 294 ? 14.022 54.487 19.165 1 91.04 294 ARG B CA 1
ATOM 4773 C C . ARG B 1 294 ? 14.607 54.228 20.55 1 91.04 294 ARG B C 1
ATOM 4775 O O . ARG B 1 294 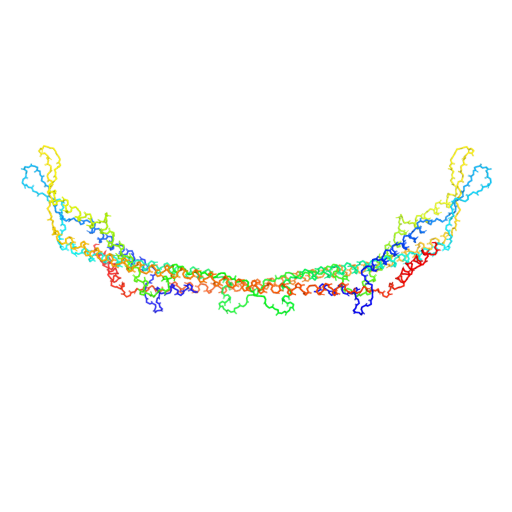? 15.635 54.803 20.913 1 91.04 294 ARG B O 1
ATOM 4782 N N . LEU B 1 295 ? 13.995 53.468 21.396 1 85.74 295 LEU B N 1
ATOM 4783 C CA . LEU B 1 295 ? 14.51 53.115 22.714 1 85.74 295 LEU B CA 1
ATOM 4784 C C . LEU B 1 295 ? 15.854 52.404 22.6 1 85.74 295 LEU B C 1
ATOM 4786 O O . LEU B 1 295 ? 16.736 52.596 23.44 1 85.74 295 LEU B O 1
ATOM 4790 N N . GLY B 1 296 ? 16.012 51.564 21.66 1 65.88 296 GLY B N 1
ATOM 4791 C CA . GLY B 1 296 ? 17.243 50.822 21.442 1 65.88 296 GLY B CA 1
ATOM 4792 C C . GLY B 1 296 ? 18.391 51.695 20.973 1 65.88 296 GLY B C 1
ATOM 4793 O O . GLY B 1 296 ? 19.552 51.427 21.29 1 65.88 296 GLY B O 1
ATOM 4794 N N . LYS B 1 297 ? 18.171 52.827 20.284 1 66.72 297 LYS B N 1
ATOM 4795 C CA . LYS B 1 297 ? 19.219 53.725 19.807 1 66.72 297 LYS B CA 1
ATOM 4796 C C . LYS B 1 297 ? 19.67 54.678 20.91 1 66.72 297 LYS B C 1
ATOM 4798 O O . LYS B 1 297 ? 20.85 55.029 20.991 1 66.72 297 LYS B O 1
ATOM 4803 N N . LYS B 1 298 ? 18.786 55.153 21.805 1 60.22 298 LYS B N 1
ATOM 4804 C CA . LYS B 1 298 ? 19.18 56.05 22.888 1 60.22 298 LYS B CA 1
ATOM 4805 C C . LYS B 1 298 ? 20.08 55.336 23.893 1 60.22 298 LYS B C 1
ATOM 4807 O O . LYS B 1 298 ? 21.007 55.936 24.439 1 60.22 298 LYS B O 1
ATOM 4812 N N . ASN B 1 299 ? 19.783 54.056 24.102 1 52.63 299 ASN B N 1
ATOM 4813 C CA . ASN B 1 299 ? 20.632 53.336 25.045 1 52.63 299 ASN B CA 1
ATOM 4814 C C . ASN B 1 299 ? 22.005 53.038 24.45 1 52.63 299 ASN B C 1
ATOM 4816 O O . ASN B 1 299 ? 22.975 52.836 25.183 1 52.63 299 ASN B O 1
ATOM 4820 N N . ASN B 1 300 ? 21.998 52.903 23.198 1 52.25 300 ASN B N 1
ATOM 4821 C CA . ASN B 1 300 ? 23.323 52.763 22.605 1 52.25 300 ASN B CA 1
ATOM 4822 C C . ASN B 1 300 ? 24.091 54.081 22.631 1 52.25 300 ASN B C 1
ATOM 4824 O O . ASN B 1 300 ? 25.322 54.087 22.683 1 52.25 300 ASN B O 1
ATOM 4828 N N . ASP B 1 301 ? 23.402 55.196 22.536 1 48.63 301 ASP B N 1
ATOM 4829 C CA . ASP B 1 301 ? 24.101 56.476 22.596 1 48.63 301 ASP B CA 1
ATOM 4830 C C . ASP B 1 301 ? 24.479 56.829 24.033 1 48.63 301 ASP B C 1
ATOM 4832 O O . ASP B 1 301 ? 25.52 57.444 24.273 1 48.63 301 ASP B O 1
ATOM 4836 N N . THR B 1 302 ? 23.612 56.512 24.965 1 48.19 302 THR B N 1
ATOM 4837 C CA . THR B 1 302 ? 23.965 56.878 26.332 1 48.19 302 THR B CA 1
ATOM 4838 C C . THR B 1 302 ? 24.981 55.897 26.91 1 48.19 302 THR B C 1
ATOM 4840 O O . THR B 1 302 ? 25.517 56.119 27.998 1 48.19 302 THR B O 1
ATOM 4843 N N . GLY B 1 303 ? 25.217 54.747 26.334 1 41.61 303 GLY B N 1
ATOM 4844 C CA . GLY B 1 303 ? 26.27 53.895 26.862 1 41.61 303 GLY B CA 1
ATOM 4845 C C . GLY B 1 303 ? 27.663 54.428 26.585 1 41.61 303 GLY B C 1
ATOM 4846 O O . GLY B 1 303 ? 28.657 53.826 26.996 1 41.61 303 GLY B O 1
ATOM 4847 N N . VAL B 1 304 ? 27.942 55.176 25.58 1 44.7 304 VAL B N 1
ATOM 4848 C CA . VAL B 1 304 ? 29.32 55.581 25.321 1 44.7 304 VAL B CA 1
ATOM 4849 C C . VAL B 1 304 ? 29.713 56.714 26.266 1 44.7 304 VAL B C 1
ATOM 4851 O O . VAL B 1 304 ? 30.9 56.955 26.498 1 44.7 304 VAL B O 1
ATOM 4854 N N . ASN B 1 305 ? 28.759 57.682 26.608 1 35.75 305 ASN B N 1
ATOM 4855 C CA . ASN B 1 305 ? 29.353 58.848 27.254 1 35.75 305 ASN B CA 1
ATOM 4856 C C . ASN B 1 305 ? 29.457 58.66 28.764 1 35.75 305 ASN B C 1
ATOM 4858 O O . ASN B 1 305 ? 29.822 59.59 29.486 1 35.75 305 ASN B O 1
ATOM 4862 N N . GLN B 1 306 ? 28.959 57.545 29.445 1 28.89 306 GLN B N 1
ATOM 4863 C CA . GLN B 1 306 ? 29.552 57.544 30.778 1 28.89 306 GLN B CA 1
ATOM 4864 C C . GLN B 1 306 ? 30.864 56.764 30.796 1 28.89 306 GLN B C 1
ATOM 4866 O O . GLN B 1 306 ? 30.978 55.716 30.157 1 28.89 306 GLN B O 1
#